Protein AF-K3WZZ7-F1 (afdb_monomer_lite)

Organism: Globisporangium ultimum (strain ATCC 200006 / CBS 805.95 / DAOM BR144) (NCBI:txid431595)

Foldseek 3Di:
DVVVVVVVVVVVVVVVVVVVVVVVVVVVVVVVVVVVVVVVVVVVVVVVVVVVVVVVVVVVVVVVVVVVVVVVVVVVVVVVVVVVVVVVVVVVVVVVVVVVVVVVVVVVVVVVVVVVVVVVVVVVVVVVVVVVVVVVVPDDDPDDVVVVVVVVVVVVVVVVVVVVVVVVVVVVVVVVVVVVVVVVVVVVVVVVVVVVVVVVVVVVVVVVVVVVVVVVVVVVVVVVVVVVVVVVVVVVVVVVVVVVVVVVVVVVVVVVVVVVVVVVVVVVVVVVVVVVVVVVVVVVVVVVVVVVVVPPDDDDDPPVVVVVVVVVVVVVVVVVVVVVVVVVVVVVVVVVVVVVVVVVVVVVVVVVVVVVVVVVVVVVVVVVVVVVVVVVVVPDDDDDDYDDDDDDDDDDDCCVVVVVVVVVVVVVVVVVVVVVVVVVVVVVVVVVVVVVVVVVVVVVVVVVVVVVVVVVVVVVVVVVVVVVVVVVVVVVVVVCCVVPVVVVVVVVVVVVVVVVVVVVVVVVVVVVCQLVQAAPQPSHGEDCWDAQPPVGHIHHPVSQVVQDPPVCSPVDDDD

pLDDT: mean 80.38, std 15.08, range [28.55, 97.62]

Radius of gyration: 63.84 Å; chains: 1; bounding box: 166×57×193 Å

Structure (mmCIF, N/CA/C/O backbone):
data_AF-K3WZZ7-F1
#
_entry.id   AF-K3WZZ7-F1
#
loop_
_atom_site.group_PDB
_atom_site.id
_atom_site.type_symbol
_atom_site.label_atom_id
_atom_site.label_alt_id
_atom_site.label_comp_id
_atom_site.label_asym_id
_atom_site.label_entity_id
_atom_site.label_seq_id
_atom_site.pdbx_PDB_ins_code
_atom_site.Cartn_x
_atom_site.Cartn_y
_atom_site.Cartn_z
_atom_site.occupancy
_atom_site.B_iso_or_equiv
_atom_site.auth_seq_id
_atom_site.auth_comp_id
_atom_site.auth_asym_id
_atom_site.auth_atom_id
_atom_site.pdbx_PDB_model_num
ATOM 1 N N . ILE A 1 1 ? 71.048 29.994 -78.210 1.00 76.19 1 ILE A N 1
ATOM 2 C CA . ILE A 1 1 ? 71.619 30.180 -76.854 1.00 76.19 1 ILE A CA 1
ATOM 3 C C . ILE A 1 1 ? 70.745 31.150 -76.054 1.00 76.19 1 ILE A C 1
ATOM 5 O O . ILE A 1 1 ? 69.989 30.653 -75.236 1.00 76.19 1 ILE A O 1
ATOM 9 N N . LEU A 1 2 ? 70.656 32.440 -76.410 1.00 81.56 2 LEU A N 1
ATOM 10 C CA . LEU A 1 2 ? 69.806 33.437 -75.713 1.00 81.56 2 LEU A CA 1
ATOM 11 C C . LEU A 1 2 ? 68.328 33.033 -75.485 1.00 81.56 2 LEU A C 1
ATOM 13 O O . LEU A 1 2 ? 67.783 33.239 -74.408 1.00 81.56 2 LEU A O 1
ATOM 17 N N . SER A 1 3 ? 67.659 32.416 -76.469 1.00 85.75 3 SER A N 1
ATOM 18 C CA . SER A 1 3 ? 66.267 31.942 -76.305 1.00 85.75 3 SER A CA 1
ATOM 19 C C . SER A 1 3 ? 66.133 30.779 -75.306 1.00 85.75 3 SER A C 1
ATOM 21 O O . SER A 1 3 ? 65.142 30.706 -74.581 1.00 85.75 3 SER A O 1
ATOM 23 N N . LEU A 1 4 ? 67.135 29.894 -75.234 1.00 84.88 4 LEU A N 1
ATOM 24 C CA . LEU A 1 4 ? 67.168 28.805 -74.253 1.00 84.88 4 LEU A CA 1
ATOM 25 C C . LEU A 1 4 ? 67.499 29.333 -72.854 1.00 84.88 4 LEU A C 1
ATOM 27 O O . LEU A 1 4 ? 66.909 28.870 -71.884 1.00 84.88 4 LEU A O 1
ATOM 31 N N . GLU A 1 5 ? 68.383 30.326 -72.747 1.00 87.94 5 GLU A N 1
ATOM 32 C CA . GLU A 1 5 ? 68.687 31.015 -71.486 1.00 87.94 5 GLU A CA 1
ATOM 33 C C . GLU A 1 5 ? 67.458 31.737 -70.920 1.00 87.94 5 GLU A C 1
ATOM 35 O O . GLU A 1 5 ? 67.142 31.555 -69.746 1.00 87.94 5 GLU A O 1
ATOM 40 N N . ASN A 1 6 ? 66.699 32.459 -71.752 1.00 89.12 6 ASN A N 1
ATOM 41 C CA . ASN A 1 6 ? 65.449 33.102 -71.330 1.00 89.12 6 ASN A CA 1
ATOM 42 C C . ASN A 1 6 ? 64.403 32.076 -70.870 1.00 89.12 6 ASN A C 1
ATOM 44 O O . ASN A 1 6 ? 63.844 32.216 -69.789 1.00 89.12 6 ASN A O 1
ATOM 48 N N . ARG A 1 7 ? 64.207 30.983 -71.621 1.00 89.56 7 ARG A N 1
ATOM 49 C CA . ARG A 1 7 ? 63.266 29.922 -71.226 1.00 89.56 7 ARG A CA 1
ATOM 50 C C . ARG A 1 7 ? 63.679 29.224 -69.926 1.00 89.56 7 ARG A C 1
ATOM 52 O O . ARG A 1 7 ? 62.823 28.835 -69.137 1.00 89.56 7 ARG A O 1
ATOM 59 N N . THR A 1 8 ? 64.983 29.063 -69.703 1.00 90.12 8 THR A N 1
ATOM 60 C CA . THR A 1 8 ? 65.531 28.483 -68.468 1.00 90.12 8 THR A CA 1
ATOM 61 C C . THR A 1 8 ? 65.320 29.438 -67.294 1.00 90.12 8 THR A C 1
ATOM 63 O O . THR A 1 8 ? 64.914 29.001 -66.221 1.00 90.12 8 THR A O 1
ATOM 66 N N . LYS A 1 9 ? 65.508 30.746 -67.503 1.00 93.25 9 LYS A N 1
ATOM 67 C CA . LYS A 1 9 ? 65.218 31.787 -66.512 1.00 93.25 9 LYS A CA 1
ATOM 68 C C . LYS A 1 9 ? 63.735 31.812 -66.122 1.00 93.25 9 LYS A C 1
ATOM 70 O O . LYS A 1 9 ? 63.439 31.801 -64.930 1.00 93.25 9 LYS A O 1
ATOM 75 N N . ASP A 1 10 ? 62.826 31.744 -67.094 1.00 92.19 10 ASP A N 1
ATOM 76 C CA . ASP A 1 10 ? 61.377 31.700 -66.850 1.00 92.19 10 ASP A CA 1
ATOM 77 C C . ASP A 1 10 ? 60.959 30.426 -66.095 1.00 92.19 10 ASP A C 1
ATOM 79 O O . ASP A 1 10 ? 60.128 30.470 -65.188 1.00 92.19 10 ASP A O 1
ATOM 83 N N . LEU A 1 11 ? 61.559 29.276 -66.431 1.00 93.75 11 LEU A N 1
ATOM 84 C CA . LEU A 1 11 ? 61.339 28.016 -65.712 1.00 93.75 11 LEU A CA 1
ATOM 85 C C . LEU A 1 11 ? 61.820 28.094 -64.259 1.00 93.75 11 LEU A C 1
ATOM 87 O O . LEU A 1 11 ? 61.109 27.646 -63.361 1.00 93.75 11 LEU A O 1
ATOM 91 N N . ILE A 1 12 ? 62.993 28.681 -64.013 1.00 94.00 12 ILE A N 1
ATOM 92 C CA . ILE A 1 12 ? 63.524 28.886 -62.659 1.00 94.00 12 ILE A CA 1
ATOM 93 C C . ILE A 1 12 ? 62.613 29.829 -61.865 1.00 94.00 12 ILE A C 1
ATOM 95 O O . ILE A 1 12 ? 62.292 29.537 -60.712 1.00 94.00 12 ILE A O 1
ATOM 99 N N . GLU A 1 13 ? 62.145 30.926 -62.463 1.00 94.81 13 GLU A N 1
ATOM 100 C CA . GLU A 1 13 ? 61.222 31.854 -61.805 1.00 94.81 13 GLU A CA 1
ATOM 101 C C . GLU A 1 13 ? 59.882 31.177 -61.468 1.00 94.81 13 GLU A C 1
ATOM 103 O O . GLU A 1 13 ? 59.385 31.307 -60.347 1.00 94.81 13 GLU A O 1
ATOM 108 N N . ASN A 1 14 ? 59.324 30.388 -62.390 1.00 94.75 14 ASN A N 1
ATOM 109 C CA . ASN A 1 14 ? 58.094 29.631 -62.153 1.00 94.75 14 ASN A CA 1
ATOM 110 C C . ASN A 1 14 ? 58.267 28.569 -61.062 1.00 94.75 14 ASN A C 1
ATOM 112 O O . ASN A 1 14 ? 57.419 28.471 -60.176 1.00 94.75 14 ASN A O 1
ATOM 116 N N . ASN A 1 15 ? 59.376 27.827 -61.067 1.00 95.06 15 ASN A N 1
ATOM 117 C CA . ASN A 1 15 ? 59.691 26.869 -60.007 1.00 95.06 15 ASN A CA 1
ATOM 118 C C . ASN A 1 15 ? 59.864 27.566 -58.653 1.00 95.06 15 ASN A C 1
ATOM 120 O O . ASN A 1 15 ? 59.402 27.054 -57.639 1.00 95.06 15 ASN A O 1
ATOM 124 N N . THR A 1 16 ? 60.451 28.765 -58.629 1.00 95.94 16 THR A N 1
ATOM 125 C CA . THR A 1 16 ? 60.589 29.565 -57.403 1.00 95.94 16 THR A CA 1
ATOM 126 C C . THR A 1 16 ? 59.220 29.999 -56.864 1.00 95.94 16 THR A C 1
ATOM 128 O O . THR A 1 16 ? 58.961 29.874 -55.668 1.00 95.94 16 THR A O 1
ATOM 131 N N . LYS A 1 17 ? 58.303 30.441 -57.738 1.00 95.69 17 LYS A N 1
ATOM 132 C CA . LYS A 1 17 ? 56.911 30.770 -57.368 1.00 95.69 17 LYS A CA 1
ATOM 133 C C . LYS A 1 17 ? 56.131 29.545 -56.884 1.00 95.69 17 LYS A C 1
ATOM 135 O O . LYS A 1 17 ? 55.378 29.654 -55.919 1.00 95.69 17 LYS A O 1
ATOM 140 N N . LEU A 1 18 ? 56.308 28.391 -57.530 1.00 95.62 18 LEU A N 1
ATOM 141 C CA . LEU A 1 18 ? 55.689 27.132 -57.108 1.00 95.62 18 LEU A CA 1
ATOM 142 C C . LEU A 1 18 ? 56.198 26.695 -55.733 1.00 95.62 18 LEU A C 1
ATOM 144 O O . LEU A 1 18 ? 55.381 26.377 -54.878 1.00 95.62 18 LEU A O 1
ATOM 148 N N . LEU A 1 19 ? 57.509 26.754 -55.488 1.00 95.50 19 LEU A N 1
ATOM 149 C CA . LEU A 1 19 ? 58.094 26.444 -54.181 1.00 95.50 19 LEU A CA 1
ATOM 150 C C . LEU A 1 19 ? 57.580 27.384 -53.086 1.00 95.50 19 LEU A C 1
ATOM 152 O O . LEU A 1 19 ? 57.189 26.912 -52.024 1.00 95.50 19 LEU A O 1
ATOM 156 N N . ALA A 1 20 ? 57.496 28.690 -53.354 1.00 95.38 20 ALA A N 1
ATOM 157 C CA . ALA A 1 20 ? 56.919 29.645 -52.407 1.00 95.38 20 ALA A CA 1
ATOM 158 C C . ALA A 1 20 ? 55.441 29.336 -52.101 1.00 95.38 20 ALA A C 1
ATOM 160 O O . ALA A 1 20 ? 55.008 29.442 -50.955 1.00 95.38 20 ALA A O 1
ATOM 161 N N . LYS A 1 21 ? 54.666 28.910 -53.109 1.00 96.50 21 LYS A N 1
ATOM 162 C CA . LYS A 1 21 ? 53.265 28.511 -52.926 1.00 96.50 21 LYS A CA 1
ATOM 163 C C . LYS A 1 21 ? 53.131 27.201 -52.146 1.00 96.50 21 LYS A C 1
ATOM 165 O O . LYS A 1 21 ? 52.238 27.106 -51.314 1.00 96.50 21 LYS A O 1
ATOM 170 N N . ILE A 1 22 ? 54.011 26.224 -52.378 1.00 94.75 22 ILE A N 1
ATOM 171 C CA . ILE A 1 22 ? 54.069 24.978 -51.597 1.00 94.75 22 ILE A CA 1
ATOM 172 C C . ILE A 1 22 ? 54.382 25.300 -50.134 1.00 94.75 22 ILE A C 1
ATOM 174 O O . ILE A 1 22 ? 53.611 24.915 -49.267 1.00 94.75 22 ILE A O 1
ATOM 178 N N . GLN A 1 23 ? 55.412 26.107 -49.863 1.00 95.75 23 GLN A N 1
ATOM 179 C CA . GLN A 1 23 ? 55.753 26.537 -48.499 1.00 95.75 23 GLN A CA 1
ATOM 180 C C . GLN A 1 23 ? 54.608 27.297 -47.818 1.00 95.75 23 GLN A C 1
ATOM 182 O O . GLN A 1 23 ? 54.363 27.131 -46.624 1.00 95.75 23 GLN A O 1
ATOM 187 N N . GLN A 1 24 ? 53.884 28.136 -48.567 1.00 95.81 24 GLN A N 1
ATOM 188 C CA . GLN A 1 24 ? 52.696 28.803 -48.045 1.00 95.81 24 GLN A CA 1
ATOM 189 C C . GLN A 1 24 ? 51.608 27.785 -47.684 1.00 95.81 24 GLN A C 1
ATOM 191 O O . GLN A 1 24 ? 51.041 27.884 -46.599 1.00 95.81 24 GLN A O 1
ATOM 196 N N . LEU A 1 25 ? 51.323 26.811 -48.552 1.00 94.38 25 LEU A N 1
ATOM 197 C CA . LEU A 1 25 ? 50.329 25.767 -48.290 1.00 94.38 25 LEU A CA 1
ATOM 198 C C . LEU A 1 25 ? 50.717 24.899 -47.089 1.00 94.38 25 LEU A C 1
ATOM 200 O O . LEU A 1 25 ? 49.879 24.725 -46.215 1.00 94.38 25 LEU A O 1
ATOM 204 N N . GLU A 1 26 ? 51.975 24.467 -46.984 1.00 95.69 26 GLU A N 1
ATOM 205 C CA . GLU A 1 26 ? 52.500 23.719 -45.830 1.00 95.69 26 GLU A CA 1
ATOM 206 C C . GLU A 1 26 ? 52.337 24.506 -44.525 1.00 95.69 26 GLU A C 1
ATOM 208 O O . GLU A 1 26 ? 51.902 23.963 -43.512 1.00 95.69 26 GLU A O 1
ATOM 213 N N . LYS A 1 27 ? 52.617 25.817 -44.547 1.00 96.50 27 LYS A N 1
ATOM 214 C CA . LYS A 1 27 ? 52.366 26.686 -43.392 1.00 96.50 27 LYS A CA 1
ATOM 215 C C . LYS A 1 27 ? 50.876 26.758 -43.051 1.00 96.50 27 LYS A C 1
ATOM 217 O O . LYS A 1 27 ? 50.514 26.680 -41.884 1.00 96.50 27 LYS A O 1
ATOM 222 N N . THR A 1 28 ? 50.016 26.898 -44.060 1.00 94.75 28 THR A N 1
ATOM 223 C CA . THR A 1 28 ? 48.561 26.990 -43.851 1.00 94.75 28 THR A CA 1
ATOM 224 C C . THR A 1 28 ? 47.995 25.675 -43.306 1.00 94.75 28 THR A C 1
ATOM 226 O O . THR A 1 28 ? 47.116 25.693 -42.450 1.00 94.75 28 THR A O 1
ATOM 229 N N . GLU A 1 29 ? 48.512 24.538 -43.774 1.00 95.75 29 GLU A N 1
ATOM 230 C CA . GLU A 1 29 ? 48.177 23.200 -43.285 1.00 95.75 29 GLU A CA 1
ATOM 231 C C . GLU A 1 29 ? 48.637 23.004 -41.836 1.00 95.75 29 GLU A C 1
ATOM 233 O O . GLU A 1 29 ? 47.857 22.530 -41.011 1.00 95.75 29 GLU A O 1
ATOM 238 N N . ALA A 1 30 ? 49.852 23.442 -41.492 1.00 95.06 30 ALA A N 1
ATOM 239 C CA . ALA A 1 30 ? 50.354 23.405 -40.120 1.00 95.06 30 ALA A CA 1
ATOM 240 C C . ALA A 1 30 ? 49.516 24.282 -39.168 1.00 95.06 30 ALA A C 1
ATOM 242 O O . ALA A 1 30 ? 49.152 23.831 -38.080 1.00 95.06 30 ALA A O 1
ATOM 243 N N . ASP A 1 31 ? 49.159 25.501 -39.589 1.00 94.25 31 ASP A N 1
ATOM 244 C CA . ASP A 1 31 ? 48.308 26.413 -38.815 1.00 94.25 31 ASP A CA 1
ATOM 245 C C . ASP A 1 31 ? 46.892 25.825 -38.624 1.00 94.25 31 ASP A C 1
ATOM 247 O O . ASP A 1 31 ? 46.339 25.864 -37.521 1.00 94.25 31 ASP A O 1
ATOM 251 N N . ALA A 1 32 ? 46.317 25.214 -39.669 1.00 94.38 32 ALA A N 1
ATOM 252 C CA . ALA A 1 32 ? 45.029 24.524 -39.589 1.00 94.38 32 ALA A CA 1
ATOM 253 C C . ALA A 1 32 ? 45.089 23.291 -38.670 1.00 94.38 32 ALA A C 1
ATOM 255 O O . ALA A 1 32 ? 44.172 23.075 -37.876 1.00 94.38 32 ALA A O 1
ATOM 256 N N . GLY A 1 33 ? 46.174 22.513 -38.727 1.00 95.62 33 GLY A N 1
ATOM 257 C CA . GLY A 1 33 ? 46.421 21.387 -37.825 1.00 95.62 33 GLY A CA 1
ATOM 258 C C . GLY A 1 33 ? 46.462 21.825 -36.360 1.00 95.62 33 GLY A C 1
ATOM 259 O O . GLY A 1 33 ? 45.740 21.272 -35.530 1.00 95.62 33 GLY A O 1
ATOM 260 N N . ALA A 1 34 ? 47.205 22.894 -36.056 1.00 94.81 34 ALA A N 1
ATOM 261 C CA . ALA A 1 34 ? 47.259 23.468 -34.712 1.00 94.81 34 ALA A CA 1
ATOM 262 C C . ALA A 1 34 ? 45.881 23.956 -34.224 1.00 94.81 34 ALA A C 1
ATOM 264 O O . ALA A 1 34 ? 45.534 23.773 -33.055 1.00 94.81 34 ALA A O 1
ATOM 265 N N . GLN A 1 35 ? 45.068 24.540 -35.112 1.00 95.94 35 GLN A N 1
ATOM 266 C CA . GLN A 1 35 ? 43.707 24.965 -34.780 1.00 95.94 35 GLN A CA 1
ATOM 267 C C . GLN A 1 35 ? 42.773 23.774 -34.506 1.00 95.94 35 GLN A C 1
ATOM 269 O O . GLN A 1 35 ? 41.986 23.818 -33.559 1.00 95.94 35 GLN A O 1
ATOM 274 N N . ILE A 1 36 ? 42.871 22.700 -35.296 1.00 93.88 36 ILE A N 1
ATOM 275 C CA . ILE A 1 36 ? 42.105 21.463 -35.081 1.00 93.88 36 ILE A CA 1
ATOM 276 C C . ILE A 1 36 ? 42.464 20.841 -33.729 1.00 93.88 36 ILE A C 1
ATOM 278 O O . ILE A 1 36 ? 41.566 20.455 -32.978 1.00 93.88 36 ILE A O 1
ATOM 282 N N . ASP A 1 37 ? 43.748 20.777 -33.384 1.00 94.44 37 ASP A N 1
ATOM 283 C CA . ASP A 1 37 ? 44.189 20.214 -32.107 1.00 94.44 37 ASP A CA 1
ATOM 284 C C . ASP A 1 37 ? 43.758 21.080 -30.915 1.00 94.44 37 ASP A C 1
ATOM 286 O O . ASP A 1 37 ? 43.318 20.548 -29.892 1.00 94.44 37 ASP A O 1
ATOM 290 N N . ALA A 1 38 ? 43.774 22.410 -31.054 1.00 95.00 38 ALA A N 1
ATOM 291 C CA . ALA A 1 38 ? 43.223 23.316 -30.046 1.00 95.00 38 ALA A CA 1
ATOM 292 C C . ALA A 1 38 ? 41.720 23.070 -29.810 1.00 95.00 38 ALA A C 1
ATOM 294 O O . ALA A 1 38 ? 41.294 22.932 -28.661 1.00 95.00 38 ALA A O 1
ATOM 295 N N . LEU A 1 39 ? 40.930 22.932 -30.881 1.00 95.12 39 LEU A N 1
ATOM 296 C CA . LEU A 1 39 ? 39.495 22.635 -30.791 1.00 95.12 39 LEU A CA 1
ATOM 297 C C . LEU A 1 39 ? 39.219 21.244 -30.201 1.00 95.12 39 LEU A C 1
ATOM 299 O O . LEU A 1 39 ? 38.282 21.077 -29.422 1.00 95.12 39 LEU A O 1
ATOM 303 N N . ARG A 1 40 ? 40.038 20.234 -30.522 1.00 95.69 40 ARG A N 1
ATOM 304 C CA . ARG A 1 40 ? 39.939 18.893 -29.915 1.00 95.69 40 ARG A CA 1
ATOM 305 C C . ARG A 1 40 ? 40.202 18.928 -28.413 1.00 95.69 40 ARG A C 1
ATOM 307 O O . ARG A 1 40 ? 39.460 18.308 -27.647 1.00 95.69 40 ARG A O 1
ATOM 314 N N . ASN A 1 41 ? 41.215 19.677 -27.986 1.00 95.19 41 ASN A N 1
ATOM 315 C CA . ASN A 1 41 ? 41.521 19.859 -26.569 1.00 95.19 41 ASN A CA 1
ATOM 316 C C . ASN A 1 41 ? 40.385 20.591 -25.841 1.00 95.19 41 ASN A C 1
ATOM 318 O O . ASN A 1 41 ? 39.991 20.184 -24.747 1.00 95.19 41 ASN A O 1
ATOM 322 N N . GLU A 1 42 ? 39.806 21.625 -26.456 1.00 96.62 42 GLU A N 1
ATOM 323 C CA . GLU A 1 42 ? 38.657 22.332 -25.890 1.00 96.62 42 GLU A CA 1
ATOM 324 C C . GLU A 1 42 ? 37.415 21.437 -25.786 1.00 96.62 42 GLU A C 1
ATOM 326 O O . GLU A 1 42 ? 36.793 21.393 -24.725 1.00 96.62 42 GLU A O 1
ATOM 331 N N . ASN A 1 43 ? 37.100 20.651 -26.819 1.00 93.50 43 ASN A N 1
ATOM 332 C CA . ASN A 1 43 ? 36.005 19.678 -26.773 1.00 93.50 43 ASN A CA 1
ATOM 333 C C . ASN A 1 43 ? 36.210 18.629 -25.674 1.00 93.50 43 ASN A C 1
ATOM 335 O O . ASN A 1 43 ? 35.272 18.302 -24.953 1.00 93.50 43 ASN A O 1
ATOM 339 N N . THR A 1 44 ? 37.441 18.147 -25.489 1.00 94.94 44 THR A N 1
ATOM 340 C CA . THR A 1 44 ? 37.772 17.204 -24.408 1.00 94.94 44 THR A CA 1
ATOM 341 C C . THR A 1 44 ? 37.573 17.849 -23.029 1.00 94.94 44 THR A C 1
ATOM 343 O O . THR A 1 44 ? 37.020 17.239 -22.111 1.00 94.94 44 THR A O 1
ATOM 346 N N . ARG A 1 45 ? 37.948 19.126 -22.877 1.00 97.62 45 ARG A N 1
ATOM 347 C CA . ARG A 1 45 ? 37.704 19.900 -21.651 1.00 97.62 45 ARG A CA 1
ATOM 348 C C . ARG A 1 45 ? 36.208 20.103 -21.392 1.00 97.62 45 ARG A C 1
ATOM 350 O O . ARG A 1 45 ? 35.765 19.972 -20.256 1.00 97.62 45 ARG A O 1
ATOM 357 N N . LEU A 1 46 ? 35.424 20.420 -22.419 1.00 95.56 46 LEU A N 1
ATOM 358 C CA . LEU A 1 46 ? 33.976 20.593 -22.287 1.00 95.56 46 LEU A CA 1
ATOM 359 C C . LEU A 1 46 ? 33.270 19.272 -21.961 1.00 95.56 46 LEU A C 1
ATOM 361 O O . LEU A 1 46 ? 32.383 19.267 -21.113 1.00 95.56 46 LEU A O 1
ATOM 365 N N . ALA A 1 47 ? 33.703 18.156 -22.554 1.00 93.00 47 ALA A N 1
ATOM 366 C CA . ALA A 1 47 ? 33.182 16.826 -22.240 1.00 93.00 47 ALA A CA 1
ATOM 367 C C . ALA A 1 47 ? 33.403 16.468 -20.761 1.00 93.00 47 ALA A C 1
ATOM 369 O O . ALA A 1 47 ? 32.457 16.138 -20.055 1.00 93.00 47 ALA A O 1
ATOM 370 N N . THR A 1 48 ? 34.622 16.659 -20.247 1.00 94.12 48 THR A N 1
ATOM 371 C CA . THR A 1 48 ? 34.917 16.412 -18.822 1.00 94.12 48 THR A CA 1
ATOM 372 C C . THR A 1 48 ? 34.146 17.347 -17.879 1.00 94.12 48 THR A C 1
ATOM 374 O O . THR A 1 48 ? 33.728 16.929 -16.798 1.00 94.12 48 THR A O 1
ATOM 377 N N . GLN A 1 49 ? 33.892 18.601 -18.278 1.00 95.81 49 GLN A N 1
ATOM 378 C CA . GLN A 1 49 ? 33.003 19.501 -17.531 1.00 95.81 49 GLN A CA 1
ATOM 379 C C . GLN A 1 49 ? 31.543 19.023 -17.541 1.00 95.81 49 GLN A C 1
ATOM 381 O O . GLN A 1 49 ? 30.878 19.087 -16.504 1.00 95.81 49 GLN A O 1
ATOM 386 N N . ALA A 1 50 ? 31.050 18.523 -18.676 1.00 92.56 50 ALA A N 1
ATOM 387 C CA . ALA A 1 50 ? 29.707 17.963 -18.792 1.00 92.56 50 ALA A CA 1
ATOM 388 C C . ALA A 1 50 ? 29.533 16.710 -17.915 1.00 92.56 50 ALA A C 1
ATOM 390 O O . ALA A 1 50 ? 28.514 16.582 -17.231 1.00 92.56 50 ALA A O 1
ATOM 391 N N . ASP A 1 51 ? 30.544 15.843 -17.843 1.00 92.88 51 ASP A N 1
ATOM 392 C CA . ASP A 1 51 ? 30.542 14.674 -16.956 1.00 92.88 51 ASP A CA 1
ATOM 393 C C . ASP A 1 51 ? 30.481 15.090 -15.475 1.00 92.88 51 ASP A C 1
ATOM 395 O O . ASP A 1 51 ? 29.697 14.544 -14.692 1.00 92.88 51 ASP A O 1
ATOM 399 N N . GLY A 1 52 ? 31.240 16.123 -15.088 1.00 94.31 52 GLY A N 1
ATOM 400 C CA . GLY A 1 52 ? 31.207 16.683 -13.732 1.00 94.31 52 GLY A CA 1
ATOM 401 C C . GLY A 1 52 ? 29.843 17.272 -13.349 1.00 94.31 52 GLY A C 1
ATOM 402 O O . GLY A 1 52 ? 29.341 17.039 -12.242 1.00 94.31 52 GLY A O 1
ATOM 403 N N . LEU A 1 53 ? 29.199 17.993 -14.271 1.00 94.50 53 LEU A N 1
ATOM 404 C CA . LEU A 1 53 ? 27.837 18.497 -14.077 1.00 94.50 53 LEU A CA 1
ATOM 405 C C . LEU A 1 53 ? 26.825 17.352 -13.980 1.00 94.50 53 LEU A C 1
ATOM 407 O O . LEU A 1 53 ? 25.978 17.372 -13.090 1.00 94.50 53 LEU A O 1
ATOM 411 N N . THR A 1 54 ? 26.954 16.324 -14.817 1.00 93.62 54 THR A N 1
ATOM 412 C CA . THR A 1 54 ? 26.088 15.135 -14.787 1.00 93.62 54 THR A CA 1
ATOM 413 C C . THR A 1 54 ? 26.184 14.413 -13.442 1.00 93.62 54 THR A C 1
ATOM 415 O O . THR A 1 54 ? 25.163 14.106 -12.826 1.00 93.62 54 THR A O 1
ATOM 418 N N . SER A 1 55 ? 27.397 14.229 -12.909 1.00 92.88 55 SER A N 1
ATOM 419 C CA . SER A 1 55 ? 27.598 13.673 -11.565 1.00 92.88 55 SER A CA 1
ATOM 420 C C . SER A 1 55 ? 26.949 14.537 -10.476 1.00 92.88 55 SER A C 1
ATOM 422 O O . SER A 1 55 ? 26.345 14.013 -9.537 1.00 92.88 55 SER A O 1
ATOM 424 N N . THR A 1 56 ? 27.035 15.863 -10.601 1.00 94.38 56 THR A N 1
ATOM 425 C CA . THR A 1 56 ? 26.415 16.802 -9.652 1.00 94.38 56 THR A CA 1
ATOM 426 C C . THR A 1 56 ? 24.888 16.708 -9.695 1.00 94.38 56 THR A C 1
ATOM 428 O O . THR A 1 56 ? 24.251 16.594 -8.647 1.00 94.38 56 THR A O 1
ATOM 431 N N . VAL A 1 57 ? 24.297 16.674 -10.893 1.00 92.25 57 VAL A N 1
ATOM 432 C CA . VAL A 1 57 ? 22.850 16.505 -11.100 1.00 92.25 57 VAL A CA 1
ATOM 433 C C . VAL A 1 57 ? 22.367 15.172 -10.527 1.00 92.25 57 VAL A C 1
ATOM 435 O O . VAL A 1 57 ? 21.339 15.134 -9.847 1.00 92.25 57 VAL A O 1
ATOM 438 N N . ASN A 1 58 ? 23.122 14.089 -10.715 1.00 88.44 58 ASN A N 1
ATOM 439 C CA . ASN A 1 58 ? 22.789 12.777 -10.155 1.00 88.44 58 ASN A CA 1
ATOM 440 C C . ASN A 1 58 ? 22.833 12.778 -8.617 1.00 88.44 58 ASN A C 1
ATOM 442 O O . ASN A 1 58 ? 21.926 12.250 -7.963 1.00 88.44 58 ASN A O 1
ATOM 446 N N . SER A 1 59 ? 23.843 13.424 -8.024 1.00 92.69 59 SER A N 1
ATOM 447 C CA . SER A 1 59 ? 23.941 13.583 -6.569 1.00 92.69 59 SER A CA 1
ATOM 448 C C . SER A 1 59 ? 22.782 14.410 -6.005 1.00 92.69 59 SER A C 1
ATOM 450 O O . SER A 1 59 ? 22.203 14.042 -4.982 1.00 92.69 59 SER A O 1
ATOM 452 N N . GLN A 1 60 ? 22.414 15.511 -6.664 1.00 93.75 60 GLN A N 1
ATOM 453 C CA . GLN A 1 60 ? 21.284 16.349 -6.252 1.00 93.75 60 GLN A CA 1
ATOM 454 C C . GLN A 1 60 ? 19.949 15.613 -6.400 1.00 93.75 60 GLN A C 1
ATOM 456 O O . GLN A 1 60 ? 19.116 15.668 -5.498 1.00 93.75 60 GLN A O 1
ATOM 461 N N . SER A 1 61 ? 19.765 14.861 -7.486 1.00 91.75 61 SER A N 1
ATOM 462 C CA . SER A 1 61 ? 18.567 14.043 -7.711 1.00 91.75 61 SER A CA 1
ATOM 463 C C . SER A 1 61 ? 18.398 12.986 -6.620 1.00 91.75 61 SER A C 1
ATOM 465 O O . SER A 1 61 ? 17.307 12.828 -6.075 1.00 91.75 61 SER A O 1
ATOM 467 N N . SER A 1 62 ? 19.491 12.328 -6.223 1.00 89.69 62 SER A N 1
ATOM 468 C CA . SER A 1 62 ? 19.493 11.358 -5.119 1.00 89.69 62 SER A CA 1
ATOM 469 C C . SER A 1 62 ? 19.094 12.002 -3.786 1.00 89.69 62 SER A C 1
ATOM 471 O O . SER A 1 62 ? 18.292 11.442 -3.037 1.00 89.69 62 SER A O 1
ATOM 473 N N . LEU A 1 63 ? 19.585 13.216 -3.508 1.00 92.81 63 LEU A N 1
ATOM 474 C CA . LEU A 1 63 ? 19.218 13.977 -2.312 1.00 92.81 63 LEU A CA 1
ATOM 475 C C . LEU A 1 63 ? 17.734 14.378 -2.323 1.00 92.81 63 LEU A C 1
ATOM 477 O O . LEU A 1 63 ? 17.053 14.225 -1.311 1.00 92.81 63 LEU A O 1
ATOM 481 N N . ILE A 1 64 ? 17.205 14.826 -3.466 1.00 90.69 64 ILE A N 1
ATOM 482 C CA . ILE A 1 64 ? 15.780 15.162 -3.630 1.00 90.69 64 ILE A CA 1
ATOM 483 C C . ILE A 1 64 ? 14.894 13.931 -3.401 1.00 90.69 64 ILE A C 1
ATOM 485 O O . ILE A 1 64 ? 13.873 14.031 -2.718 1.00 90.69 64 ILE A O 1
ATOM 489 N N . ILE A 1 65 ? 15.284 12.763 -3.921 1.00 90.75 65 ILE A N 1
ATOM 490 C CA . ILE A 1 65 ? 14.571 11.497 -3.686 1.00 90.75 65 ILE A CA 1
ATOM 491 C C . ILE A 1 65 ? 14.577 11.147 -2.189 1.00 90.75 65 ILE A C 1
ATOM 493 O O . ILE A 1 65 ? 13.530 10.804 -1.631 1.00 90.75 65 ILE A O 1
ATOM 497 N N . GLY A 1 66 ? 15.720 11.300 -1.511 1.00 91.50 66 GLY A N 1
ATOM 498 C CA . GLY A 1 66 ? 15.832 11.095 -0.063 1.00 91.50 66 GLY A CA 1
ATOM 499 C C . GLY A 1 66 ? 14.943 12.044 0.752 1.00 91.50 66 GLY A C 1
ATOM 500 O O . GLY A 1 66 ? 14.234 11.608 1.665 1.00 91.50 66 GLY A O 1
ATOM 501 N N . LEU A 1 67 ? 14.904 13.329 0.388 1.00 91.12 67 LEU A N 1
ATOM 502 C CA . LEU A 1 67 ? 14.025 14.319 1.020 1.00 91.12 67 LEU A CA 1
ATOM 503 C C . LEU A 1 67 ? 12.544 14.002 0.791 1.00 91.12 67 LEU A C 1
ATOM 505 O O . LEU A 1 67 ? 11.764 14.047 1.739 1.00 91.12 67 LEU A O 1
ATOM 509 N N . ARG A 1 68 ? 12.153 13.621 -0.432 1.00 88.88 68 ARG A N 1
ATOM 510 C CA . ARG A 1 68 ? 10.770 13.228 -0.747 1.00 88.88 68 ARG A CA 1
ATOM 511 C C . ARG A 1 68 ? 10.337 12.008 0.068 1.00 88.88 68 ARG A C 1
ATOM 513 O O . ARG A 1 68 ? 9.240 12.007 0.618 1.00 88.88 68 ARG A O 1
ATOM 520 N N . THR A 1 69 ? 11.216 11.017 0.206 1.00 90.38 69 THR A N 1
ATOM 521 C CA . THR A 1 69 ? 10.966 9.819 1.025 1.00 90.38 69 THR A CA 1
ATOM 522 C C . THR A 1 69 ? 10.794 10.186 2.502 1.00 90.38 69 THR A C 1
ATOM 524 O O . THR A 1 69 ? 9.862 9.727 3.160 1.00 90.38 69 THR A O 1
ATOM 527 N N . THR A 1 70 ? 11.644 11.079 3.018 1.00 91.19 70 THR A N 1
ATOM 528 C CA . THR A 1 70 ? 11.552 11.568 4.403 1.00 91.19 70 THR A CA 1
ATOM 529 C C . THR A 1 70 ? 10.251 12.336 4.640 1.00 91.19 70 THR A C 1
ATOM 531 O O . THR A 1 70 ? 9.575 12.110 5.639 1.00 91.19 70 THR A O 1
ATOM 534 N N . MET A 1 71 ? 9.859 13.198 3.701 1.00 91.50 71 MET A N 1
ATOM 535 C CA . MET A 1 71 ? 8.604 13.947 3.761 1.00 91.50 71 MET A CA 1
ATOM 536 C C . MET A 1 71 ? 7.382 13.019 3.718 1.00 91.50 71 MET A C 1
ATOM 538 O O . MET A 1 71 ? 6.426 13.229 4.460 1.00 91.50 71 MET A O 1
ATOM 542 N N . GLN A 1 72 ? 7.420 11.961 2.904 1.00 89.94 72 GLN A N 1
ATOM 543 C CA . GLN A 1 72 ? 6.356 10.958 2.858 1.00 89.94 72 GLN A CA 1
ATOM 544 C C . GLN A 1 72 ? 6.231 10.196 4.184 1.00 89.94 72 GLN A C 1
ATOM 546 O O . GLN A 1 72 ? 5.113 9.984 4.652 1.00 89.94 72 GLN A O 1
ATOM 551 N N . ARG A 1 73 ? 7.356 9.842 4.820 1.00 91.31 73 ARG A N 1
ATOM 552 C CA . ARG A 1 73 ? 7.362 9.218 6.151 1.00 91.31 73 ARG A CA 1
ATOM 553 C C . ARG A 1 73 ? 6.769 10.145 7.214 1.00 91.31 73 ARG A C 1
ATOM 555 O O . ARG A 1 73 ? 5.894 9.716 7.954 1.00 91.31 73 ARG A O 1
ATOM 562 N N . LEU A 1 74 ? 7.171 11.417 7.238 1.00 90.62 74 LEU A N 1
ATOM 563 C CA . LEU A 1 74 ? 6.610 12.410 8.165 1.00 90.62 74 LEU A CA 1
ATOM 564 C C . LEU A 1 74 ? 5.097 12.589 7.968 1.00 90.62 74 LEU A C 1
ATOM 566 O O . LEU A 1 74 ? 4.356 12.701 8.938 1.00 90.62 74 LEU A O 1
ATOM 570 N N . ASN A 1 75 ? 4.618 12.556 6.723 1.00 92.44 75 ASN A N 1
ATOM 571 C CA . ASN A 1 75 ? 3.186 12.621 6.429 1.00 92.44 75 ASN A CA 1
ATOM 572 C C . ASN A 1 75 ? 2.426 11.378 6.934 1.00 92.44 75 ASN A C 1
ATOM 574 O O . ASN A 1 75 ? 1.305 11.490 7.422 1.00 92.44 75 ASN A O 1
ATOM 578 N N . GLN A 1 76 ? 3.025 10.186 6.851 1.00 91.50 76 GLN A N 1
ATOM 579 C CA . GLN A 1 76 ? 2.444 8.972 7.436 1.00 91.50 76 GLN A CA 1
ATOM 580 C C . GLN A 1 76 ? 2.424 9.028 8.969 1.00 91.50 76 GLN A C 1
ATOM 582 O O . GLN A 1 76 ? 1.428 8.641 9.579 1.00 91.50 76 GLN A O 1
ATOM 587 N N . GLU A 1 77 ? 3.492 9.524 9.594 1.00 91.81 77 GLU A N 1
ATOM 588 C CA . GLU A 1 77 ? 3.559 9.728 11.045 1.00 91.81 77 GLU A CA 1
ATOM 589 C C . GLU A 1 77 ? 2.492 10.730 11.516 1.00 91.81 77 GLU A C 1
ATOM 591 O O . GLU A 1 77 ? 1.797 10.462 12.495 1.00 91.81 77 GLU A O 1
ATOM 596 N N . ASP A 1 78 ? 2.266 11.821 10.777 1.00 93.75 78 ASP A N 1
ATOM 597 C CA . ASP A 1 78 ? 1.194 12.782 11.064 1.00 93.75 78 ASP A CA 1
ATOM 598 C C . ASP A 1 78 ? -0.203 12.139 10.973 1.00 93.75 78 ASP A C 1
ATOM 600 O O . ASP A 1 78 ? -1.050 12.312 11.851 1.00 93.75 78 ASP A O 1
ATOM 604 N N . GLN A 1 79 ? -0.443 11.298 9.963 1.00 92.81 79 GLN A N 1
ATOM 605 C CA . GLN A 1 79 ? -1.691 10.533 9.854 1.00 92.81 79 GLN A CA 1
ATOM 606 C C . GLN A 1 79 ? -1.890 9.566 11.033 1.00 92.81 79 GLN A C 1
ATOM 608 O O . GLN A 1 79 ? -3.004 9.449 11.555 1.00 92.81 79 GLN A O 1
ATOM 613 N N . GLN A 1 80 ? -0.826 8.899 11.488 1.00 92.12 80 GLN A N 1
ATOM 614 C CA . GLN A 1 80 ? -0.871 8.018 12.659 1.00 92.12 80 GLN A CA 1
ATOM 615 C C . GLN A 1 80 ? -1.132 8.798 13.953 1.00 92.12 80 GLN A C 1
ATOM 617 O O . GLN A 1 80 ? -1.954 8.368 14.767 1.00 92.12 80 GLN A O 1
ATOM 622 N N . MET A 1 81 ? -0.504 9.963 14.120 1.00 90.38 81 MET A N 1
ATOM 623 C CA . MET A 1 81 ? -0.746 10.865 15.248 1.00 90.38 81 MET A CA 1
ATOM 624 C C . MET A 1 81 ? -2.192 11.362 15.268 1.00 90.38 81 MET A C 1
ATOM 626 O O . MET A 1 81 ? -2.842 11.315 16.311 1.00 90.38 81 MET A O 1
ATOM 630 N N . ASN A 1 82 ? -2.747 11.728 14.112 1.00 90.81 82 ASN A N 1
ATOM 631 C CA . ASN A 1 82 ? -4.154 12.108 13.982 1.00 90.81 82 ASN A CA 1
ATOM 632 C C . ASN A 1 82 ? -5.110 10.948 14.317 1.00 90.81 82 ASN A C 1
ATOM 634 O O . ASN A 1 82 ? -6.159 11.152 14.933 1.00 90.81 82 ASN A O 1
ATOM 638 N N . ALA A 1 83 ? -4.764 9.711 13.949 1.00 92.44 83 ALA A N 1
ATOM 639 C CA . ALA A 1 83 ? -5.542 8.533 14.327 1.00 92.44 83 ALA A CA 1
ATOM 640 C C . ALA A 1 83 ? -5.484 8.258 15.841 1.00 92.44 83 ALA A C 1
ATOM 642 O O . ALA A 1 83 ? -6.506 7.912 16.440 1.00 92.44 83 ALA A O 1
ATOM 643 N N . LEU A 1 84 ? -4.317 8.433 16.470 1.00 91.44 84 LEU A N 1
ATOM 644 C CA . LEU A 1 84 ? -4.148 8.326 17.922 1.00 91.44 84 LEU A CA 1
ATOM 645 C C . LEU A 1 84 ? -4.910 9.423 18.669 1.00 91.44 84 LEU A C 1
ATOM 647 O O . LEU A 1 84 ? -5.585 9.107 19.645 1.00 91.44 84 LEU A O 1
ATOM 651 N N . ALA A 1 85 ? -4.886 10.664 18.180 1.00 94.31 85 ALA A N 1
ATOM 652 C CA . ALA A 1 85 ? -5.663 11.768 18.738 1.00 94.31 85 ALA A CA 1
ATOM 653 C C . ALA A 1 85 ? -7.167 11.447 18.737 1.00 94.31 85 ALA A C 1
ATOM 655 O O . ALA A 1 85 ? -7.813 11.497 19.778 1.00 94.31 85 ALA A O 1
ATOM 656 N N . LYS A 1 86 ? -7.709 10.954 17.614 1.00 94.62 86 LYS A N 1
ATOM 657 C CA . LYS A 1 86 ? -9.117 10.519 17.540 1.00 94.62 86 LYS A CA 1
ATOM 658 C C . LYS A 1 86 ? -9.450 9.378 18.507 1.00 94.62 86 LYS A C 1
ATOM 660 O O . LYS A 1 86 ? -10.567 9.310 19.015 1.00 94.62 86 LYS A O 1
ATOM 665 N N . LYS A 1 87 ? -8.519 8.443 18.734 1.00 94.44 87 LYS A N 1
ATOM 666 C CA . LYS A 1 87 ? -8.700 7.371 19.729 1.00 94.44 87 LYS A CA 1
ATOM 667 C C . LYS A 1 87 ? -8.695 7.931 21.149 1.00 94.44 87 LYS A C 1
ATOM 669 O O . LYS A 1 87 ? -9.527 7.519 21.949 1.00 94.44 87 LYS A O 1
ATOM 674 N N . TYR A 1 88 ? -7.799 8.871 21.439 1.00 93.94 88 TYR A N 1
ATOM 675 C CA . TYR A 1 88 ? -7.745 9.564 22.720 1.00 93.94 88 TYR A CA 1
ATOM 676 C C . TYR A 1 88 ? -9.054 10.310 23.008 1.00 93.94 88 TYR A C 1
ATOM 678 O O . TYR A 1 88 ? -9.627 10.113 24.076 1.00 93.94 88 TYR A O 1
ATOM 686 N N . ASP A 1 89 ? -9.592 11.043 22.029 1.00 94.50 89 ASP A N 1
ATOM 687 C CA . ASP A 1 89 ? -10.873 11.749 22.162 1.00 94.50 89 ASP A CA 1
ATOM 688 C C . ASP A 1 89 ? -12.030 10.787 22.479 1.00 94.50 89 ASP A C 1
ATOM 690 O O . ASP A 1 89 ? -12.857 11.059 23.349 1.00 94.50 89 ASP A O 1
ATOM 694 N N . ARG A 1 90 ? -12.079 9.619 21.819 1.00 92.00 90 ARG A N 1
ATOM 695 C CA . ARG A 1 90 ? -13.079 8.577 22.122 1.00 92.00 90 ARG A CA 1
ATOM 696 C C . ARG A 1 90 ? -12.934 8.048 23.547 1.00 92.00 90 ARG A C 1
ATOM 698 O O . ARG A 1 90 ? -13.921 8.008 24.274 1.00 92.00 90 ARG A O 1
ATOM 705 N N . CYS A 1 91 ? -11.715 7.710 23.967 1.00 91.88 91 CYS A N 1
ATOM 706 C CA . CYS A 1 91 ? -11.452 7.271 25.338 1.00 91.88 91 CYS A CA 1
ATOM 707 C C . CYS A 1 91 ? -11.836 8.344 26.369 1.00 91.88 91 CYS A C 1
ATOM 709 O O . CYS A 1 91 ? -12.318 8.014 27.450 1.00 91.88 91 CYS A O 1
ATOM 711 N N . GLN A 1 92 ? -11.643 9.625 26.045 1.00 96.62 92 GLN A N 1
ATOM 712 C CA . GLN A 1 92 ? -12.032 10.734 26.910 1.00 96.62 92 GLN A CA 1
ATOM 713 C C . GLN A 1 92 ? -13.557 10.839 27.052 1.00 96.62 92 GLN A C 1
ATOM 715 O O . GLN A 1 92 ? -14.053 11.035 28.162 1.00 96.62 92 GLN A O 1
ATOM 720 N N . ILE A 1 93 ? -14.306 10.654 25.961 1.00 95.56 93 ILE A N 1
ATOM 721 C CA . ILE A 1 93 ? -15.775 10.587 25.997 1.00 95.56 93 ILE A CA 1
ATOM 722 C C . ILE A 1 93 ? -16.233 9.408 26.866 1.00 95.56 93 ILE A C 1
ATOM 724 O O . ILE A 1 93 ? -17.051 9.596 27.767 1.00 95.56 93 ILE A O 1
ATOM 728 N N . ASP A 1 94 ? -15.671 8.217 26.653 1.00 93.00 94 ASP A N 1
ATOM 729 C CA . ASP A 1 94 ? -16.014 7.019 27.429 1.00 93.00 94 ASP A CA 1
ATOM 730 C C . ASP A 1 94 ? -15.714 7.203 28.924 1.00 93.00 94 ASP A C 1
ATOM 732 O O . ASP A 1 94 ? -16.501 6.799 29.784 1.00 93.00 94 ASP A O 1
ATOM 736 N N . PHE A 1 95 ? -14.608 7.872 29.255 1.00 94.94 95 PHE A N 1
ATOM 737 C CA . PHE A 1 95 ? -14.253 8.199 30.631 1.00 94.94 95 PHE A CA 1
ATOM 738 C C . PHE A 1 95 ? -15.283 9.123 31.301 1.00 94.94 95 PHE A C 1
ATOM 740 O O . PHE A 1 95 ? -15.703 8.861 32.430 1.00 94.94 95 PHE A O 1
ATOM 747 N N . GLU A 1 96 ? -15.754 10.167 30.613 1.00 96.75 96 GLU A N 1
ATOM 748 C CA . GLU A 1 96 ? -16.804 11.050 31.146 1.00 96.75 96 GLU A CA 1
ATOM 749 C C . GLU A 1 96 ? -18.159 10.326 31.288 1.00 96.75 96 GLU A C 1
ATOM 751 O O . GLU A 1 96 ? -18.899 10.554 32.256 1.00 96.75 96 GLU A O 1
ATOM 756 N N . VAL A 1 97 ? -18.470 9.377 30.396 1.00 94.44 97 VAL A N 1
ATOM 757 C CA . VAL A 1 97 ? -19.639 8.491 30.539 1.00 94.44 97 VAL A CA 1
ATOM 758 C C . VAL A 1 97 ? -19.512 7.615 31.790 1.00 94.44 97 VAL A C 1
ATOM 760 O O . VAL A 1 97 ? -20.457 7.527 32.581 1.00 94.44 97 VAL A O 1
ATOM 763 N N . LEU A 1 98 ? -18.346 7.006 32.024 1.00 92.19 98 LEU A N 1
ATOM 764 C CA . LEU A 1 98 ? -18.091 6.192 33.218 1.00 92.19 98 LEU A CA 1
ATOM 765 C C . LEU A 1 98 ? -18.193 7.010 34.507 1.00 92.19 98 LEU A C 1
ATOM 767 O O . LEU A 1 98 ? -18.825 6.564 35.463 1.00 92.19 98 LEU A O 1
ATOM 771 N N . LYS A 1 99 ? -17.655 8.228 34.519 1.00 96.44 99 LYS A N 1
ATOM 772 C CA . LYS A 1 99 ? -17.759 9.160 35.649 1.00 96.44 99 LYS A CA 1
ATOM 773 C C . LYS A 1 99 ? -19.211 9.537 35.953 1.00 96.44 99 LYS A C 1
ATOM 775 O O . LYS A 1 99 ? -19.616 9.599 37.115 1.00 96.44 99 LYS A O 1
ATOM 780 N N . THR A 1 100 ? -20.024 9.729 34.914 1.00 96.56 100 THR A N 1
ATOM 781 C CA . THR A 1 100 ? -21.467 9.973 35.057 1.00 96.56 100 THR A CA 1
ATOM 782 C C . THR A 1 100 ? -22.176 8.756 35.656 1.00 96.56 100 THR A C 1
ATOM 784 O O . THR A 1 100 ? -22.975 8.896 36.583 1.00 96.56 100 THR A O 1
ATOM 787 N N . ARG A 1 101 ? -21.841 7.545 35.194 1.00 95.19 101 ARG A N 1
ATOM 788 C CA . ARG A 1 101 ? -22.375 6.292 35.745 1.00 95.19 101 ARG A CA 1
ATOM 789 C C . ARG A 1 101 ? -21.975 6.083 37.207 1.00 95.19 101 ARG A C 1
ATOM 791 O O . ARG A 1 101 ? -22.812 5.693 38.015 1.00 95.19 101 ARG A O 1
ATOM 798 N N . GLU A 1 102 ? -20.726 6.365 37.563 1.00 95.31 102 GLU A N 1
ATOM 799 C CA . GLU A 1 102 ? -20.232 6.281 38.942 1.00 95.31 102 GLU A CA 1
ATOM 800 C C . GLU A 1 102 ? -20.974 7.258 39.867 1.00 95.31 102 GLU A C 1
ATOM 802 O O . GLU A 1 102 ? -21.313 6.913 41.000 1.00 95.31 102 GLU A O 1
ATOM 807 N N . LYS A 1 103 ? -21.270 8.472 39.385 1.00 96.62 103 LYS A N 1
ATOM 808 C CA . LYS A 1 103 ? -22.089 9.441 40.121 1.00 96.62 103 LYS A CA 1
ATOM 809 C C . LYS A 1 103 ? -23.499 8.902 40.381 1.00 96.62 103 LYS A C 1
ATOM 811 O O . LYS A 1 103 ? -23.939 8.922 41.524 1.00 96.62 103 LYS A O 1
ATOM 816 N N . LEU A 1 104 ? -24.164 8.360 39.358 1.00 94.94 104 LEU A N 1
ATOM 817 C CA . LEU A 1 104 ? -25.499 7.765 39.508 1.00 94.94 104 LEU A CA 1
ATOM 818 C C . LEU A 1 104 ? -25.505 6.605 40.514 1.00 94.94 104 LEU A C 1
ATOM 820 O O . LEU A 1 104 ? -26.403 6.519 41.344 1.00 94.94 104 LEU A O 1
ATOM 824 N N . LEU A 1 105 ? -24.485 5.741 40.483 1.00 92.94 105 LEU A N 1
ATOM 825 C CA . LEU A 1 105 ? -24.354 4.644 41.447 1.00 92.94 105 LEU A CA 1
ATOM 826 C C . LEU A 1 105 ? -24.142 5.146 42.882 1.00 92.94 105 LEU A C 1
ATOM 828 O O . LEU A 1 105 ? -24.708 4.574 43.812 1.00 92.94 105 LEU A O 1
ATOM 832 N N . ARG A 1 106 ? -23.369 6.223 43.074 1.00 94.12 106 ARG A N 1
ATOM 833 C CA . ARG A 1 106 ? -23.225 6.874 44.387 1.00 94.12 106 ARG A CA 1
ATOM 834 C C . ARG A 1 106 ? -24.546 7.453 44.891 1.00 94.12 106 ARG A C 1
ATOM 836 O O . ARG A 1 106 ? -24.876 7.256 46.058 1.00 94.12 106 ARG A O 1
ATOM 843 N N . ASP A 1 107 ? -25.306 8.110 44.020 1.00 94.00 107 ASP A N 1
ATOM 844 C CA . ASP A 1 107 ? -26.609 8.678 44.375 1.00 94.00 107 ASP A CA 1
ATOM 845 C C . ASP A 1 107 ? -27.613 7.573 44.764 1.00 94.00 107 ASP A C 1
ATOM 847 O O . ASP A 1 107 ? -28.319 7.702 45.764 1.00 94.00 107 ASP A O 1
ATOM 851 N N . GLU A 1 108 ? -27.647 6.454 44.030 1.00 94.56 108 GLU A N 1
ATOM 852 C CA . GLU A 1 108 ? -28.469 5.282 44.376 1.00 94.56 108 GLU A CA 1
ATOM 853 C C . GLU A 1 108 ? -28.043 4.631 45.701 1.00 94.56 108 GLU A C 1
ATOM 855 O O . GLU A 1 108 ? -28.891 4.264 46.516 1.00 94.56 108 GLU A O 1
ATOM 860 N N . TYR A 1 109 ? -26.738 4.539 45.969 1.00 93.75 109 TYR A N 1
ATOM 861 C CA . TYR A 1 109 ? -26.231 4.022 47.241 1.00 93.75 109 TYR A CA 1
ATOM 862 C C . TYR A 1 109 ? -26.658 4.889 48.436 1.00 93.75 109 TYR A C 1
ATOM 864 O O . TYR A 1 109 ? -27.123 4.359 49.447 1.00 93.75 109 TYR A O 1
ATOM 872 N N . GLU A 1 110 ? -26.555 6.217 48.333 1.00 96.19 110 GLU A N 1
ATOM 873 C CA . GLU A 1 110 ? -27.002 7.113 49.409 1.00 96.19 110 GLU A CA 1
ATOM 874 C C . GLU A 1 110 ? -28.529 7.064 49.604 1.00 96.19 110 GLU A C 1
ATOM 876 O O . GLU A 1 110 ? -28.995 7.087 50.747 1.00 96.19 110 GLU A O 1
ATOM 881 N N . LYS A 1 111 ? -29.322 6.890 48.534 1.00 94.50 111 LYS A N 1
ATOM 882 C CA . LYS A 1 111 ? -30.769 6.620 48.661 1.00 94.50 111 LYS A CA 1
ATOM 883 C C . LYS A 1 111 ? -31.036 5.326 49.426 1.00 94.50 111 LYS A C 1
ATOM 885 O O . LYS A 1 111 ? -31.849 5.326 50.350 1.00 94.50 111 LYS A O 1
ATOM 890 N N . LEU A 1 112 ? -30.351 4.236 49.075 1.00 92.38 112 LEU A N 1
ATOM 891 C CA . LEU A 1 112 ? -30.521 2.942 49.740 1.00 92.38 112 LEU A CA 1
ATOM 892 C C . LEU A 1 112 ? -30.162 3.033 51.228 1.00 92.38 112 LEU A C 1
ATOM 894 O O . LEU A 1 112 ? -30.916 2.581 52.088 1.00 92.38 112 LEU A O 1
ATOM 898 N N . LYS A 1 113 ? -29.047 3.691 51.544 1.00 95.19 113 LYS A N 1
ATOM 899 C CA . LYS A 1 113 ? -28.602 3.950 52.917 1.00 95.19 113 LYS A CA 1
ATOM 900 C C . LYS A 1 113 ? -29.618 4.772 53.714 1.00 95.19 113 LYS A C 1
ATOM 902 O O . LYS A 1 113 ? -29.864 4.467 54.880 1.00 95.19 113 LYS A O 1
ATOM 907 N N . PHE A 1 114 ? -30.241 5.777 53.097 1.00 93.75 114 PHE A N 1
ATOM 908 C CA . PHE A 1 114 ? -31.316 6.549 53.723 1.00 93.75 114 PHE A CA 1
ATOM 909 C C . PHE A 1 114 ? -32.544 5.682 54.038 1.00 93.75 114 PHE A C 1
ATOM 911 O O . PHE A 1 114 ? -33.068 5.749 55.152 1.00 93.75 114 PHE A O 1
ATOM 918 N N . VAL A 1 115 ? -32.972 4.833 53.096 1.00 92.44 115 VAL A N 1
ATOM 919 C CA . VAL A 1 115 ? -34.085 3.888 53.302 1.00 92.44 115 VAL A CA 1
ATOM 920 C C . VAL A 1 115 ? -33.772 2.927 54.450 1.00 92.44 115 VAL A C 1
ATOM 922 O O . VAL A 1 115 ? -34.564 2.823 55.386 1.00 92.44 115 VAL A O 1
ATOM 925 N N . MET A 1 116 ? -32.583 2.317 54.454 1.00 89.75 116 MET A N 1
ATOM 926 C CA . MET A 1 116 ? -32.152 1.424 55.535 1.00 89.75 116 MET A CA 1
ATOM 927 C C . MET A 1 116 ? -32.108 2.124 56.901 1.00 89.75 116 MET A C 1
ATOM 929 O O . MET A 1 116 ? -32.484 1.534 57.914 1.00 89.75 116 MET A O 1
ATOM 933 N N . SER A 1 117 ? -31.672 3.388 56.956 1.00 92.75 117 SER A N 1
ATOM 934 C CA . SER A 1 117 ? -31.674 4.169 58.200 1.00 92.75 117 SER A CA 1
ATOM 935 C C . SER A 1 117 ? -33.092 4.393 58.724 1.00 92.75 117 SER A C 1
ATOM 937 O O . SER A 1 117 ? -33.341 4.198 59.914 1.00 92.75 117 SER A O 1
ATOM 939 N N . LYS A 1 118 ? -34.040 4.741 57.844 1.00 90.44 118 LYS A N 1
ATOM 940 C CA . LYS A 1 118 ? -35.455 4.902 58.211 1.00 90.44 118 LYS A CA 1
ATOM 941 C C . LYS A 1 118 ? -36.085 3.606 58.704 1.00 90.44 118 LYS A C 1
ATOM 943 O O . LYS A 1 118 ? -36.835 3.623 59.679 1.00 90.44 118 LYS A O 1
ATOM 948 N N . GLU A 1 119 ? -35.787 2.485 58.056 1.00 91.19 119 GLU A N 1
ATOM 949 C CA . GLU A 1 119 ? -36.262 1.174 58.503 1.00 91.19 119 GLU A CA 1
ATOM 950 C C . GLU A 1 119 ? -35.698 0.822 59.881 1.00 91.19 119 GLU A C 1
ATOM 952 O O . GLU A 1 119 ? -36.449 0.390 60.757 1.00 91.19 119 GLU A O 1
ATOM 957 N N . LYS A 1 120 ? -34.408 1.090 60.119 1.00 91.88 120 LYS A N 1
ATOM 958 C CA . LYS A 1 120 ? -33.769 0.894 61.426 1.00 91.88 120 LYS A CA 1
ATOM 959 C C . LYS A 1 120 ? -34.409 1.757 62.516 1.00 91.88 120 LYS A C 1
ATOM 961 O O . LYS A 1 120 ? -34.677 1.249 63.603 1.00 91.88 120 LYS A O 1
ATOM 966 N N . GLU A 1 121 ? -34.681 3.032 62.239 1.00 91.25 121 GLU A N 1
ATOM 967 C CA . GLU A 1 121 ? -35.398 3.921 63.163 1.00 91.25 121 GLU A CA 1
ATOM 968 C C . GLU A 1 121 ? -36.802 3.394 63.473 1.00 91.25 121 GLU A C 1
ATOM 970 O O . GLU A 1 121 ? -37.175 3.303 64.642 1.00 91.25 121 GLU A O 1
ATOM 975 N N . MET A 1 122 ? -37.560 2.972 62.455 1.00 91.25 122 MET A N 1
ATOM 976 C CA . MET A 1 122 ? -38.894 2.392 62.637 1.00 91.25 122 MET A CA 1
ATOM 977 C C . MET A 1 122 ? -38.852 1.133 63.516 1.00 91.25 122 MET A C 1
ATOM 979 O O . MET A 1 122 ? -39.703 0.953 64.389 1.00 91.25 122 MET A O 1
ATOM 983 N N . LEU A 1 123 ? -37.860 0.266 63.309 1.00 91.06 123 LEU A N 1
ATOM 984 C CA . LEU A 1 123 ? -37.667 -0.944 64.108 1.00 91.06 123 LEU A CA 1
ATOM 985 C C . LEU A 1 123 ? -37.320 -0.605 65.562 1.00 91.06 123 LEU A C 1
ATOM 987 O O . LEU A 1 123 ? -37.857 -1.212 66.485 1.00 91.06 123 LEU A O 1
ATOM 991 N N . MET A 1 124 ? -36.485 0.410 65.772 1.00 90.88 124 MET A N 1
ATOM 992 C CA . MET A 1 124 ? -36.110 0.888 67.101 1.00 90.88 124 MET A CA 1
ATOM 993 C C . MET A 1 124 ? -37.296 1.519 67.843 1.00 90.88 124 MET A C 1
ATOM 995 O O . MET A 1 124 ? -37.479 1.240 69.025 1.00 90.88 124 MET A O 1
ATOM 999 N N . PHE A 1 125 ? -38.162 2.273 67.153 1.00 89.12 125 PHE A N 1
ATOM 1000 C CA . PHE A 1 125 ? -39.429 2.756 67.716 1.00 89.12 125 PHE A CA 1
ATOM 1001 C C . PHE A 1 125 ? -40.339 1.607 68.155 1.00 89.12 125 PHE A C 1
ATOM 1003 O O . PHE A 1 125 ? -40.875 1.651 69.258 1.00 89.12 125 PHE A O 1
ATOM 1010 N N . LYS A 1 126 ? -40.471 0.554 67.338 1.00 89.06 126 LYS A N 1
ATOM 1011 C CA . LYS A 1 126 ? -41.250 -0.639 67.711 1.00 89.06 126 LYS A CA 1
ATOM 1012 C C . LYS A 1 126 ? -40.677 -1.338 68.946 1.00 89.06 126 LYS A C 1
ATOM 1014 O O . LYS A 1 126 ? -41.443 -1.772 69.797 1.00 89.06 126 LYS A O 1
ATOM 1019 N N . ILE A 1 127 ? -39.351 -1.430 69.067 1.00 85.69 127 ILE A N 1
ATOM 1020 C CA . ILE A 1 127 ? -38.687 -2.023 70.241 1.00 85.69 127 ILE A CA 1
ATOM 1021 C C . ILE A 1 127 ? -38.930 -1.176 71.498 1.00 85.69 127 ILE A C 1
ATOM 1023 O O . ILE A 1 127 ? -39.231 -1.730 72.554 1.00 85.69 127 ILE A O 1
ATOM 1027 N N . LEU A 1 128 ? -38.827 0.150 71.390 1.00 84.06 128 LEU A N 1
ATOM 1028 C CA . LEU A 1 128 ? -39.065 1.066 72.508 1.00 84.06 128 LEU A CA 1
ATOM 1029 C C . LEU A 1 128 ? -40.529 1.053 72.959 1.00 84.06 128 LEU A C 1
ATOM 1031 O O . LEU A 1 128 ? -40.782 1.002 74.159 1.00 84.06 128 LEU A O 1
ATOM 1035 N N . ASP A 1 129 ? -41.482 1.017 72.024 1.00 80.56 129 ASP A N 1
ATOM 1036 C CA . ASP A 1 129 ? -42.908 0.860 72.333 1.00 80.56 129 ASP A CA 1
ATOM 1037 C C . ASP A 1 129 ? -43.166 -0.470 73.064 1.00 80.56 129 ASP A C 1
ATOM 1039 O O . ASP A 1 129 ? -43.837 -0.517 74.096 1.00 80.56 129 ASP A O 1
ATOM 1043 N N . PHE A 1 130 ? -42.514 -1.549 72.619 1.00 79.44 130 PHE A N 1
ATOM 1044 C CA . PHE A 1 130 ? -42.575 -2.847 73.291 1.00 79.44 130 PHE A CA 1
ATOM 1045 C C . PHE A 1 130 ? -41.973 -2.810 74.708 1.00 79.44 130 PHE A C 1
ATOM 1047 O O . PHE A 1 130 ? -42.530 -3.392 75.641 1.00 79.44 130 PHE A O 1
ATOM 1054 N N . GLN A 1 131 ? -40.858 -2.100 74.910 1.00 77.69 131 GLN A N 1
ATOM 1055 C CA . GLN A 1 131 ? -40.258 -1.896 76.235 1.00 77.69 131 GLN A CA 1
ATOM 1056 C C . GLN A 1 131 ? -41.130 -1.026 77.148 1.00 77.69 131 GLN A C 1
ATOM 1058 O O . GLN A 1 131 ? -41.238 -1.314 78.340 1.00 77.69 131 GLN A O 1
ATOM 1063 N N . GLN A 1 132 ? -41.792 -0.004 76.608 1.00 76.69 132 GLN A N 1
ATOM 1064 C CA . GLN A 1 132 ? -42.701 0.857 77.359 1.00 76.69 132 GLN A CA 1
ATOM 1065 C C . GLN A 1 132 ? -43.959 0.092 77.797 1.00 76.69 132 GLN A C 1
ATOM 1067 O O . GLN A 1 132 ? -44.382 0.211 78.949 1.00 76.69 132 GLN A O 1
ATOM 1072 N N . GLN A 1 133 ? -44.491 -0.779 76.935 1.00 71.12 133 GLN A N 1
ATOM 1073 C CA . GLN A 1 133 ? -45.572 -1.709 77.280 1.00 71.12 133 GLN A CA 1
ATOM 1074 C C . GLN A 1 133 ? -45.154 -2.717 78.365 1.00 71.12 133 GLN A C 1
ATOM 1076 O O . GLN A 1 133 ? -45.960 -3.063 79.231 1.00 71.12 133 GLN A O 1
ATOM 1081 N N . LEU A 1 134 ? -43.893 -3.169 78.365 1.00 68.06 134 LEU A N 1
ATOM 1082 C CA . LEU A 1 134 ? -43.349 -4.027 79.425 1.00 68.06 134 LEU A CA 1
ATOM 1083 C C . LEU A 1 134 ? -43.181 -3.276 80.757 1.00 68.06 134 LEU A C 1
ATOM 1085 O O . LEU A 1 134 ? -43.469 -3.843 81.808 1.00 68.06 134 LEU A O 1
ATOM 1089 N N . GLN A 1 135 ? -42.777 -2.003 80.735 1.00 63.59 135 GLN A N 1
ATOM 1090 C CA . GLN A 1 135 ? -42.624 -1.181 81.944 1.00 63.59 135 GLN A CA 1
ATOM 1091 C C . GLN A 1 135 ? -43.964 -0.757 82.563 1.00 63.59 135 GLN A C 1
ATOM 1093 O O . GLN A 1 135 ? -44.082 -0.724 83.787 1.00 63.59 135 GLN A O 1
ATOM 1098 N N . GLN A 1 136 ? -44.997 -0.504 81.752 1.00 59.03 136 GLN A N 1
ATOM 1099 C CA . GLN A 1 136 ? -46.358 -0.230 82.239 1.00 59.03 136 GLN A CA 1
ATOM 1100 C C . GLN A 1 136 ? -47.015 -1.451 82.901 1.00 59.03 136 GLN A C 1
ATOM 1102 O O . GLN A 1 136 ? -47.937 -1.303 83.698 1.00 59.03 136 GLN A O 1
ATOM 1107 N N . ARG A 1 137 ? -46.510 -2.660 82.629 1.00 53.66 137 ARG A N 1
ATOM 1108 C CA . ARG A 1 137 ? -47.004 -3.916 83.209 1.00 53.66 137 ARG A CA 1
ATOM 1109 C C . ARG A 1 137 ? -46.498 -4.211 84.629 1.00 53.66 137 ARG A C 1
ATOM 1111 O O . ARG A 1 137 ? -46.896 -5.225 85.189 1.00 53.66 137 ARG A O 1
ATOM 1118 N N . ASN A 1 138 ? -45.666 -3.340 85.210 1.00 48.62 138 ASN A N 1
ATOM 1119 C CA . ASN A 1 138 ? -45.046 -3.519 86.533 1.00 48.62 138 ASN A CA 1
ATOM 1120 C C . ASN A 1 138 ? -45.694 -2.705 87.672 1.00 48.62 138 ASN A C 1
ATOM 1122 O O . ASN A 1 138 ? -45.092 -2.569 88.737 1.00 48.62 138 ASN A O 1
ATOM 1126 N N . GLN A 1 139 ? -46.905 -2.169 87.498 1.00 51.19 139 GLN A N 1
ATOM 1127 C CA . GLN A 1 139 ? -47.655 -1.571 88.606 1.00 51.19 139 GLN A CA 1
ATOM 1128 C C . GLN A 1 139 ? -48.915 -2.372 88.942 1.00 51.19 139 GLN A C 1
ATOM 1130 O O . GLN A 1 139 ? -49.782 -2.579 88.101 1.00 51.19 139 GLN A O 1
ATOM 1135 N N . ILE A 1 140 ? -48.991 -2.699 90.237 1.00 45.91 140 ILE A N 1
ATOM 1136 C CA . ILE A 1 140 ? -50.104 -3.261 91.012 1.00 45.91 140 ILE A CA 1
ATOM 1137 C C . ILE A 1 140 ? -50.192 -4.790 90.971 1.00 45.91 140 ILE A C 1
ATOM 1139 O O . ILE A 1 140 ? -50.552 -5.422 89.982 1.00 45.91 140 ILE A O 1
ATOM 1143 N N . GLY A 1 141 ? -49.846 -5.364 92.125 1.00 49.97 141 GLY A N 1
ATOM 1144 C CA . GLY A 1 141 ? -50.100 -6.749 92.455 1.00 49.97 141 GLY A CA 1
ATOM 1145 C C . GLY A 1 141 ? -51.561 -6.959 92.824 1.00 49.97 141 GLY A C 1
ATOM 1146 O O . GLY A 1 141 ? -52.056 -6.324 93.744 1.00 49.97 141 GLY A O 1
ATOM 1147 N N . ASP A 1 142 ? -52.167 -7.907 92.121 1.00 47.88 142 ASP A N 1
ATOM 1148 C CA . ASP A 1 142 ? -53.005 -8.965 92.684 1.00 47.88 142 ASP A CA 1
ATOM 1149 C C . ASP A 1 142 ? -52.558 -10.262 91.983 1.00 47.88 142 ASP A C 1
ATOM 1151 O O . ASP A 1 142 ? -52.933 -10.598 90.859 1.00 47.88 142 ASP A O 1
ATOM 1155 N N . ALA A 1 143 ? -51.553 -10.896 92.588 1.00 53.59 143 ALA A N 1
ATOM 1156 C CA . ALA A 1 143 ? -50.424 -11.486 91.873 1.00 53.59 143 ALA A CA 1
ATOM 1157 C C . ALA A 1 143 ? -50.402 -13.026 91.868 1.00 53.59 143 ALA A C 1
ATOM 1159 O O . ALA A 1 143 ? -49.360 -13.633 92.088 1.00 53.59 143 ALA A O 1
ATOM 1160 N N . MET A 1 144 ? -51.525 -13.690 91.593 1.00 47.78 144 MET A N 1
ATOM 1161 C CA . MET A 1 144 ? -51.478 -15.124 91.253 1.00 47.78 144 MET A CA 1
ATOM 1162 C C . MET A 1 144 ? -52.427 -15.512 90.123 1.00 47.78 144 MET A C 1
ATOM 1164 O O . MET A 1 144 ? -51.997 -16.185 89.191 1.00 47.78 144 MET A O 1
ATOM 1168 N N . GLU A 1 145 ? -53.660 -15.005 90.099 1.00 51.41 145 GLU A N 1
ATOM 1169 C CA . GLU A 1 145 ? -54.567 -15.234 88.961 1.00 51.41 145 GLU A CA 1
ATOM 1170 C C . GLU A 1 145 ? -54.161 -14.420 87.721 1.00 51.41 145 GLU A C 1
ATOM 1172 O O . GLU A 1 145 ? -54.275 -14.898 86.587 1.00 51.41 145 GLU A O 1
ATOM 1177 N N . ALA A 1 146 ? -53.573 -13.235 87.932 1.00 54.88 146 ALA A N 1
ATOM 1178 C CA . ALA A 1 146 ? -52.959 -12.447 86.871 1.00 54.88 146 ALA A CA 1
ATOM 1179 C C . ALA A 1 146 ? -51.714 -13.138 86.297 1.00 54.88 146 ALA A C 1
ATOM 1181 O O . ALA A 1 146 ? -51.591 -13.200 85.080 1.00 54.88 146 ALA A O 1
ATOM 1182 N N . TYR A 1 147 ? -50.839 -13.731 87.125 1.00 58.59 147 TYR A N 1
ATOM 1183 C CA . TYR A 1 147 ? -49.682 -14.484 86.621 1.00 58.59 147 TYR A CA 1
ATOM 1184 C C . TYR A 1 147 ? -50.089 -15.778 85.925 1.00 58.59 147 TYR A C 1
ATOM 1186 O O . TYR A 1 147 ? -49.495 -16.101 84.908 1.00 58.59 147 TYR A O 1
ATOM 1194 N N . GLN A 1 148 ? -51.131 -16.478 86.380 1.00 67.44 148 GLN A N 1
ATOM 1195 C CA . GLN A 1 148 ? -51.668 -17.638 85.662 1.00 67.44 148 GLN A CA 1
ATOM 1196 C C . GLN A 1 148 ? -52.199 -17.232 84.275 1.00 67.44 148 GLN A C 1
ATOM 1198 O O . GLN A 1 148 ? -51.855 -17.853 83.270 1.00 67.44 148 GLN A O 1
ATOM 1203 N N . SER A 1 149 ? -52.972 -16.142 84.196 1.00 70.38 149 SER A N 1
ATOM 1204 C CA . SER A 1 149 ? -53.452 -15.587 82.920 1.00 70.38 149 SER A CA 1
ATOM 1205 C C . SER A 1 149 ? -52.316 -15.036 82.053 1.00 70.38 149 SER A C 1
ATOM 1207 O O . SER A 1 149 ? -52.375 -15.099 80.827 1.00 70.38 149 SER A O 1
ATOM 1209 N N . GLN A 1 150 ? -51.257 -14.510 82.665 1.00 72.31 150 GLN A N 1
ATOM 1210 C CA . GLN A 1 150 ? -50.102 -13.955 81.968 1.00 72.31 150 GLN A CA 1
ATOM 1211 C C . GLN A 1 150 ? -49.152 -15.050 81.481 1.00 72.31 150 GLN A C 1
ATOM 1213 O O . GLN A 1 150 ? -48.621 -14.913 80.388 1.00 72.31 150 GLN A O 1
ATOM 1218 N N . ILE A 1 151 ? -49.004 -16.152 82.219 1.00 74.69 151 ILE A N 1
ATOM 1219 C CA . ILE A 1 151 ? -48.338 -17.381 81.775 1.00 74.69 151 ILE A CA 1
ATOM 1220 C C . ILE A 1 151 ? -49.122 -17.976 80.608 1.00 74.69 151 ILE A C 1
ATOM 1222 O O . ILE A 1 151 ? -48.531 -18.239 79.572 1.00 74.69 151 ILE A O 1
ATOM 1226 N N . GLN A 1 152 ? -50.453 -18.069 80.692 1.00 78.88 152 GLN A N 1
ATOM 1227 C CA . GLN A 1 152 ? -51.277 -18.512 79.560 1.00 78.88 152 GLN A CA 1
ATOM 1228 C C . GLN A 1 152 ? -51.175 -17.571 78.350 1.00 78.88 152 GLN A C 1
ATOM 1230 O O . GLN A 1 152 ? -51.133 -18.035 77.212 1.00 78.88 152 GLN A O 1
ATOM 1235 N N . GLN A 1 153 ? -51.088 -16.254 78.564 1.00 79.00 153 GLN A N 1
ATOM 1236 C CA . GLN A 1 153 ? -50.824 -15.299 77.484 1.00 79.00 153 GLN A CA 1
ATOM 1237 C C . GLN A 1 153 ? -49.407 -15.413 76.925 1.00 79.00 153 GLN A C 1
ATOM 1239 O O . GLN A 1 153 ? -49.228 -15.214 75.727 1.00 79.00 153 GLN A O 1
ATOM 1244 N N . LEU A 1 154 ? -48.402 -15.679 77.756 1.00 78.75 154 LEU A N 1
ATOM 1245 C CA . LEU A 1 154 ? -47.024 -15.870 77.316 1.00 78.75 154 LEU A CA 1
ATOM 1246 C C . LEU A 1 154 ? -46.876 -17.189 76.561 1.00 78.75 154 LEU A C 1
ATOM 1248 O O . LEU A 1 154 ? -46.238 -17.175 75.522 1.00 78.75 154 LEU A O 1
ATOM 1252 N N . ASP A 1 155 ? -47.559 -18.255 76.972 1.00 79.50 155 ASP A N 1
ATOM 1253 C CA . ASP A 1 155 ? -47.664 -19.516 76.231 1.00 79.50 155 ASP A CA 1
ATOM 1254 C C . ASP A 1 155 ? -48.414 -19.337 74.908 1.00 79.50 155 ASP A C 1
ATOM 1256 O O . ASP A 1 155 ? -48.044 -19.922 73.892 1.00 79.50 155 ASP A O 1
ATOM 1260 N N . ALA A 1 156 ? -49.479 -18.530 74.890 1.00 80.88 156 ALA A N 1
ATOM 1261 C CA . ALA A 1 156 ? -50.197 -18.206 73.659 1.00 80.88 156 ALA A CA 1
ATOM 1262 C C . ALA A 1 156 ? -49.330 -17.367 72.713 1.00 80.88 156 ALA A C 1
ATOM 1264 O O . ALA A 1 156 ? -49.316 -17.612 71.509 1.00 80.88 156 ALA A O 1
ATOM 1265 N N . LYS A 1 157 ? -48.565 -16.410 73.253 1.00 85.00 157 LYS A N 1
ATOM 1266 C CA . LYS A 1 157 ? -47.586 -15.635 72.488 1.00 85.00 157 LYS A CA 1
ATOM 1267 C C . LYS A 1 157 ? -46.442 -16.516 72.010 1.00 85.00 157 LYS A C 1
ATOM 1269 O O . LYS A 1 157 ? -46.074 -16.396 70.856 1.00 85.00 157 LYS A O 1
ATOM 1274 N N . GLN A 1 158 ? -45.912 -17.407 72.839 1.00 84.62 158 GLN A N 1
ATOM 1275 C CA . GLN A 1 158 ? -44.864 -18.347 72.455 1.00 84.62 158 GLN A CA 1
ATOM 1276 C C . GLN A 1 158 ? -45.345 -19.242 71.314 1.00 84.62 158 GLN A C 1
ATOM 1278 O O . GLN A 1 158 ? -44.659 -19.336 70.306 1.00 84.62 158 GLN A O 1
ATOM 1283 N N . ARG A 1 159 ? -46.562 -19.792 71.403 1.00 85.38 159 ARG A N 1
ATOM 1284 C CA . ARG A 1 159 ? -47.178 -20.541 70.299 1.00 85.38 159 ARG A CA 1
ATOM 1285 C C . ARG A 1 159 ? -47.386 -19.689 69.046 1.00 85.38 159 ARG A C 1
ATOM 1287 O O . ARG A 1 159 ? -47.202 -20.184 67.941 1.00 85.38 159 ARG A O 1
ATOM 1294 N N . ALA A 1 160 ? -47.744 -18.412 69.193 1.00 86.00 160 ALA A N 1
ATOM 1295 C CA . ALA A 1 160 ? -47.831 -17.490 68.061 1.00 86.00 160 ALA A CA 1
ATOM 1296 C C . ALA A 1 160 ? -46.455 -17.250 67.416 1.00 86.00 160 ALA A C 1
ATOM 1298 O O . ALA A 1 160 ? -46.335 -17.357 66.204 1.00 86.00 160 ALA A O 1
ATOM 1299 N N . TRP A 1 161 ? -45.405 -17.037 68.213 1.00 87.00 161 TRP A N 1
ATOM 1300 C CA . TRP A 1 161 ? -44.028 -16.914 67.730 1.00 87.00 161 TRP A CA 1
ATOM 1301 C C . TRP A 1 161 ? -43.512 -18.206 67.091 1.00 87.00 161 TRP A C 1
ATOM 1303 O O . TRP A 1 161 ? -42.809 -18.144 66.091 1.00 87.00 161 TRP A O 1
ATOM 1313 N N . GLU A 1 162 ? -43.862 -19.375 67.625 1.00 88.06 162 GLU A N 1
ATOM 1314 C CA . GLU A 1 162 ? -43.539 -20.676 67.028 1.00 88.06 162 GLU A CA 1
ATOM 1315 C C . GLU A 1 162 ? -44.251 -20.861 65.679 1.00 88.06 162 GLU A C 1
ATOM 1317 O O . GLU A 1 162 ? -43.632 -21.323 64.720 1.00 88.06 162 GLU A O 1
ATOM 1322 N N . ASN A 1 163 ? -45.509 -20.421 65.563 1.00 86.50 163 ASN A N 1
ATOM 1323 C CA . ASN A 1 163 ? -46.241 -20.399 64.295 1.00 86.50 163 ASN A CA 1
ATOM 1324 C C . ASN A 1 163 ? -45.638 -19.402 63.295 1.00 86.50 163 ASN A C 1
ATOM 1326 O O . ASN A 1 163 ? -45.486 -19.733 62.119 1.00 86.50 163 ASN A O 1
ATOM 1330 N N . ASP A 1 164 ? -45.249 -18.209 63.742 1.00 87.81 164 ASP A N 1
ATOM 1331 C CA . ASP A 1 164 ? -44.599 -17.200 62.900 1.00 87.81 164 ASP A CA 1
ATOM 1332 C C . ASP A 1 164 ? -43.218 -17.680 62.440 1.00 87.81 164 ASP A C 1
ATOM 1334 O O . ASP A 1 164 ? -42.870 -17.545 61.269 1.00 87.81 164 ASP A O 1
ATOM 1338 N N . MET A 1 165 ? -42.451 -18.323 63.325 1.00 87.06 165 MET A N 1
ATOM 1339 C CA . MET A 1 165 ? -41.165 -18.941 63.002 1.00 87.06 165 MET A CA 1
ATOM 1340 C C . MET A 1 165 ? -41.340 -20.094 62.009 1.00 87.06 165 MET A C 1
ATOM 1342 O O . MET A 1 165 ? -40.567 -20.216 61.062 1.00 87.06 165 MET A O 1
ATOM 1346 N N . SER A 1 166 ? -42.378 -20.918 62.178 1.00 90.81 166 SER A N 1
ATOM 1347 C CA . SER A 1 166 ? -42.732 -21.964 61.215 1.00 90.81 166 SER A CA 1
ATOM 1348 C C . SER A 1 166 ? -43.113 -21.365 59.857 1.00 90.81 166 SER A C 1
ATOM 1350 O O . SER A 1 166 ? -42.629 -21.833 58.828 1.00 90.81 166 SER A O 1
ATOM 1352 N N . THR A 1 167 ? -43.884 -20.277 59.844 1.00 90.00 167 THR A N 1
ATOM 1353 C CA . THR A 1 167 ? -44.277 -19.557 58.623 1.00 90.00 167 THR A CA 1
ATOM 1354 C C . THR A 1 167 ? -43.067 -18.938 57.922 1.00 90.00 167 THR A C 1
ATOM 1356 O O . THR A 1 167 ? -42.928 -19.057 56.706 1.00 90.00 167 THR A O 1
ATOM 1359 N N . LEU A 1 168 ? -42.149 -18.328 58.678 1.00 88.12 168 LEU A N 1
ATOM 1360 C CA . LEU A 1 168 ? -40.888 -17.794 58.162 1.00 88.12 168 LEU A CA 1
ATOM 1361 C C . LEU A 1 168 ? -39.987 -18.896 57.607 1.00 88.12 168 LEU A C 1
ATOM 1363 O O . LEU A 1 168 ? -39.357 -18.694 56.573 1.00 88.12 168 LEU A O 1
ATOM 1367 N N . LYS A 1 169 ? -39.955 -20.070 58.245 1.00 90.69 169 LYS A N 1
ATOM 1368 C CA . LYS A 1 169 ? -39.191 -21.219 57.755 1.00 90.69 169 LYS A CA 1
ATOM 1369 C C . LYS A 1 169 ? -39.726 -21.714 56.411 1.00 90.69 169 LYS A C 1
ATOM 1371 O O . LYS A 1 169 ? -38.949 -21.857 55.473 1.00 90.69 169 LYS A O 1
ATOM 1376 N N . VAL A 1 170 ? -41.047 -21.845 56.278 1.00 92.12 170 VAL A N 1
ATOM 1377 C CA . VAL A 1 170 ? -41.699 -22.172 54.996 1.00 92.12 170 VAL A CA 1
ATOM 1378 C C . VAL A 1 170 ? -41.422 -21.093 53.942 1.00 92.12 170 VAL A C 1
ATOM 1380 O O . VAL A 1 170 ? -41.133 -21.406 52.788 1.00 92.12 170 VAL A O 1
ATOM 1383 N N . ALA A 1 171 ? -41.458 -19.811 54.320 1.00 88.88 171 ALA A N 1
ATOM 1384 C CA . ALA A 1 171 ? -41.135 -18.712 53.411 1.00 88.88 171 ALA A CA 1
ATOM 1385 C C . ALA A 1 171 ? -39.659 -18.722 52.965 1.00 88.88 171 ALA A C 1
ATOM 1387 O O . ALA A 1 171 ? -39.377 -18.405 51.808 1.00 88.88 171 ALA A O 1
ATOM 1388 N N . SER A 1 172 ? -38.735 -19.111 53.851 1.00 90.19 172 SER A N 1
ATOM 1389 C CA . SER A 1 172 ? -37.309 -19.289 53.550 1.00 90.19 172 SER A CA 1
ATOM 1390 C C . SER A 1 172 ? -37.087 -20.441 52.575 1.00 90.19 172 SER A C 1
ATOM 1392 O O . SER A 1 172 ? -36.453 -20.246 51.545 1.00 90.19 172 SER A O 1
ATOM 1394 N N . GLU A 1 173 ? -37.689 -21.605 52.828 1.00 92.19 173 GLU A N 1
ATOM 1395 C CA . GLU A 1 173 ? -37.628 -22.771 51.931 1.00 92.19 173 GLU A CA 1
ATOM 1396 C C . GLU A 1 173 ? -38.207 -22.434 50.537 1.00 92.19 173 GLU A C 1
ATOM 1398 O O . GLU A 1 173 ? -37.648 -22.795 49.496 1.00 92.19 173 GLU A O 1
ATOM 1403 N N . ALA A 1 174 ? -39.289 -21.647 50.488 1.00 91.12 174 ALA A N 1
ATOM 1404 C CA . ALA A 1 174 ? -39.858 -21.142 49.238 1.00 91.12 174 ALA A CA 1
ATOM 1405 C C . ALA A 1 174 ? -38.967 -20.094 48.536 1.00 91.12 174 ALA A C 1
ATOM 1407 O O . ALA A 1 174 ? -39.011 -19.956 47.310 1.00 91.12 174 ALA A O 1
ATOM 1408 N N . ALA A 1 175 ? -38.179 -19.313 49.278 1.00 88.25 175 ALA A N 1
ATOM 1409 C CA . ALA A 1 175 ? -37.202 -18.386 48.709 1.00 88.25 175 ALA A CA 1
ATOM 1410 C C . ALA A 1 175 ? -35.980 -19.129 48.148 1.00 88.25 175 ALA A C 1
ATOM 1412 O O . ALA A 1 175 ? -35.575 -18.840 47.025 1.00 88.25 175 ALA A O 1
ATOM 1413 N N . GLU A 1 176 ? -35.463 -20.129 48.863 1.00 89.94 176 GLU A N 1
ATOM 1414 C CA . GLU A 1 176 ? -34.373 -21.002 48.403 1.00 89.94 176 GLU A CA 1
ATOM 1415 C C . GLU A 1 176 ? -34.758 -21.754 47.126 1.00 89.94 176 GLU A C 1
ATOM 1417 O O . GLU A 1 176 ? -33.997 -21.772 46.161 1.00 89.94 176 GLU A O 1
ATOM 1422 N N . THR A 1 177 ? -35.984 -22.282 47.062 1.00 91.88 177 THR A N 1
ATOM 1423 C CA . THR A 1 177 ? -36.493 -22.946 45.851 1.00 91.88 177 THR A CA 1
ATOM 1424 C C . THR A 1 177 ? -36.535 -21.988 44.655 1.00 91.88 177 THR A C 1
ATOM 1426 O O . THR A 1 177 ? -36.165 -22.365 43.543 1.00 91.88 177 THR A O 1
ATOM 1429 N N . ARG A 1 178 ? -36.947 -20.729 44.865 1.00 93.31 178 ARG A N 1
ATOM 1430 C CA . ARG A 1 178 ? -36.954 -19.702 43.808 1.00 93.31 178 ARG A CA 1
ATOM 1431 C C . ARG A 1 178 ? -35.546 -19.312 43.369 1.00 93.31 178 ARG A C 1
ATOM 1433 O O . ARG A 1 178 ? -35.324 -19.149 42.173 1.00 93.31 178 ARG A O 1
ATOM 1440 N N . LEU A 1 179 ? -34.608 -19.188 44.309 1.00 90.38 179 LEU A N 1
ATOM 1441 C CA . LEU A 1 179 ? -33.203 -18.924 44.003 1.00 90.38 179 LEU A CA 1
ATOM 1442 C C . LEU A 1 179 ? -32.632 -20.048 43.129 1.00 90.38 179 LEU A C 1
ATOM 1444 O O . LEU A 1 179 ? -32.063 -19.774 42.077 1.00 90.38 179 LEU A O 1
ATOM 1448 N N . HIS A 1 180 ? -32.879 -21.304 43.506 1.00 91.31 180 HIS A N 1
ATOM 1449 C CA . HIS A 1 180 ? -32.410 -22.461 42.751 1.00 91.31 180 HIS A CA 1
ATOM 1450 C C . HIS A 1 180 ? -33.007 -22.519 41.336 1.00 91.31 180 HIS A C 1
ATOM 1452 O O . HIS A 1 180 ? -32.291 -22.752 40.366 1.00 91.31 180 HIS A O 1
ATOM 1458 N N . GLN A 1 181 ? -34.302 -22.216 41.185 1.00 91.94 181 GLN A N 1
ATOM 1459 C CA . GLN A 1 181 ? -34.937 -22.094 39.866 1.00 91.94 181 GLN A CA 1
ATOM 1460 C C . GLN A 1 181 ? -34.309 -20.975 39.020 1.00 91.94 181 GLN A C 1
ATOM 1462 O O . GLN A 1 181 ? -34.136 -21.130 37.810 1.00 91.94 181 GLN A O 1
ATOM 1467 N N . GLN A 1 182 ? -33.953 -19.845 39.634 1.00 89.69 182 GLN A N 1
ATOM 1468 C CA . GLN A 1 182 ? -33.304 -18.735 38.939 1.00 89.69 182 GLN A CA 1
ATOM 1469 C C . GLN A 1 182 ? -31.868 -19.081 38.514 1.00 89.69 182 GLN A C 1
ATOM 1471 O O . GLN A 1 182 ? -31.461 -18.737 37.401 1.00 89.69 182 GLN A O 1
ATOM 1476 N N . GLU A 1 183 ? -31.115 -19.788 39.356 1.00 92.06 183 GLU A N 1
ATOM 1477 C CA . GLU A 1 183 ? -29.799 -20.337 39.011 1.00 92.06 183 GLU A CA 1
ATOM 1478 C C . GLU A 1 183 ? -29.903 -21.326 37.847 1.00 92.06 183 GLU A C 1
ATOM 1480 O O . GLU A 1 183 ? -29.135 -21.239 36.889 1.00 92.06 183 GLU A O 1
ATOM 1485 N N . GLU A 1 184 ? -30.896 -22.217 37.871 1.00 94.94 184 GLU A N 1
ATOM 1486 C CA . GLU A 1 184 ? -31.132 -23.178 36.796 1.00 94.94 184 GLU A CA 1
ATOM 1487 C C . GLU A 1 184 ? -31.450 -22.476 35.465 1.00 94.94 184 GLU A C 1
ATOM 1489 O O . GLU A 1 184 ? -30.858 -22.807 34.436 1.00 94.94 184 GLU A O 1
ATOM 1494 N N . MET A 1 185 ? -32.318 -21.457 35.472 1.00 90.81 185 MET A N 1
ATOM 1495 C CA . MET A 1 185 ? -32.599 -20.652 34.276 1.00 90.81 185 MET A CA 1
ATOM 1496 C C . MET A 1 185 ? -31.357 -19.911 33.766 1.00 90.81 185 MET A C 1
ATOM 1498 O O . MET A 1 185 ? -31.123 -19.864 32.559 1.00 90.81 185 MET A O 1
ATOM 1502 N N . THR A 1 186 ? -30.540 -19.365 34.669 1.00 92.31 186 THR A N 1
ATOM 1503 C CA . THR A 1 186 ? -29.299 -18.660 34.308 1.00 92.31 186 THR A CA 1
ATOM 1504 C C . THR A 1 186 ? -28.297 -19.615 33.657 1.00 92.31 186 THR A C 1
ATOM 1506 O O . THR A 1 186 ? -27.697 -19.285 32.635 1.00 92.31 186 THR A O 1
ATOM 1509 N N . ASN A 1 187 ? -28.166 -20.828 34.194 1.00 93.00 187 ASN A N 1
ATOM 1510 C CA . ASN A 1 187 ? -27.305 -21.865 33.632 1.00 93.00 187 ASN A CA 1
ATOM 1511 C C . ASN A 1 187 ? -27.793 -22.336 32.254 1.00 93.00 187 ASN A C 1
ATOM 1513 O O . ASN A 1 187 ? -26.973 -22.508 31.352 1.00 93.00 187 ASN A O 1
ATOM 1517 N N . ARG A 1 188 ? -29.112 -22.481 32.050 1.00 94.50 188 ARG A N 1
ATOM 1518 C CA . ARG A 1 188 ? -29.675 -22.779 30.719 1.00 94.50 188 ARG A CA 1
ATOM 1519 C C . ARG A 1 188 ? -29.367 -21.669 29.715 1.00 94.50 188 ARG A C 1
ATOM 1521 O O . ARG A 1 188 ? -28.908 -21.967 28.620 1.00 94.50 188 ARG A O 1
ATOM 1528 N N . PHE A 1 189 ? -29.534 -20.406 30.106 1.00 93.50 189 PHE A N 1
ATOM 1529 C CA . PHE A 1 189 ? -29.227 -19.267 29.239 1.00 93.50 189 PHE A CA 1
ATOM 1530 C C . PHE A 1 189 ? -27.740 -19.203 28.859 1.00 93.50 189 PHE A C 1
ATOM 1532 O O . PHE A 1 189 ? -27.397 -18.935 27.710 1.00 93.50 189 PHE A O 1
ATOM 1539 N N . LEU A 1 190 ? -26.838 -19.487 29.805 1.00 91.75 190 LEU A N 1
ATOM 1540 C CA . LEU A 1 190 ? -25.402 -19.573 29.525 1.00 91.75 190 LEU A CA 1
ATOM 1541 C C . LEU A 1 190 ? -25.073 -20.703 28.542 1.00 91.75 190 LEU A C 1
ATOM 1543 O O . LEU A 1 190 ? -24.248 -20.504 27.649 1.00 91.75 190 LEU A O 1
ATOM 1547 N N . LEU A 1 191 ? -25.732 -21.857 28.672 1.00 95.06 191 LEU A N 1
ATOM 1548 C CA . LEU A 1 191 ? -25.551 -22.983 27.758 1.00 95.06 191 LEU A CA 1
ATOM 1549 C C . LEU A 1 191 ? -26.058 -22.659 26.345 1.00 95.06 191 LEU A C 1
ATOM 1551 O O . LEU A 1 191 ? -25.349 -22.908 25.374 1.00 95.06 191 LEU A O 1
ATOM 1555 N N . GLU A 1 192 ? -27.244 -22.060 26.223 1.00 93.69 192 GLU A N 1
ATOM 1556 C CA . GLU A 1 192 ? -27.798 -21.607 24.938 1.00 93.69 192 GLU A CA 1
ATOM 1557 C C . GLU A 1 192 ? -26.900 -20.552 24.282 1.00 93.69 192 GLU A C 1
ATOM 1559 O O . GLU A 1 192 ? -26.614 -20.628 23.087 1.00 93.69 192 GLU A O 1
ATOM 1564 N N . LYS A 1 193 ? -26.372 -19.605 25.067 1.00 92.62 193 LYS A N 1
ATOM 1565 C CA . LYS A 1 193 ? -25.402 -18.620 24.579 1.00 92.62 193 LYS A CA 1
ATOM 1566 C C . LYS A 1 193 ? -24.144 -19.298 24.033 1.00 92.62 193 LYS A C 1
ATOM 1568 O O . LYS A 1 193 ? -23.684 -18.943 22.951 1.00 92.62 193 LYS A O 1
ATOM 1573 N N . GLN A 1 194 ? -23.599 -20.277 24.754 1.00 93.88 194 GLN A N 1
ATOM 1574 C CA . GLN A 1 194 ? -22.421 -21.020 24.313 1.00 93.88 194 GLN A CA 1
ATOM 1575 C C . GLN A 1 194 ? -22.694 -21.805 23.020 1.00 93.88 194 GLN A C 1
ATOM 1577 O O . GLN A 1 194 ? -21.839 -21.842 22.135 1.00 93.88 194 GLN A O 1
ATOM 1582 N N . GLN A 1 195 ? -23.879 -22.406 22.883 1.00 92.75 195 GLN A N 1
ATOM 1583 C CA . GLN A 1 195 ? -24.296 -23.076 21.647 1.00 92.75 195 GLN A CA 1
ATOM 1584 C C . GLN A 1 195 ? -24.383 -22.089 20.480 1.00 92.75 195 GLN A C 1
ATOM 1586 O O . GLN A 1 195 ? -23.845 -22.363 19.409 1.00 92.75 195 GLN A O 1
ATOM 1591 N N . PHE A 1 196 ? -24.969 -20.911 20.699 1.00 90.44 196 PHE A N 1
ATOM 1592 C CA . PHE A 1 196 ? -25.060 -19.873 19.675 1.00 90.44 196 PHE A CA 1
ATOM 1593 C C . PHE A 1 196 ? -23.678 -19.359 19.242 1.00 90.44 196 PHE A C 1
ATOM 1595 O O . PHE A 1 196 ? -23.427 -19.168 18.055 1.00 90.44 196 PHE A O 1
ATOM 1602 N N . GLU A 1 197 ? -22.745 -19.179 20.183 1.00 88.88 197 GLU A N 1
ATOM 1603 C CA . GLU A 1 197 ? -21.354 -18.820 19.873 1.00 88.88 197 GLU A CA 1
ATOM 1604 C C . GLU A 1 197 ? -20.656 -19.908 19.038 1.00 88.88 197 GLU A C 1
ATOM 1606 O O . GLU A 1 197 ? -19.956 -19.592 18.075 1.00 88.88 197 GLU A O 1
ATOM 1611 N N . GLN A 1 198 ? -20.883 -21.190 19.346 1.00 92.62 198 GLN A N 1
ATOM 1612 C CA . GLN A 1 198 ? -20.357 -22.305 18.551 1.00 92.62 198 GLN A CA 1
ATOM 1613 C C . GLN A 1 198 ? -20.950 -22.341 17.137 1.00 92.62 198 GLN A C 1
ATOM 1615 O O . GLN A 1 198 ? -20.209 -22.535 16.173 1.00 92.62 198 GLN A O 1
ATOM 1620 N N . GLU A 1 199 ? -22.259 -22.139 16.987 1.00 93.38 199 GLU A N 1
ATOM 1621 C CA . GLU A 1 199 ? -22.909 -22.063 15.675 1.00 93.38 199 GLU A CA 1
ATOM 1622 C C . GLU A 1 199 ? -22.406 -20.869 14.863 1.00 93.38 199 GLU A C 1
ATOM 1624 O O . GLU A 1 199 ? -22.079 -21.021 13.688 1.00 93.38 199 GLU A O 1
ATOM 1629 N N . ASN A 1 200 ? -22.254 -19.703 15.492 1.00 89.94 200 ASN A N 1
ATOM 1630 C CA . ASN A 1 200 ? -21.711 -18.517 14.841 1.00 89.94 200 ASN A CA 1
ATOM 1631 C C . ASN A 1 200 ? -20.276 -18.749 14.339 1.00 89.94 200 ASN A C 1
ATOM 1633 O O . ASN A 1 200 ? -19.961 -18.415 13.198 1.00 89.94 200 ASN A O 1
ATOM 1637 N N . ASN A 1 201 ? -19.426 -19.398 15.141 1.00 91.00 201 ASN A N 1
ATOM 1638 C CA . ASN A 1 201 ? -18.075 -19.774 14.715 1.00 91.00 201 ASN A CA 1
ATOM 1639 C C . ASN A 1 201 ? -18.106 -20.749 13.527 1.00 91.00 201 ASN A C 1
ATOM 1641 O O . ASN A 1 201 ? -17.349 -20.578 12.573 1.00 91.00 201 ASN A O 1
ATOM 1645 N N . ARG A 1 202 ? -19.024 -21.726 13.525 1.00 94.06 202 ARG A N 1
ATOM 1646 C CA . ARG A 1 202 ? -19.206 -22.643 12.386 1.00 94.06 202 ARG A CA 1
ATOM 1647 C C . ARG A 1 202 ? -19.630 -21.909 11.114 1.00 94.06 202 ARG A C 1
ATOM 1649 O O . ARG A 1 202 ? -19.093 -22.205 10.049 1.00 94.06 202 ARG A O 1
ATOM 1656 N N . TYR A 1 203 ? -20.545 -20.944 11.212 1.00 92.25 203 TYR A N 1
ATOM 1657 C CA . TYR A 1 203 ? -20.938 -20.121 10.066 1.00 92.25 203 TYR A CA 1
ATOM 1658 C C . TYR A 1 203 ? -19.785 -19.251 9.560 1.00 92.25 203 TYR A C 1
ATOM 1660 O O . TYR A 1 203 ? -19.600 -19.128 8.350 1.00 92.25 203 TYR A O 1
ATOM 1668 N N . GLN A 1 204 ? -18.968 -18.688 10.454 1.00 87.88 204 GLN A N 1
ATOM 1669 C CA . GLN A 1 204 ? -17.776 -17.934 10.059 1.00 87.88 204 GLN A CA 1
ATOM 1670 C C . GLN A 1 204 ? -16.763 -18.811 9.315 1.00 87.88 204 GLN A C 1
ATOM 1672 O O . GLN A 1 204 ? -16.265 -18.408 8.264 1.00 87.88 204 GLN A O 1
ATOM 1677 N N . GLU A 1 205 ? -16.498 -20.026 9.801 1.00 92.00 205 GLU A N 1
ATOM 1678 C CA . GLU A 1 205 ? -15.641 -20.987 9.099 1.00 92.00 205 GLU A CA 1
ATOM 1679 C C . GLU A 1 205 ? -16.200 -21.362 7.719 1.00 92.00 205 GLU A C 1
ATOM 1681 O O . GLU A 1 205 ? -15.442 -21.478 6.754 1.00 92.00 205 GLU A O 1
ATOM 1686 N N . GLU A 1 206 ? -17.518 -21.536 7.593 1.00 94.19 206 GLU A N 1
ATOM 1687 C CA . GLU A 1 206 ? -18.159 -21.824 6.308 1.00 94.19 206 GLU A CA 1
ATOM 1688 C C . GLU A 1 206 ? -18.031 -20.652 5.325 1.00 94.19 206 GLU A C 1
ATOM 1690 O O . GLU A 1 206 ? -17.690 -20.869 4.159 1.00 94.19 206 GLU A O 1
ATOM 1695 N N . ILE A 1 207 ? -18.217 -19.413 5.791 1.00 88.00 207 ILE A N 1
ATOM 1696 C CA . ILE A 1 207 ? -18.008 -18.200 4.986 1.00 88.00 207 ILE A CA 1
ATOM 1697 C C . ILE A 1 207 ? -16.560 -18.124 4.494 1.00 88.00 207 ILE A C 1
ATOM 1699 O O . ILE A 1 207 ? -16.336 -17.883 3.308 1.00 88.00 207 ILE A O 1
ATOM 1703 N N . ILE A 1 208 ? -15.578 -18.381 5.365 1.00 91.00 208 ILE A N 1
ATOM 1704 C CA . ILE A 1 208 ? -14.157 -18.398 4.982 1.00 91.00 208 ILE A CA 1
ATOM 1705 C C . ILE A 1 208 ? -13.916 -19.439 3.883 1.00 91.00 208 ILE A C 1
ATOM 1707 O O . ILE A 1 208 ? -13.355 -19.103 2.842 1.00 91.00 208 ILE A O 1
ATOM 1711 N N . ARG A 1 209 ? -14.418 -20.671 4.044 1.00 95.12 209 ARG A N 1
ATOM 1712 C CA . ARG A 1 209 ? -14.277 -21.725 3.020 1.00 95.12 209 ARG A CA 1
ATOM 1713 C C . ARG A 1 209 ? -14.920 -21.343 1.688 1.00 95.12 209 ARG A C 1
ATOM 1715 O O . ARG A 1 209 ? -14.370 -21.656 0.634 1.00 95.12 209 ARG A O 1
ATOM 1722 N N . LYS A 1 210 ? -16.089 -20.695 1.709 1.00 91.31 210 LYS A N 1
ATOM 1723 C CA . LYS A 1 210 ? -16.772 -20.237 0.489 1.00 91.31 210 LYS A CA 1
ATOM 1724 C C . LYS A 1 210 ? -16.022 -19.097 -0.195 1.00 91.31 210 LYS A C 1
ATOM 1726 O O . LYS A 1 210 ? -15.957 -19.091 -1.420 1.00 91.31 210 LYS A O 1
ATOM 1731 N N . ASN A 1 211 ? -15.421 -18.190 0.570 1.00 88.25 211 ASN A N 1
ATOM 1732 C CA . ASN A 1 211 ? -14.584 -17.123 0.025 1.00 88.25 211 ASN A CA 1
ATOM 1733 C C . ASN A 1 211 ? -13.306 -17.677 -0.612 1.00 88.25 211 ASN A C 1
ATOM 1735 O O . ASN A 1 211 ? -12.983 -17.294 -1.730 1.00 88.25 211 ASN A O 1
ATOM 1739 N N . GLU A 1 212 ? -12.630 -18.630 0.035 1.00 92.44 212 GLU A N 1
ATOM 1740 C CA . GLU A 1 212 ? -11.474 -19.313 -0.563 1.00 92.44 212 GLU A CA 1
ATOM 1741 C C . GLU A 1 212 ? -11.843 -20.023 -1.874 1.00 92.44 212 GLU A C 1
ATOM 1743 O O . GLU A 1 212 ? -11.076 -20.008 -2.835 1.00 92.44 212 GLU A O 1
ATOM 1748 N N . GLU A 1 213 ? -13.022 -20.647 -1.938 1.00 92.75 213 GLU A N 1
ATOM 1749 C CA . GLU A 1 213 ? -13.505 -21.285 -3.164 1.00 92.75 213 GLU A CA 1
ATOM 1750 C C . GLU A 1 213 ? -13.814 -20.265 -4.268 1.00 92.75 213 GLU A C 1
ATOM 1752 O O . GLU A 1 213 ? -13.480 -20.494 -5.431 1.00 92.75 213 GLU A O 1
ATOM 1757 N N . LEU A 1 214 ? -14.387 -19.112 -3.916 1.00 89.44 214 LEU A N 1
ATOM 1758 C CA . LEU A 1 214 ? -14.621 -18.021 -4.859 1.00 89.44 214 LEU A CA 1
ATOM 1759 C C . LEU A 1 214 ? -13.302 -17.451 -5.402 1.00 89.44 214 LEU A C 1
ATOM 1761 O O . LEU A 1 214 ? -13.190 -17.243 -6.609 1.00 89.44 214 LEU A O 1
ATOM 1765 N N . GLU A 1 215 ? -12.290 -17.262 -4.549 1.00 91.06 215 GLU A N 1
ATOM 1766 C CA . GLU A 1 215 ? -10.948 -16.830 -4.967 1.00 91.06 215 GLU A CA 1
ATOM 1767 C C . GLU A 1 215 ? -10.317 -17.840 -5.945 1.00 91.06 215 GLU A C 1
ATOM 1769 O O . GLU A 1 215 ? -9.761 -17.445 -6.973 1.00 91.06 215 GLU A O 1
ATOM 1774 N N . ARG A 1 216 ? -10.459 -19.153 -5.696 1.00 93.88 216 ARG A N 1
ATOM 1775 C CA . ARG A 1 216 ? -10.000 -20.197 -6.637 1.00 93.88 216 ARG A CA 1
ATOM 1776 C C . ARG A 1 216 ? -10.716 -20.110 -7.985 1.00 93.88 216 ARG A C 1
ATOM 1778 O O . ARG A 1 216 ? -10.073 -20.252 -9.026 1.00 93.88 216 ARG A O 1
ATOM 1785 N N . GLN A 1 217 ? -12.026 -19.870 -7.981 1.00 90.38 217 GLN A N 1
ATOM 1786 C CA . GLN A 1 217 ? -12.811 -19.723 -9.209 1.00 90.38 217 GLN A CA 1
ATOM 1787 C C . GLN A 1 217 ? -12.428 -18.458 -9.986 1.00 90.38 217 GLN A C 1
ATOM 1789 O O . GLN A 1 217 ? -12.266 -18.521 -11.203 1.00 90.38 217 GLN A O 1
ATOM 1794 N N . GLN A 1 218 ? -12.206 -17.334 -9.302 1.00 88.75 218 GLN A N 1
ATOM 1795 C CA . GLN A 1 218 ? -11.732 -16.093 -9.923 1.00 88.75 218 GLN A CA 1
ATOM 1796 C C . GLN A 1 218 ? -10.352 -16.275 -10.563 1.00 88.75 218 GLN A C 1
ATOM 1798 O O . GLN A 1 218 ? -10.184 -15.951 -11.737 1.00 88.75 218 GLN A O 1
ATOM 1803 N N . ALA A 1 219 ? -9.407 -16.904 -9.858 1.00 90.00 219 ALA A N 1
ATOM 1804 C CA . ALA A 1 219 ? -8.088 -17.215 -10.407 1.00 90.00 219 ALA A CA 1
ATOM 1805 C C . ALA A 1 219 ? -8.168 -18.122 -11.652 1.00 90.00 219 ALA A C 1
ATOM 1807 O O . ALA A 1 219 ? -7.395 -17.974 -12.602 1.00 90.00 219 ALA A O 1
ATOM 1808 N N . MET A 1 220 ? -9.125 -19.057 -11.688 1.00 92.19 220 MET A N 1
ATOM 1809 C CA . MET A 1 220 ? -9.372 -19.892 -12.867 1.00 92.19 220 MET A CA 1
ATOM 1810 C C . MET A 1 220 ? -9.925 -19.079 -14.047 1.00 92.19 220 MET A C 1
ATOM 1812 O O . MET A 1 220 ? -9.488 -19.287 -15.180 1.00 92.19 220 MET A O 1
ATOM 1816 N N . VAL A 1 221 ? -10.846 -18.143 -13.799 1.00 88.88 221 VAL A N 1
ATOM 1817 C CA . VAL A 1 221 ? -11.390 -17.243 -14.830 1.00 88.88 221 VAL A CA 1
ATOM 1818 C C . VAL A 1 221 ? -10.304 -16.324 -15.388 1.00 88.88 221 VAL A C 1
ATOM 1820 O O . VAL A 1 221 ? -10.189 -16.201 -16.605 1.00 88.88 221 VAL A O 1
ATOM 1823 N N . GLU A 1 222 ? -9.458 -15.742 -14.537 1.00 89.25 222 GLU A N 1
ATOM 1824 C CA . GLU A 1 222 ? -8.318 -14.921 -14.968 1.00 89.25 222 GLU A CA 1
ATOM 1825 C C . GLU A 1 222 ? -7.348 -15.717 -15.844 1.00 89.25 222 GLU A C 1
ATOM 1827 O O . GLU A 1 222 ? -6.917 -15.243 -16.896 1.00 89.25 222 GLU A O 1
ATOM 1832 N N . LYS A 1 223 ? -7.061 -16.970 -15.468 1.00 92.12 223 LYS A N 1
ATOM 1833 C CA . LYS A 1 223 ? -6.228 -17.867 -16.274 1.00 92.12 223 LYS A CA 1
ATOM 1834 C C . LYS A 1 223 ? -6.856 -18.170 -17.638 1.00 92.12 223 LYS A C 1
ATOM 1836 O O . LYS A 1 223 ? -6.145 -18.183 -18.641 1.00 92.12 223 LYS A O 1
ATOM 1841 N N . LEU A 1 224 ? -8.169 -18.406 -17.696 1.00 89.19 224 LEU A N 1
ATOM 1842 C CA . LEU A 1 224 ? -8.886 -18.607 -18.961 1.00 89.19 224 LEU A CA 1
ATOM 1843 C C . LEU A 1 224 ? -8.880 -17.341 -19.825 1.00 89.19 224 LEU A C 1
ATOM 1845 O O . LEU A 1 224 ? -8.680 -17.435 -21.034 1.00 89.19 224 LEU A O 1
ATOM 1849 N N . HIS A 1 225 ? -9.035 -16.166 -19.216 1.00 88.19 225 HIS A N 1
ATOM 1850 C CA . HIS A 1 225 ? -8.948 -14.892 -19.920 1.00 88.19 225 HIS A CA 1
ATOM 1851 C C . HIS A 1 225 ? -7.544 -14.672 -20.497 1.00 88.19 225 HIS A C 1
ATOM 1853 O O . HIS A 1 225 ? -7.418 -14.343 -21.672 1.00 88.19 225 HIS A O 1
ATOM 1859 N N . ALA A 1 226 ? -6.487 -14.930 -19.721 1.00 87.88 226 ALA A N 1
ATOM 1860 C CA . ALA A 1 226 ? -5.106 -14.836 -20.194 1.00 87.88 226 ALA A CA 1
ATOM 1861 C C . ALA A 1 226 ? -4.836 -15.772 -21.386 1.00 87.88 226 ALA A C 1
ATOM 1863 O O . ALA A 1 226 ? -4.258 -15.346 -22.384 1.00 87.88 226 ALA A O 1
ATOM 1864 N N . LEU A 1 227 ? -5.317 -17.021 -21.325 1.00 87.88 227 LEU A N 1
ATOM 1865 C CA . LEU A 1 227 ? -5.226 -17.964 -22.447 1.00 87.88 227 LEU A CA 1
ATOM 1866 C C . LEU A 1 227 ? -6.023 -17.492 -23.674 1.00 87.88 227 LEU A C 1
ATOM 1868 O O . LEU A 1 227 ? -5.570 -17.666 -24.805 1.00 87.88 227 LEU A O 1
ATOM 1872 N N . SER A 1 228 ? -7.189 -16.873 -23.470 1.00 88.56 228 SER A N 1
ATOM 1873 C CA . SER A 1 228 ? -7.989 -16.294 -24.554 1.00 88.56 228 SER A CA 1
ATOM 1874 C C . SER A 1 228 ? -7.267 -15.126 -25.230 1.00 88.56 228 SER A C 1
ATOM 1876 O O . SER A 1 228 ? -7.209 -15.082 -26.460 1.00 88.56 228 SER A O 1
ATOM 1878 N N . THR A 1 229 ? -6.675 -14.215 -24.450 1.00 85.69 229 THR A N 1
ATOM 1879 C CA . THR A 1 229 ? -5.867 -13.101 -24.967 1.00 85.69 229 THR A CA 1
ATOM 1880 C C . THR A 1 229 ? -4.669 -13.621 -25.751 1.00 85.69 229 THR A C 1
ATOM 1882 O O . THR A 1 229 ? -4.475 -13.224 -26.896 1.00 85.69 229 THR A O 1
ATOM 1885 N N . GLN A 1 230 ? -3.938 -14.594 -25.199 1.00 88.06 230 GLN A N 1
ATOM 1886 C CA . GLN A 1 230 ? -2.810 -15.223 -25.884 1.00 88.06 230 GLN A CA 1
ATOM 1887 C C . GLN A 1 230 ? -3.241 -15.888 -27.201 1.00 88.06 230 GLN A C 1
ATOM 1889 O O . GLN A 1 230 ? -2.548 -15.784 -28.209 1.00 88.06 230 GLN A O 1
ATOM 1894 N N . SER A 1 231 ? -4.406 -16.543 -27.233 1.00 85.06 231 SER A N 1
ATOM 1895 C CA . SER A 1 231 ? -4.961 -17.104 -28.469 1.00 85.06 231 SER A CA 1
ATOM 1896 C C . SER A 1 231 ? -5.315 -16.017 -29.491 1.00 85.06 231 SER A C 1
ATOM 1898 O O . SER A 1 231 ? -5.084 -16.209 -30.684 1.00 85.06 231 SER A O 1
ATOM 1900 N N . HIS A 1 232 ? -5.844 -14.871 -29.054 1.00 83.62 232 HIS A N 1
ATOM 1901 C CA . HIS A 1 232 ? -6.136 -13.739 -29.938 1.00 83.62 232 HIS A CA 1
ATOM 1902 C C . HIS A 1 232 ? -4.860 -13.119 -30.512 1.00 83.62 232 HIS A C 1
ATOM 1904 O O . HIS A 1 232 ? -4.817 -12.847 -31.710 1.00 83.62 232 HIS A O 1
ATOM 1910 N N . GLU A 1 233 ? -3.814 -12.968 -29.702 1.00 86.12 233 GLU A N 1
ATOM 1911 C CA . GLU A 1 233 ? -2.494 -12.509 -30.147 1.00 86.12 233 GLU A CA 1
ATOM 1912 C C . GLU A 1 233 ? -1.882 -13.474 -31.166 1.00 86.12 233 GLU A C 1
ATOM 1914 O O . GLU A 1 233 ? -1.440 -13.044 -32.230 1.00 86.12 233 GLU A O 1
ATOM 1919 N N . LEU A 1 234 ? -1.935 -14.785 -30.901 1.00 84.19 234 LEU A N 1
ATOM 1920 C CA . LEU A 1 234 ? -1.429 -15.803 -31.825 1.00 84.19 234 LEU A CA 1
ATOM 1921 C C . LEU A 1 234 ? -2.189 -15.789 -33.161 1.00 84.19 234 LEU A C 1
ATOM 1923 O O . LEU A 1 234 ? -1.586 -15.888 -34.227 1.00 84.19 234 LEU A O 1
ATOM 1927 N N . ASN A 1 235 ? -3.513 -15.619 -33.112 1.00 83.50 235 ASN A N 1
ATOM 1928 C CA . ASN A 1 235 ? -4.344 -15.473 -34.307 1.00 83.50 235 ASN A CA 1
ATOM 1929 C C . ASN A 1 235 ? -4.049 -14.164 -35.058 1.00 83.50 235 ASN A C 1
ATOM 1931 O O . ASN A 1 235 ? -4.096 -14.143 -36.287 1.00 83.50 235 ASN A O 1
ATOM 1935 N N . GLY A 1 236 ? -3.742 -13.082 -34.339 1.00 84.38 236 GLY A N 1
ATOM 1936 C CA . GLY A 1 236 ? -3.301 -11.813 -34.916 1.00 84.38 236 GLY A CA 1
ATOM 1937 C C . GLY A 1 236 ? -1.975 -11.959 -35.659 1.00 84.38 236 GLY A C 1
ATOM 1938 O O . GLY A 1 236 ? -1.883 -11.570 -36.821 1.00 84.38 236 GLY A O 1
ATOM 1939 N N . LEU A 1 237 ? -0.990 -12.607 -35.032 1.00 84.38 237 LEU A N 1
ATOM 1940 C CA . LEU A 1 237 ? 0.306 -12.919 -35.641 1.00 84.38 237 LEU A CA 1
ATOM 1941 C C . LEU A 1 237 ? 0.157 -13.811 -36.875 1.00 84.38 237 LEU A C 1
ATOM 1943 O O . LEU A 1 237 ? 0.763 -13.529 -37.905 1.00 84.38 237 LEU A O 1
ATOM 1947 N N . LEU A 1 238 ? -0.689 -14.843 -36.810 1.00 85.19 238 LEU A N 1
ATOM 1948 C CA . LEU A 1 238 ? -0.936 -15.723 -37.951 1.00 85.19 238 LEU A CA 1
ATOM 1949 C C . LEU A 1 238 ? -1.566 -14.961 -39.129 1.00 85.19 238 LEU A C 1
ATOM 1951 O O . LEU A 1 238 ? -1.180 -15.172 -40.276 1.00 85.19 238 LEU A O 1
ATOM 1955 N N . ARG A 1 239 ? -2.505 -14.042 -38.865 1.00 83.62 239 ARG A N 1
ATOM 1956 C CA . ARG A 1 239 ? -3.087 -13.185 -39.912 1.00 83.62 239 ARG A CA 1
ATOM 1957 C C . ARG A 1 239 ? -2.064 -12.218 -40.500 1.00 83.62 239 ARG A C 1
ATOM 1959 O O . ARG A 1 239 ? -2.074 -12.026 -41.711 1.00 83.62 239 ARG A O 1
ATOM 1966 N N . ALA A 1 240 ? -1.193 -11.641 -39.674 1.00 79.50 240 ALA A N 1
ATOM 1967 C CA . ALA A 1 240 ? -0.123 -10.761 -40.139 1.00 79.50 240 ALA A CA 1
ATOM 1968 C C . ALA A 1 240 ? 0.870 -11.517 -41.036 1.00 79.50 240 ALA A C 1
ATOM 1970 O O . ALA A 1 240 ? 1.158 -11.063 -42.138 1.00 79.50 240 ALA A O 1
ATOM 1971 N N . GLN A 1 241 ? 1.297 -12.717 -40.627 1.00 82.06 241 GLN A N 1
ATOM 1972 C CA . GLN A 1 241 ? 2.150 -13.585 -41.446 1.00 82.06 241 GLN A CA 1
ATOM 1973 C C . GLN A 1 241 ? 1.483 -13.980 -42.767 1.00 82.06 241 GLN A C 1
ATOM 1975 O O . GLN A 1 241 ? 2.138 -13.992 -43.806 1.00 82.06 241 GLN A O 1
ATOM 1980 N N . GLN A 1 242 ? 0.179 -14.273 -42.751 1.00 81.31 242 GLN A N 1
ATOM 1981 C CA . GLN A 1 242 ? -0.564 -14.575 -43.974 1.00 81.31 242 GLN A CA 1
ATOM 1982 C C . GLN A 1 242 ? -0.611 -13.362 -44.915 1.00 81.31 242 GLN A C 1
ATOM 1984 O O . GLN A 1 242 ? -0.363 -13.507 -46.107 1.00 81.31 242 GLN A O 1
ATOM 1989 N N . GLN A 1 243 ? -0.862 -12.162 -44.386 1.00 81.69 243 GLN A N 1
ATOM 1990 C CA . GLN A 1 243 ? -0.858 -10.930 -45.180 1.00 81.69 243 GLN A CA 1
ATOM 1991 C C . GLN A 1 243 ? 0.524 -10.618 -45.763 1.00 81.69 243 GLN A C 1
ATOM 1993 O O . GLN A 1 243 ? 0.618 -10.219 -46.921 1.00 81.69 243 GLN A O 1
ATOM 1998 N N . GLU A 1 244 ? 1.597 -10.816 -44.998 1.00 81.75 244 GLU A N 1
ATOM 1999 C CA . GLU A 1 244 ? 2.967 -10.659 -45.497 1.00 81.75 244 GLU A CA 1
ATOM 2000 C C . GLU A 1 244 ? 3.287 -11.664 -46.604 1.00 81.75 244 GLU A C 1
ATOM 2002 O O . GLU A 1 244 ? 3.872 -11.284 -47.619 1.00 81.75 244 GLU A O 1
ATOM 2007 N N . ALA A 1 245 ? 2.859 -12.921 -46.452 1.00 77.56 245 ALA A N 1
ATOM 2008 C CA . ALA A 1 245 ? 3.004 -13.935 -47.488 1.00 77.56 245 ALA A CA 1
ATOM 2009 C C . ALA A 1 245 ? 2.243 -13.546 -48.766 1.00 77.56 245 ALA A C 1
ATOM 2011 O O . ALA A 1 245 ? 2.814 -13.609 -49.853 1.00 77.56 245 ALA A O 1
ATOM 2012 N N . ASP A 1 246 ? 1.003 -13.069 -48.646 1.00 81.62 246 ASP A N 1
ATOM 2013 C CA . ASP A 1 246 ? 0.191 -12.636 -49.788 1.00 81.62 246 ASP A CA 1
ATOM 2014 C C . ASP A 1 246 ? 0.816 -11.413 -50.498 1.00 81.62 246 ASP A C 1
ATOM 2016 O O . ASP A 1 246 ? 0.876 -11.357 -51.729 1.00 81.62 246 ASP A O 1
ATOM 2020 N N . ILE A 1 247 ? 1.355 -10.448 -49.740 1.00 81.19 247 ILE A N 1
ATOM 2021 C CA . ILE A 1 247 ? 2.083 -9.289 -50.287 1.00 81.19 247 ILE A CA 1
ATOM 2022 C C . ILE A 1 247 ? 3.369 -9.733 -50.991 1.00 81.19 247 ILE A C 1
ATOM 2024 O O . ILE A 1 247 ? 3.679 -9.234 -52.075 1.00 81.19 247 ILE A O 1
ATOM 2028 N N . ALA A 1 248 ? 4.116 -10.669 -50.402 1.00 78.12 248 ALA A N 1
ATOM 2029 C CA . ALA A 1 248 ? 5.333 -11.208 -50.996 1.00 78.12 248 ALA A CA 1
ATOM 2030 C C . ALA A 1 248 ? 5.037 -11.954 -52.305 1.00 78.12 248 ALA A C 1
ATOM 2032 O O . ALA A 1 248 ? 5.774 -11.786 -53.277 1.00 78.12 248 ALA A O 1
ATOM 2033 N N . VAL A 1 249 ? 3.940 -12.715 -52.363 1.00 79.19 249 VAL A N 1
ATOM 2034 C CA . VAL A 1 249 ? 3.470 -13.376 -53.589 1.00 79.19 249 VAL A CA 1
ATOM 2035 C C . VAL A 1 249 ? 3.141 -12.338 -54.663 1.00 79.19 249 VAL A C 1
ATOM 2037 O O . VAL A 1 249 ? 3.696 -12.417 -55.755 1.00 79.19 249 VAL A O 1
ATOM 2040 N N . LEU A 1 250 ? 2.357 -11.304 -54.346 1.00 80.44 250 LEU A N 1
ATOM 2041 C CA . LEU A 1 250 ? 2.032 -10.227 -55.295 1.00 80.44 250 LEU A CA 1
ATOM 2042 C C . LEU A 1 250 ? 3.273 -9.458 -55.778 1.00 80.44 250 LEU A C 1
ATOM 2044 O O . LEU A 1 250 ? 3.354 -9.047 -56.937 1.00 80.44 250 LEU A O 1
ATOM 2048 N N . ALA A 1 251 ? 4.254 -9.240 -54.899 1.00 77.06 251 ALA A N 1
ATOM 2049 C CA . ALA A 1 251 ? 5.519 -8.612 -55.269 1.00 77.06 251 ALA A CA 1
ATOM 2050 C C . ALA A 1 251 ? 6.322 -9.500 -56.231 1.00 77.06 251 ALA A C 1
ATOM 2052 O O . ALA A 1 251 ? 6.874 -8.997 -57.211 1.00 77.06 251 ALA A O 1
ATOM 2053 N N . LYS A 1 252 ? 6.342 -10.816 -55.985 1.00 76.06 252 LYS A N 1
ATOM 2054 C CA . LYS A 1 252 ? 6.996 -11.794 -56.860 1.00 76.06 252 LYS A CA 1
ATOM 2055 C C . LYS A 1 252 ? 6.290 -11.932 -58.202 1.00 76.06 252 LYS A C 1
ATOM 2057 O O . LYS A 1 252 ? 6.975 -12.003 -59.213 1.00 76.06 252 LYS A O 1
ATOM 2062 N N . GLU A 1 253 ? 4.964 -11.880 -58.245 1.00 79.25 253 GLU A N 1
ATOM 2063 C CA . GLU A 1 253 ? 4.201 -11.851 -59.499 1.00 79.25 253 GLU A CA 1
ATOM 2064 C C . GLU A 1 253 ? 4.543 -10.611 -60.336 1.00 79.25 253 GLU A C 1
ATOM 2066 O O . GLU A 1 253 ? 4.863 -10.740 -61.514 1.00 79.25 253 GLU A O 1
ATOM 2071 N N . LYS A 1 254 ? 4.619 -9.421 -59.724 1.00 79.00 254 LYS A N 1
ATOM 2072 C CA . LYS A 1 254 ? 5.060 -8.197 -60.423 1.00 79.00 254 LYS A CA 1
ATOM 2073 C C . LYS A 1 254 ? 6.507 -8.269 -60.912 1.00 79.00 254 LYS A C 1
ATOM 2075 O O . LYS A 1 254 ? 6.835 -7.729 -61.973 1.00 79.00 254 LYS A O 1
ATOM 2080 N N . GLU A 1 255 ? 7.391 -8.887 -60.132 1.00 77.75 255 GLU A N 1
ATOM 2081 C CA . GLU A 1 255 ? 8.782 -9.117 -60.527 1.00 77.75 255 GLU A CA 1
ATOM 2082 C C . GLU A 1 255 ? 8.852 -10.072 -61.725 1.00 77.75 255 GLU A C 1
ATOM 2084 O O . GLU A 1 255 ? 9.541 -9.770 -62.700 1.00 77.75 255 GLU A O 1
ATOM 2089 N N . ILE A 1 256 ? 8.081 -11.163 -61.696 1.00 74.38 256 ILE A N 1
ATOM 2090 C CA . ILE A 1 256 ? 7.945 -12.116 -62.803 1.00 74.38 256 ILE A CA 1
ATOM 2091 C C . ILE A 1 256 ? 7.397 -11.419 -64.045 1.00 74.38 256 ILE A C 1
ATOM 2093 O O . ILE A 1 256 ? 7.995 -11.563 -65.105 1.00 74.38 256 ILE A O 1
ATOM 2097 N N . ASP A 1 257 ? 6.347 -10.605 -63.932 1.00 77.38 257 ASP A N 1
ATOM 2098 C CA . ASP A 1 257 ? 5.810 -9.836 -65.058 1.00 77.38 257 ASP A CA 1
ATOM 2099 C C . ASP A 1 257 ? 6.875 -8.909 -65.646 1.00 77.38 257 ASP A C 1
ATOM 2101 O O . ASP A 1 257 ? 7.072 -8.858 -66.860 1.00 77.38 257 ASP A O 1
ATOM 2105 N N . THR A 1 258 ? 7.619 -8.200 -64.796 1.00 74.38 258 THR A N 1
ATOM 2106 C CA . THR A 1 258 ? 8.692 -7.297 -65.238 1.00 74.38 258 THR A CA 1
ATOM 2107 C C . THR A 1 258 ? 9.809 -8.064 -65.945 1.00 74.38 258 THR A C 1
ATOM 2109 O O . THR A 1 258 ? 10.330 -7.606 -66.966 1.00 74.38 258 THR A O 1
ATOM 2112 N N . LEU A 1 259 ? 10.185 -9.231 -65.420 1.00 69.56 259 LEU A N 1
ATOM 2113 C CA . LEU A 1 259 ? 11.177 -10.109 -66.031 1.00 69.56 259 LEU A CA 1
ATOM 2114 C C . LEU A 1 259 ? 10.663 -10.700 -67.343 1.00 69.56 259 LEU A C 1
ATOM 2116 O O . LEU A 1 259 ? 11.406 -10.697 -68.314 1.00 69.56 259 LEU A O 1
ATOM 2120 N N . MET A 1 260 ? 9.396 -11.104 -67.426 1.00 74.88 260 MET A N 1
ATOM 2121 C CA . MET A 1 260 ? 8.771 -11.571 -68.663 1.00 74.88 260 MET A CA 1
ATOM 2122 C C . MET A 1 260 ? 8.781 -10.487 -69.743 1.00 74.88 260 MET A C 1
ATOM 2124 O O . MET A 1 260 ? 9.186 -10.761 -70.869 1.00 74.88 260 MET A O 1
ATOM 2128 N N . HIS A 1 261 ? 8.428 -9.242 -69.410 1.00 73.56 261 HIS A N 1
ATOM 2129 C CA . HIS A 1 261 ? 8.496 -8.125 -70.360 1.00 73.56 261 HIS A CA 1
ATOM 2130 C C . HIS A 1 261 ? 9.935 -7.851 -70.820 1.00 73.56 261 HIS A C 1
ATOM 2132 O O . HIS A 1 261 ? 10.166 -7.577 -71.998 1.00 73.56 261 HIS A O 1
ATOM 2138 N N . LYS A 1 262 ? 10.916 -7.953 -69.912 1.00 70.44 262 LYS A N 1
ATOM 2139 C CA . LYS A 1 262 ? 12.339 -7.841 -70.261 1.00 70.44 262 LYS A CA 1
ATOM 2140 C C . LYS A 1 262 ? 12.807 -8.995 -71.143 1.00 70.44 262 LYS A C 1
ATOM 2142 O O . LYS A 1 262 ? 13.540 -8.728 -72.085 1.00 70.44 262 LYS A O 1
ATOM 2147 N N . CYS A 1 263 ? 12.378 -10.228 -70.878 1.00 62.72 263 CYS A N 1
ATOM 2148 C CA . CYS A 1 263 ? 12.692 -11.387 -71.709 1.00 62.72 263 CYS A CA 1
ATOM 2149 C C . CYS A 1 263 ? 12.137 -11.209 -73.122 1.00 62.72 263 CYS A C 1
ATOM 2151 O O . CYS A 1 263 ? 12.897 -11.343 -74.068 1.00 62.72 263 CYS A O 1
ATOM 2153 N N . VAL A 1 264 ? 10.877 -10.790 -73.276 1.00 73.75 264 VAL A N 1
ATOM 2154 C CA . VAL A 1 264 ? 10.279 -10.517 -74.598 1.00 73.75 264 VAL A CA 1
ATOM 2155 C C . VAL A 1 264 ? 11.019 -9.386 -75.328 1.00 73.75 264 VAL A C 1
ATOM 2157 O O . VAL A 1 264 ? 11.294 -9.479 -76.523 1.00 73.75 264 VAL A O 1
ATOM 2160 N N . ALA A 1 265 ? 11.407 -8.322 -74.618 1.00 69.31 265 ALA A N 1
ATOM 2161 C CA . ALA A 1 265 ? 12.212 -7.247 -75.201 1.00 69.31 265 ALA A CA 1
ATOM 2162 C C . ALA A 1 265 ? 13.623 -7.725 -75.597 1.00 69.31 265 ALA A C 1
ATOM 2164 O O . ALA A 1 265 ? 14.160 -7.317 -76.626 1.00 69.31 265 ALA A O 1
ATOM 2165 N N . GLN A 1 266 ? 14.228 -8.612 -74.807 1.00 63.34 266 GLN A N 1
ATOM 2166 C CA . GLN A 1 266 ? 15.521 -9.214 -75.120 1.00 63.34 266 GLN A CA 1
ATOM 2167 C C . GLN A 1 266 ? 15.423 -10.203 -76.280 1.00 63.34 266 GLN A C 1
ATOM 2169 O O . GLN A 1 266 ? 16.328 -10.216 -77.103 1.00 63.34 266 GLN A O 1
ATOM 2174 N N . GLU A 1 267 ? 14.332 -10.957 -76.407 1.00 67.50 267 GLU A N 1
ATOM 2175 C CA . GLU A 1 267 ? 14.046 -11.806 -77.566 1.00 67.50 267 GLU A CA 1
ATOM 2176 C C . GLU A 1 267 ? 13.970 -10.967 -78.845 1.00 67.50 267 GLU A C 1
ATOM 2178 O O . GLU A 1 267 ? 14.644 -11.302 -79.812 1.00 67.50 267 GLU A O 1
ATOM 2183 N N . SER A 1 268 ? 13.305 -9.802 -78.828 1.00 70.56 268 SER A N 1
ATOM 2184 C CA . SER A 1 268 ? 13.310 -8.910 -80.001 1.00 70.56 268 SER A CA 1
ATOM 2185 C C . SER A 1 268 ? 14.705 -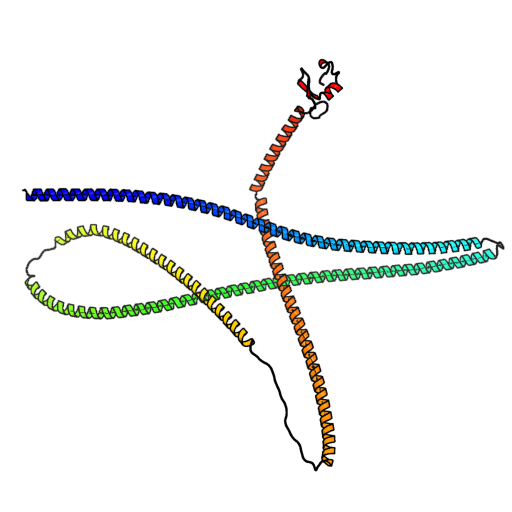8.381 -80.356 1.00 70.56 268 SER A C 1
ATOM 2187 O O . SER A 1 268 ? 15.048 -8.270 -81.530 1.00 70.56 268 SER A O 1
ATOM 2189 N N . VAL A 1 269 ? 15.548 -8.112 -79.352 1.00 68.38 269 VAL A N 1
ATOM 2190 C CA . VAL A 1 269 ? 16.942 -7.696 -79.574 1.00 68.38 269 VAL A CA 1
ATOM 2191 C C . VAL A 1 269 ? 17.783 -8.867 -80.083 1.00 68.38 269 VAL A C 1
ATOM 2193 O O . VAL A 1 269 ? 18.661 -8.671 -80.919 1.00 68.38 269 VAL A O 1
ATOM 2196 N N . ILE A 1 270 ? 17.530 -10.086 -79.607 1.00 61.97 270 ILE A N 1
ATOM 2197 C CA . ILE A 1 270 ? 18.184 -11.302 -80.093 1.00 61.97 270 ILE A CA 1
ATOM 2198 C C . ILE A 1 270 ? 17.790 -11.563 -81.545 1.00 61.97 270 ILE A C 1
ATOM 2200 O O . ILE A 1 270 ? 18.678 -11.869 -82.330 1.00 61.97 270 ILE A O 1
ATOM 2204 N N . ASP A 1 271 ? 16.530 -11.376 -81.931 1.00 73.12 271 ASP A N 1
ATOM 2205 C CA . ASP A 1 271 ? 16.076 -11.513 -83.318 1.00 73.12 271 ASP A CA 1
ATOM 2206 C C . ASP A 1 271 ? 16.732 -10.464 -84.234 1.00 73.12 271 ASP A C 1
ATOM 2208 O O . ASP A 1 271 ? 17.211 -10.788 -85.325 1.00 73.12 271 ASP A O 1
ATOM 2212 N N . GLU A 1 272 ? 16.842 -9.211 -83.775 1.00 68.50 272 GLU A N 1
ATOM 2213 C CA . GLU A 1 272 ? 17.583 -8.153 -84.478 1.00 68.50 2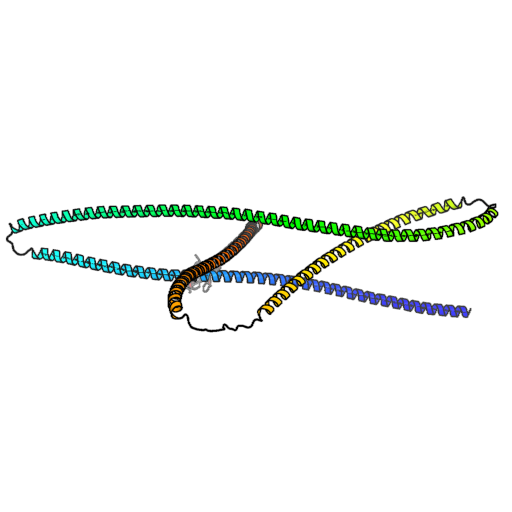72 GLU A CA 1
ATOM 2214 C C . GLU A 1 272 ? 19.078 -8.484 -84.601 1.00 68.50 272 GLU A C 1
ATOM 2216 O O . GLU A 1 272 ? 19.683 -8.312 -85.665 1.00 68.50 272 GLU A O 1
ATOM 2221 N N . LEU A 1 273 ? 19.692 -8.992 -83.530 1.00 62.28 273 LEU A N 1
ATOM 2222 C CA . LEU A 1 273 ? 21.087 -9.424 -83.529 1.00 62.28 273 LEU A CA 1
ATOM 2223 C C . LEU A 1 273 ? 21.292 -10.668 -84.390 1.00 62.28 273 LEU A C 1
ATOM 2225 O O . LEU A 1 273 ? 22.314 -10.748 -85.054 1.00 62.28 273 LEU A O 1
ATOM 2229 N N . GLN A 1 274 ? 20.345 -11.601 -84.444 1.00 65.94 274 GLN A N 1
ATOM 2230 C CA . GLN A 1 274 ? 20.387 -12.770 -85.319 1.00 65.94 274 GLN A CA 1
ATOM 2231 C C . GLN A 1 274 ? 20.272 -12.354 -86.782 1.00 65.94 274 GLN A C 1
ATOM 2233 O O . GLN A 1 274 ? 21.058 -12.825 -87.598 1.00 65.94 274 GLN A O 1
ATOM 2238 N N . GLN A 1 275 ? 19.397 -11.406 -87.127 1.00 69.88 275 GLN A N 1
ATOM 2239 C CA . GLN A 1 275 ? 19.384 -10.812 -88.470 1.00 69.88 275 GLN A CA 1
ATOM 2240 C C . GLN A 1 275 ? 20.718 -10.141 -88.811 1.00 69.88 275 GLN A C 1
ATOM 2242 O O . GLN A 1 275 ? 21.215 -10.266 -89.933 1.00 69.88 275 GLN A O 1
ATOM 2247 N N . ARG A 1 276 ? 21.332 -9.463 -87.837 1.00 67.00 276 ARG A N 1
ATOM 2248 C CA . ARG A 1 276 ? 22.631 -8.806 -88.003 1.00 67.00 276 ARG A CA 1
ATOM 2249 C C . ARG A 1 276 ? 23.788 -9.799 -88.082 1.00 67.00 276 ARG A C 1
ATOM 2251 O O . ARG A 1 276 ? 24.724 -9.564 -88.837 1.00 67.00 276 ARG A O 1
ATOM 2258 N N . ILE A 1 277 ? 23.710 -10.917 -87.364 1.00 59.22 277 ILE A N 1
ATOM 2259 C CA . ILE A 1 277 ? 24.637 -12.046 -87.454 1.00 59.22 277 ILE A CA 1
ATOM 2260 C C . ILE A 1 277 ? 24.498 -12.704 -88.818 1.00 59.22 277 ILE A C 1
ATOM 2262 O O . ILE A 1 277 ? 25.515 -12.908 -89.451 1.00 59.22 277 ILE A O 1
ATOM 2266 N N . VAL A 1 278 ? 23.290 -12.928 -89.339 1.00 70.94 278 VAL A N 1
ATOM 2267 C CA . VAL A 1 278 ? 23.096 -13.451 -90.702 1.00 70.94 278 VAL A CA 1
ATOM 2268 C C . VAL A 1 278 ? 23.683 -12.491 -91.747 1.00 70.94 278 VAL A C 1
ATOM 2270 O O . VAL A 1 278 ? 24.364 -12.929 -92.672 1.00 70.94 278 VAL A O 1
ATOM 2273 N N . GLN A 1 279 ? 23.507 -11.173 -91.589 1.00 66.00 279 GLN A N 1
ATOM 2274 C CA . GLN A 1 279 ? 24.179 -10.179 -92.442 1.00 66.00 279 GLN A CA 1
ATOM 2275 C C . GLN A 1 279 ? 25.709 -10.242 -92.321 1.00 66.00 279 GLN A C 1
ATOM 2277 O O . GLN A 1 279 ? 26.412 -10.245 -93.332 1.00 66.00 279 GLN A O 1
ATOM 2282 N N . MET A 1 280 ? 26.224 -10.339 -91.095 1.00 59.88 280 MET A N 1
ATOM 2283 C CA . MET A 1 280 ? 27.655 -10.463 -90.826 1.00 59.88 280 MET A CA 1
ATOM 2284 C C . MET A 1 280 ? 28.216 -11.812 -91.273 1.00 59.88 280 MET A C 1
ATOM 2286 O O . MET A 1 280 ? 29.380 -11.871 -91.629 1.00 59.88 280 MET A O 1
ATOM 2290 N N . GLU A 1 281 ? 27.443 -12.895 -91.288 1.00 62.03 281 GLU A N 1
ATOM 2291 C CA . GLU A 1 281 ? 27.833 -14.214 -91.789 1.00 62.03 281 GLU A CA 1
ATOM 2292 C C . GLU A 1 281 ? 27.941 -14.191 -93.309 1.00 62.03 281 GLU A C 1
ATOM 2294 O O . GLU A 1 281 ? 28.867 -14.781 -93.854 1.00 62.03 281 GLU A O 1
ATOM 2299 N N . VAL A 1 282 ? 27.077 -13.442 -93.998 1.00 71.81 282 VAL A N 1
ATOM 2300 C CA . VAL A 1 282 ? 27.223 -13.170 -95.434 1.00 71.81 282 VAL A CA 1
ATOM 2301 C C . VAL A 1 282 ? 28.499 -12.359 -95.705 1.00 71.81 282 VAL A C 1
ATOM 2303 O O . VAL A 1 282 ? 29.266 -12.700 -96.609 1.00 71.81 282 VAL A O 1
ATOM 2306 N N . GLU A 1 283 ? 28.794 -11.334 -94.898 1.00 64.19 283 GLU A N 1
ATOM 2307 C CA . GLU A 1 283 ? 30.059 -10.585 -94.989 1.00 64.19 283 GLU A CA 1
ATOM 2308 C C . GLU A 1 283 ? 31.277 -11.420 -94.581 1.00 64.19 283 GLU A C 1
ATOM 2310 O O . GLU A 1 283 ? 32.331 -11.317 -95.203 1.00 64.19 283 GLU A O 1
ATOM 2315 N N . THR A 1 284 ? 31.140 -12.293 -93.588 1.00 57.88 284 THR A N 1
ATOM 2316 C CA . THR A 1 284 ? 32.205 -13.171 -93.106 1.00 57.88 284 THR A CA 1
ATOM 2317 C C . THR A 1 284 ? 32.470 -14.257 -94.126 1.00 57.88 284 THR A C 1
ATOM 2319 O O . THR A 1 284 ? 33.626 -14.506 -94.403 1.00 57.88 284 THR A O 1
ATOM 2322 N N . GLN A 1 285 ? 31.467 -14.842 -94.781 1.00 70.38 285 GLN A N 1
ATOM 2323 C CA . GLN A 1 285 ? 31.673 -15.762 -95.903 1.00 70.38 285 GLN A CA 1
ATOM 2324 C C . GLN A 1 285 ? 32.359 -15.059 -97.083 1.00 70.38 285 GLN A C 1
ATOM 2326 O O . GLN A 1 285 ? 33.245 -15.642 -97.712 1.00 70.38 285 GLN A O 1
ATOM 2331 N N . ARG A 1 286 ? 32.040 -13.780 -97.333 1.00 71.31 286 ARG A N 1
ATOM 2332 C CA . ARG A 1 286 ? 32.746 -12.943 -98.318 1.00 71.31 286 ARG A CA 1
ATOM 2333 C C . ARG A 1 286 ? 34.216 -12.733 -97.936 1.00 71.31 286 ARG A C 1
ATOM 2335 O O . ARG A 1 286 ? 35.104 -12.960 -98.754 1.00 71.31 286 ARG A O 1
ATOM 2342 N N . LEU A 1 287 ? 34.479 -12.362 -96.685 1.00 58.75 287 LEU A N 1
ATOM 2343 C CA . LEU A 1 287 ? 35.824 -12.154 -96.144 1.00 58.75 287 LEU A CA 1
ATOM 2344 C C . LEU A 1 287 ? 36.590 -13.468 -95.959 1.00 58.75 287 LEU A C 1
ATOM 2346 O O . LEU A 1 287 ? 37.803 -13.482 -96.064 1.00 58.75 287 LEU A O 1
ATOM 2350 N N . GLN A 1 288 ? 35.923 -14.593 -95.724 1.00 53.09 288 GLN A N 1
ATOM 2351 C CA . GLN A 1 288 ? 36.514 -15.918 -95.545 1.00 53.09 288 GLN A CA 1
ATOM 2352 C C . GLN A 1 288 ? 36.883 -16.534 -96.897 1.00 53.09 288 GLN A C 1
ATOM 2354 O O . GLN A 1 288 ? 37.895 -17.227 -96.976 1.00 53.09 288 GLN A O 1
ATOM 2359 N N . ALA A 1 289 ? 36.164 -16.189 -97.972 1.00 62.22 289 ALA A N 1
ATOM 2360 C CA . ALA A 1 289 ? 36.613 -16.405 -99.347 1.00 62.22 289 ALA A CA 1
ATOM 2361 C C . ALA A 1 289 ? 37.847 -15.543 -99.692 1.00 62.22 289 ALA A C 1
ATOM 2363 O O . ALA A 1 289 ? 38.757 -16.011 -100.379 1.00 62.22 289 ALA A O 1
ATOM 2364 N N . GLU A 1 290 ? 37.938 -14.317 -99.161 1.00 56.97 290 GLU A N 1
ATOM 2365 C CA . GLU A 1 290 ? 39.138 -13.473 -99.276 1.00 56.97 290 GLU A CA 1
ATOM 2366 C C . GLU A 1 290 ? 40.301 -13.988 -98.401 1.00 56.97 290 GLU A C 1
ATOM 2368 O O . GLU A 1 290 ? 41.439 -14.023 -98.853 1.00 56.97 290 GLU A O 1
ATOM 2373 N N . ILE A 1 291 ? 40.043 -14.489 -97.191 1.00 50.06 291 ILE A N 1
ATOM 2374 C CA . ILE A 1 291 ? 41.047 -14.990 -96.238 1.00 50.06 291 ILE A CA 1
ATOM 2375 C C . ILE A 1 291 ? 41.529 -16.402 -96.603 1.00 50.06 291 ILE A C 1
ATOM 2377 O O . ILE A 1 291 ? 42.707 -16.695 -96.409 1.00 50.06 291 ILE A O 1
ATOM 2381 N N . GLN A 1 292 ? 40.706 -17.272 -97.205 1.00 50.28 292 GLN A N 1
ATOM 2382 C CA . GLN A 1 292 ? 41.189 -18.524 -97.818 1.00 50.28 292 GLN A CA 1
ATOM 2383 C C . GLN A 1 292 ? 42.192 -18.256 -98.949 1.00 50.28 292 GLN A C 1
ATOM 2385 O O . GLN A 1 292 ? 43.088 -19.068 -99.169 1.00 50.28 292 GLN A O 1
ATOM 2390 N N . LYS A 1 293 ? 42.110 -17.088 -99.597 1.00 51.47 293 LYS A N 1
ATOM 2391 C CA . LYS A 1 293 ? 43.101 -16.610 -100.569 1.00 51.47 293 LYS A CA 1
ATOM 2392 C C . LYS A 1 293 ? 44.434 -16.207 -99.919 1.00 51.47 293 LYS A C 1
ATOM 2394 O O . LYS A 1 293 ? 45.465 -16.265 -100.580 1.00 51.47 293 LYS A O 1
ATOM 2399 N N . TYR A 1 294 ? 44.426 -15.843 -98.635 1.00 45.75 294 TYR A N 1
ATOM 2400 C CA . TYR A 1 294 ? 45.612 -15.438 -97.866 1.00 45.75 294 TYR A CA 1
ATOM 2401 C C . TYR A 1 294 ? 46.147 -16.526 -96.909 1.00 45.75 294 TYR A C 1
ATOM 2403 O O . TYR A 1 294 ? 47.276 -16.422 -96.438 1.00 45.75 294 TYR A O 1
ATOM 2411 N N . LYS A 1 295 ? 45.409 -17.624 -96.687 1.00 41.84 295 LYS A N 1
ATOM 2412 C CA . LYS A 1 295 ? 45.795 -18.783 -95.850 1.00 41.84 295 LYS A CA 1
ATOM 2413 C C . LYS A 1 295 ? 46.590 -19.880 -96.583 1.00 41.84 295 LYS A C 1
ATOM 2415 O O . LYS A 1 295 ? 46.557 -21.042 -96.187 1.00 41.84 295 LYS A O 1
ATOM 2420 N N . GLN A 1 296 ? 47.342 -19.520 -97.623 1.00 43.31 296 GLN A N 1
ATOM 2421 C CA . GLN A 1 296 ? 48.389 -20.375 -98.212 1.00 43.31 296 GLN A CA 1
ATOM 2422 C C . GLN A 1 296 ? 49.812 -19.935 -97.839 1.00 43.31 296 GLN A C 1
ATOM 2424 O O . GLN A 1 296 ? 50.779 -20.382 -98.450 1.00 43.31 296 GLN A O 1
ATOM 2429 N N . LEU A 1 297 ? 49.965 -19.097 -96.812 1.00 37.50 297 LEU A N 1
ATOM 2430 C CA . LEU A 1 297 ? 51.269 -18.726 -96.282 1.00 37.50 297 LEU A CA 1
ATOM 2431 C C . LEU A 1 297 ? 51.264 -18.753 -94.753 1.00 37.50 297 LEU A C 1
ATOM 2433 O O . LEU A 1 297 ? 50.469 -18.080 -94.108 1.00 37.50 297 LEU A O 1
ATOM 2437 N N . SER A 1 298 ? 52.247 -19.490 -94.235 1.00 38.72 298 SER A N 1
ATOM 2438 C CA . SER A 1 298 ? 52.837 -19.368 -92.901 1.00 38.72 298 SER A CA 1
ATOM 2439 C C . SER A 1 298 ? 52.079 -20.002 -91.729 1.00 38.72 298 SER A C 1
ATOM 2441 O O . SER A 1 298 ? 51.228 -19.395 -91.087 1.00 38.72 298 SER A O 1
ATOM 2443 N N . GLN A 1 299 ? 52.493 -21.230 -91.411 1.00 38.59 299 GLN A N 1
ATOM 2444 C CA . GLN A 1 299 ? 52.433 -21.812 -90.071 1.00 38.59 299 GLN A CA 1
ATOM 2445 C C . GLN A 1 299 ? 53.458 -21.123 -89.151 1.00 38.59 299 GLN A C 1
ATOM 2447 O O . GLN A 1 299 ? 54.509 -20.704 -89.633 1.00 38.59 299 GLN A O 1
ATOM 2452 N N . ASP A 1 300 ? 53.143 -21.094 -87.850 1.00 40.97 300 ASP A N 1
ATOM 2453 C CA . ASP A 1 300 ? 54.016 -21.445 -86.707 1.00 40.97 300 ASP A CA 1
ATOM 2454 C C . ASP A 1 300 ? 53.977 -20.419 -85.543 1.00 40.97 300 ASP A C 1
ATOM 2456 O O . ASP A 1 300 ? 54.821 -19.538 -85.422 1.00 40.97 300 ASP A O 1
ATOM 2460 N N . GLU A 1 301 ? 52.978 -20.545 -84.655 1.00 47.88 301 GLU A N 1
ATOM 2461 C CA . GLU A 1 301 ? 52.845 -19.773 -83.396 1.00 47.88 301 GLU A CA 1
ATOM 2462 C C . GLU A 1 301 ? 52.772 -20.693 -82.162 1.00 47.88 301 GLU A C 1
ATOM 2464 O O . GLU A 1 301 ? 52.162 -20.389 -81.137 1.00 47.88 301 GLU A O 1
ATOM 2469 N N . THR A 1 302 ? 53.425 -21.851 -82.223 1.00 51.59 302 THR A N 1
ATOM 2470 C CA . THR A 1 302 ? 53.384 -22.833 -81.127 1.00 51.59 302 THR A CA 1
ATOM 2471 C C . THR A 1 302 ? 54.351 -22.513 -79.976 1.00 51.59 302 THR A C 1
ATOM 2473 O O . THR A 1 302 ? 54.324 -23.173 -78.939 1.00 51.59 302 THR A O 1
ATOM 2476 N N . VAL A 1 303 ? 55.177 -21.467 -80.102 1.00 50.56 303 VAL A N 1
ATOM 2477 C CA . VAL A 1 303 ? 56.211 -21.110 -79.107 1.00 50.56 303 VAL A CA 1
ATOM 2478 C C . VAL A 1 303 ? 55.847 -19.871 -78.264 1.00 50.56 303 VAL A C 1
ATOM 2480 O O . VAL A 1 303 ? 56.374 -19.706 -77.164 1.00 50.56 303 VAL A O 1
ATOM 2483 N N . GLN A 1 304 ? 54.865 -19.053 -78.672 1.00 51.91 304 GLN A N 1
ATOM 2484 C CA . GLN A 1 304 ? 54.389 -17.902 -77.877 1.00 51.91 304 GLN A CA 1
ATOM 2485 C C . GLN A 1 304 ? 53.460 -18.304 -76.713 1.00 51.91 304 GLN A C 1
ATOM 2487 O O . GLN A 1 304 ? 53.388 -17.615 -75.693 1.00 51.91 304 GLN A O 1
ATOM 2492 N N . ALA A 1 305 ? 52.800 -19.462 -76.818 1.00 56.50 305 ALA A N 1
ATOM 2493 C CA . ALA A 1 305 ? 51.857 -19.951 -75.813 1.00 56.50 305 ALA A CA 1
ATOM 2494 C C . ALA A 1 305 ? 52.525 -20.327 -74.473 1.00 56.50 305 ALA A C 1
ATOM 2496 O O . ALA A 1 305 ? 51.908 -20.198 -73.413 1.00 56.50 305 ALA A O 1
ATOM 2497 N N . LEU A 1 306 ? 53.800 -20.740 -74.487 1.00 50.44 306 LEU A N 1
ATOM 2498 C CA . LEU A 1 306 ? 54.480 -21.239 -73.285 1.00 50.44 306 LEU A CA 1
ATOM 2499 C C . LEU A 1 306 ? 55.019 -20.126 -72.363 1.00 50.44 306 LEU A C 1
ATOM 2501 O O . LEU A 1 306 ? 55.212 -20.360 -71.171 1.00 50.44 306 LEU A O 1
ATOM 2505 N N . GLN A 1 307 ? 55.230 -18.909 -72.878 1.00 53.41 307 GLN A N 1
ATOM 2506 C CA . GLN A 1 307 ? 55.666 -17.756 -72.074 1.00 53.41 307 GLN A CA 1
ATOM 2507 C C . GLN A 1 307 ? 54.483 -17.009 -71.430 1.00 53.41 307 GLN A C 1
ATOM 2509 O O . GLN A 1 307 ? 54.616 -16.502 -70.316 1.00 53.41 307 GLN A O 1
ATOM 2514 N N . LEU A 1 308 ? 53.297 -17.044 -72.052 1.00 56.25 308 LEU A N 1
ATOM 2515 C CA . LEU A 1 308 ? 52.059 -16.477 -71.498 1.00 56.25 308 LEU A CA 1
ATOM 2516 C C . LEU A 1 308 ? 51.555 -17.246 -70.257 1.00 56.25 308 LEU A C 1
ATOM 2518 O O . LEU A 1 308 ? 50.935 -16.668 -69.365 1.00 56.25 308 LEU A O 1
ATOM 2522 N N . ALA A 1 309 ? 51.850 -18.548 -70.176 1.00 54.81 309 ALA A N 1
ATOM 2523 C CA . ALA A 1 309 ? 51.430 -19.414 -69.073 1.00 54.81 309 ALA A CA 1
ATOM 2524 C C . ALA A 1 309 ? 52.128 -19.086 -67.737 1.00 54.81 309 ALA A C 1
ATOM 2526 O O . ALA A 1 309 ? 51.527 -19.253 -66.679 1.00 54.81 309 ALA A O 1
ATOM 2527 N N . ARG A 1 310 ? 53.364 -18.561 -67.763 1.00 52.56 310 ARG A N 1
ATOM 2528 C CA . ARG A 1 310 ? 54.112 -18.200 -66.541 1.00 52.56 310 ARG A CA 1
ATOM 2529 C C . ARG A 1 310 ? 53.683 -16.860 -65.936 1.00 52.56 310 ARG A C 1
ATOM 2531 O O . ARG A 1 310 ? 53.733 -16.714 -64.722 1.00 52.56 310 ARG A O 1
ATOM 2538 N N . LEU A 1 311 ? 53.201 -15.920 -66.753 1.00 56.16 311 LEU A N 1
ATOM 2539 C CA . LEU A 1 311 ? 52.651 -14.642 -66.277 1.00 56.16 311 LEU A CA 1
ATOM 2540 C C . LEU A 1 311 ? 51.253 -14.813 -65.646 1.00 56.16 311 LEU A C 1
ATOM 2542 O O . LEU A 1 311 ? 50.892 -14.097 -64.717 1.00 56.16 311 LEU A O 1
ATOM 2546 N N . LYS A 1 312 ? 50.476 -15.799 -66.121 1.00 61.50 312 LYS A N 1
ATOM 2547 C CA . LYS A 1 312 ? 49.136 -16.110 -65.596 1.00 61.50 312 LYS A CA 1
ATOM 2548 C C . LYS A 1 312 ? 49.147 -16.694 -64.179 1.00 61.50 312 LYS A C 1
ATOM 2550 O O . LYS A 1 312 ? 48.193 -16.461 -63.451 1.00 61.50 312 LYS A O 1
ATOM 2555 N N . ALA A 1 313 ? 50.208 -17.399 -63.781 1.00 55.69 313 ALA A N 1
ATOM 2556 C CA . ALA A 1 313 ? 50.308 -17.986 -62.443 1.00 55.69 313 ALA A CA 1
ATOM 2557 C C . ALA A 1 313 ? 50.507 -16.923 -61.344 1.00 55.69 313 ALA A C 1
ATOM 2559 O O . ALA A 1 313 ? 49.835 -16.979 -60.325 1.00 55.69 313 ALA A O 1
ATOM 2560 N N . ALA A 1 314 ? 51.337 -15.899 -61.580 1.00 56.94 314 ALA A N 1
ATOM 2561 C CA . ALA A 1 314 ? 51.554 -14.812 -60.614 1.00 56.94 314 ALA A CA 1
ATOM 2562 C C . ALA A 1 314 ? 50.341 -13.868 -60.477 1.00 56.94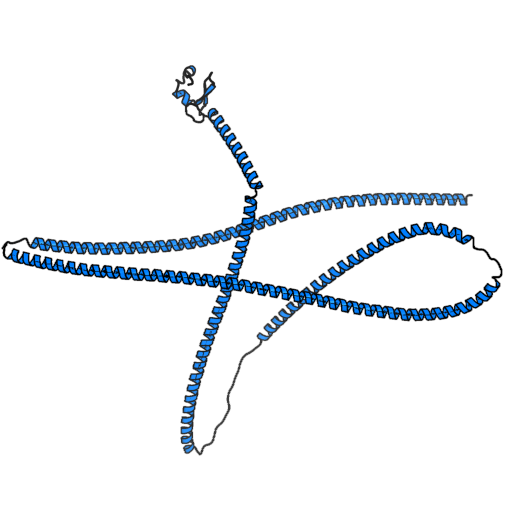 314 ALA A C 1
ATOM 2564 O O . ALA A 1 314 ? 50.099 -13.316 -59.408 1.00 56.94 314 ALA A O 1
ATOM 2565 N N . ASN A 1 315 ? 49.550 -13.711 -61.544 1.00 62.50 315 ASN A N 1
ATOM 2566 C CA . ASN A 1 315 ? 48.294 -12.961 -61.486 1.00 62.50 315 ASN A CA 1
ATOM 2567 C C . ASN A 1 315 ? 47.172 -13.733 -60.782 1.00 62.50 315 ASN A C 1
ATOM 2569 O O . ASN A 1 315 ? 46.230 -13.101 -60.324 1.00 62.50 315 ASN A O 1
ATOM 2573 N N . HIS A 1 316 ? 47.244 -15.066 -60.700 1.00 68.12 316 HIS A N 1
ATOM 2574 C CA . HIS A 1 316 ? 46.191 -15.870 -60.080 1.00 68.12 316 HIS A CA 1
ATOM 2575 C C . HIS A 1 316 ? 46.181 -15.714 -58.555 1.00 68.12 316 HIS A C 1
ATOM 2577 O O . HIS A 1 316 ? 45.119 -15.489 -57.990 1.00 68.12 316 HIS A O 1
ATOM 2583 N N . ASP A 1 317 ? 47.351 -15.702 -57.911 1.00 65.06 317 ASP A N 1
ATOM 2584 C CA . ASP A 1 317 ? 47.455 -15.519 -56.455 1.00 65.06 317 ASP A CA 1
ATOM 2585 C C . ASP A 1 317 ? 47.032 -14.104 -56.018 1.00 65.06 317 ASP A C 1
ATOM 2587 O O . ASP A 1 317 ? 46.364 -13.933 -55.000 1.00 65.06 317 ASP A O 1
ATOM 2591 N N . ALA A 1 318 ? 47.339 -13.081 -56.825 1.00 67.06 318 ALA A N 1
ATOM 2592 C CA . ALA A 1 318 ? 46.841 -11.721 -56.602 1.00 67.06 318 ALA A CA 1
ATOM 2593 C C . ALA A 1 318 ? 45.320 -11.612 -56.814 1.00 67.06 318 ALA A C 1
ATOM 2595 O O . ALA A 1 318 ? 44.656 -10.843 -56.122 1.00 67.06 318 ALA A O 1
ATOM 2596 N N . LEU A 1 319 ? 44.759 -12.387 -57.750 1.00 70.19 319 LEU A N 1
ATOM 2597 C CA . LEU A 1 319 ? 43.315 -12.443 -57.975 1.00 70.19 319 LEU A CA 1
ATOM 2598 C C . LEU A 1 319 ? 42.596 -13.123 -56.805 1.00 70.19 319 LEU A C 1
ATOM 2600 O O . LEU A 1 319 ? 41.549 -12.641 -56.402 1.00 70.19 319 LEU A O 1
ATOM 2604 N N . ILE A 1 320 ? 43.178 -14.184 -56.237 1.00 76.75 320 ILE A N 1
ATOM 2605 C CA . ILE A 1 320 ? 42.629 -14.884 -55.066 1.00 76.75 320 ILE A CA 1
ATOM 2606 C C . ILE A 1 320 ? 42.576 -13.942 -53.858 1.00 76.75 320 ILE A C 1
ATOM 2608 O O . ILE A 1 320 ? 41.532 -13.841 -53.225 1.00 76.75 320 ILE A O 1
ATOM 2612 N N . LEU A 1 321 ? 43.646 -13.185 -53.588 1.00 73.06 321 LEU A N 1
ATOM 2613 C CA . LEU A 1 321 ? 43.653 -12.201 -52.495 1.00 73.06 321 LEU A CA 1
ATOM 2614 C C . LEU A 1 321 ? 42.624 -11.079 -52.711 1.00 73.06 321 LEU A C 1
ATOM 2616 O O . LEU A 1 321 ? 41.934 -10.683 -51.776 1.00 73.06 321 LEU A O 1
ATOM 2620 N N . LEU A 1 322 ? 42.465 -10.597 -53.949 1.00 70.38 322 LEU A N 1
ATOM 2621 C CA . LEU A 1 322 ? 41.433 -9.610 -54.285 1.00 70.38 322 LEU A CA 1
ATOM 2622 C C . LEU A 1 322 ? 40.012 -10.188 -54.201 1.00 70.38 322 LEU A C 1
ATOM 2624 O O . LEU A 1 322 ? 39.078 -9.469 -53.854 1.00 70.38 322 LEU A O 1
ATOM 2628 N N . GLU A 1 323 ? 39.822 -11.468 -54.519 1.00 76.19 323 GLU A N 1
ATOM 2629 C CA . GLU A 1 323 ? 38.543 -12.165 -54.363 1.00 76.19 323 GLU A CA 1
ATOM 2630 C C . GLU A 1 323 ? 38.203 -12.411 -52.887 1.00 76.19 323 GLU A C 1
ATOM 2632 O O . GLU A 1 323 ? 37.034 -12.306 -52.516 1.00 76.19 323 GLU A O 1
ATOM 2637 N N . GLU A 1 324 ? 39.197 -12.670 -52.035 1.00 83.62 324 GLU A N 1
ATOM 2638 C CA . GLU A 1 324 ? 39.035 -12.760 -50.580 1.00 83.62 324 GLU A CA 1
ATOM 2639 C C . GLU A 1 324 ? 38.662 -11.400 -49.972 1.00 83.62 324 GLU A C 1
ATOM 2641 O O . GLU A 1 324 ? 37.647 -11.313 -49.278 1.00 83.62 324 GLU A O 1
ATOM 2646 N N . GLU A 1 325 ? 39.378 -10.319 -50.308 1.00 81.56 325 GLU A N 1
ATOM 2647 C CA . GLU A 1 325 ? 39.019 -8.955 -49.877 1.00 81.56 325 GLU A CA 1
ATOM 2648 C C . GLU A 1 325 ? 37.631 -8.541 -50.386 1.00 81.56 325 GLU A C 1
ATOM 2650 O O . GLU A 1 325 ? 36.829 -7.963 -49.648 1.00 81.56 325 GLU A O 1
ATOM 2655 N N . LYS A 1 326 ? 37.302 -8.873 -51.640 1.00 81.75 326 LYS A N 1
ATOM 2656 C CA . LYS A 1 326 ? 35.967 -8.643 -52.201 1.00 81.75 326 LYS A CA 1
ATOM 2657 C C . LYS A 1 326 ? 34.898 -9.390 -51.403 1.00 81.75 326 LYS A C 1
ATOM 2659 O O . LYS A 1 326 ? 33.868 -8.799 -51.093 1.00 81.75 326 LYS A O 1
ATOM 2664 N N . ARG A 1 327 ? 35.141 -10.651 -51.039 1.00 84.75 327 ARG A N 1
ATOM 2665 C CA . ARG A 1 327 ? 34.207 -11.460 -50.246 1.00 84.75 327 ARG A CA 1
ATOM 2666 C C . ARG A 1 327 ? 34.010 -10.888 -48.843 1.00 84.75 327 ARG A C 1
ATOM 2668 O O . ARG A 1 327 ? 32.885 -10.857 -48.354 1.00 84.75 327 ARG A O 1
ATOM 2675 N N . GLU A 1 328 ? 35.072 -10.409 -48.198 1.00 84.75 328 GLU A N 1
ATOM 2676 C CA . GLU A 1 328 ? 34.973 -9.733 -46.898 1.00 84.75 328 GLU A CA 1
ATOM 2677 C C . GLU A 1 328 ? 34.164 -8.434 -46.987 1.00 84.75 328 GLU A C 1
ATOM 2679 O O . GLU A 1 328 ? 33.330 -8.154 -46.119 1.00 84.75 328 GLU A O 1
ATOM 2684 N N . LEU A 1 329 ? 34.359 -7.655 -48.055 1.00 80.75 329 LEU A N 1
ATOM 2685 C CA . LEU A 1 329 ? 33.572 -6.451 -48.315 1.00 80.75 329 LEU A CA 1
ATOM 2686 C C . LEU A 1 329 ? 32.103 -6.775 -48.612 1.00 80.75 329 LEU A C 1
ATOM 2688 O O . LEU A 1 329 ? 31.232 -6.080 -48.095 1.00 80.75 329 LEU A O 1
ATOM 2692 N N . GLU A 1 330 ? 31.813 -7.833 -49.371 1.00 82.00 330 GLU A N 1
ATOM 2693 C CA . GLU A 1 330 ? 30.447 -8.317 -49.623 1.00 82.00 330 GLU A CA 1
ATOM 2694 C C . GLU A 1 330 ? 29.752 -8.725 -48.315 1.00 82.00 330 GLU A C 1
ATOM 2696 O O . GLU A 1 330 ? 28.665 -8.233 -48.029 1.00 82.00 330 GLU A O 1
ATOM 2701 N N . ILE A 1 331 ? 30.419 -9.495 -47.445 1.00 85.44 331 ILE A N 1
ATOM 2702 C CA . ILE A 1 331 ? 29.889 -9.859 -46.116 1.00 85.44 331 ILE A CA 1
ATOM 2703 C C . ILE A 1 331 ? 29.613 -8.608 -45.268 1.00 85.44 331 ILE A C 1
ATOM 2705 O O . ILE A 1 331 ? 28.610 -8.532 -44.548 1.00 85.44 331 ILE A O 1
ATOM 2709 N N . ARG A 1 332 ? 30.492 -7.602 -45.336 1.00 86.38 332 ARG A N 1
ATOM 2710 C CA . ARG A 1 332 ? 30.317 -6.344 -44.602 1.00 86.38 332 ARG A CA 1
ATOM 2711 C C . ARG A 1 332 ? 29.149 -5.520 -45.147 1.00 86.38 332 ARG A C 1
ATOM 2713 O O . ARG A 1 332 ? 28.418 -4.935 -44.350 1.00 86.38 332 ARG A O 1
ATOM 2720 N N . ILE A 1 333 ? 28.955 -5.498 -46.465 1.00 80.62 333 ILE A N 1
ATOM 2721 C CA . ILE A 1 333 ? 27.796 -4.875 -47.115 1.00 80.62 333 ILE A CA 1
ATOM 2722 C C . ILE A 1 333 ? 26.514 -5.594 -46.692 1.00 80.62 333 ILE A C 1
ATOM 2724 O O . ILE A 1 333 ? 25.598 -4.927 -46.221 1.00 80.62 333 ILE A O 1
ATOM 2728 N N . ASP A 1 334 ? 26.470 -6.925 -46.751 1.00 86.00 334 ASP A N 1
ATOM 2729 C CA . ASP A 1 334 ? 25.298 -7.712 -46.346 1.00 86.00 334 ASP A CA 1
ATOM 2730 C C . ASP A 1 334 ? 24.941 -7.485 -44.871 1.00 86.00 334 ASP A C 1
ATOM 2732 O O . ASP A 1 334 ? 23.774 -7.319 -44.517 1.00 86.00 334 ASP A O 1
ATOM 2736 N N . THR A 1 335 ? 25.951 -7.387 -44.001 1.00 84.75 335 THR A N 1
ATOM 2737 C CA . THR A 1 335 ? 25.754 -7.081 -42.576 1.00 84.75 335 THR A CA 1
ATOM 2738 C C . THR A 1 335 ? 25.154 -5.686 -42.372 1.00 84.75 335 THR A C 1
ATOM 2740 O O . THR A 1 335 ? 24.252 -5.516 -41.549 1.00 84.75 335 THR A O 1
ATOM 2743 N N . LEU A 1 336 ? 25.628 -4.687 -43.126 1.00 79.56 336 LEU A N 1
ATOM 2744 C CA . LEU A 1 336 ? 25.099 -3.321 -43.078 1.00 79.56 336 LEU A CA 1
ATOM 2745 C C . LEU A 1 336 ? 23.682 -3.236 -43.658 1.00 79.56 336 LEU A C 1
ATOM 2747 O O . LEU A 1 336 ? 22.839 -2.553 -43.082 1.00 79.56 336 LEU A O 1
ATOM 2751 N N . VAL A 1 337 ? 23.391 -3.960 -44.740 1.00 83.50 337 VAL A N 1
ATOM 2752 C CA . VAL A 1 337 ? 22.040 -4.060 -45.313 1.00 83.50 337 VAL A CA 1
ATOM 2753 C C . VAL A 1 337 ? 21.088 -4.693 -44.299 1.00 83.50 337 VAL A C 1
ATOM 2755 O O . VAL A 1 337 ? 20.057 -4.103 -43.995 1.00 83.50 337 VAL A O 1
ATOM 2758 N N . ALA A 1 338 ? 21.464 -5.811 -43.675 1.00 84.31 338 ALA A N 1
ATOM 2759 C CA . ALA A 1 338 ? 20.655 -6.451 -42.638 1.00 84.31 338 ALA A CA 1
ATOM 2760 C C . ALA A 1 338 ? 20.461 -5.565 -41.391 1.00 84.31 338 ALA A C 1
ATOM 2762 O O . ALA A 1 338 ? 19.460 -5.680 -40.680 1.00 84.31 338 ALA A O 1
ATOM 2763 N N . GLN A 1 339 ? 21.413 -4.683 -41.074 1.00 82.62 339 GLN A N 1
ATOM 2764 C CA . GLN A 1 339 ? 21.242 -3.688 -40.014 1.00 82.62 339 GLN A CA 1
ATOM 2765 C C . GLN A 1 339 ? 20.251 -2.590 -40.424 1.00 82.62 339 GLN A C 1
ATOM 2767 O O . GLN A 1 339 ? 19.323 -2.314 -39.667 1.00 82.62 339 GLN A O 1
ATOM 2772 N N . LEU A 1 340 ? 20.391 -2.031 -41.629 1.00 80.75 340 LEU A N 1
ATOM 2773 C CA . LEU A 1 340 ? 19.467 -1.028 -42.163 1.00 80.75 340 LEU A CA 1
ATOM 2774 C C . LEU A 1 340 ? 18.043 -1.572 -42.309 1.00 80.75 340 LEU A C 1
ATOM 2776 O O . LEU A 1 340 ? 17.082 -0.853 -42.057 1.00 80.75 340 LEU A O 1
ATOM 2780 N N . GLU A 1 341 ? 17.877 -2.843 -42.673 1.00 85.50 341 GLU A N 1
ATOM 2781 C CA . GLU A 1 341 ? 16.561 -3.479 -42.734 1.00 85.50 341 GLU A CA 1
ATOM 2782 C C . GLU A 1 341 ? 15.939 -3.662 -41.350 1.00 85.50 341 GLU A C 1
ATOM 2784 O O . GLU A 1 341 ? 14.745 -3.414 -41.197 1.00 85.50 341 GLU A O 1
ATOM 2789 N N . ARG A 1 342 ? 16.733 -4.010 -40.328 1.00 84.69 342 ARG A N 1
ATOM 2790 C CA . ARG A 1 342 ? 16.259 -4.055 -38.935 1.00 84.69 342 ARG A CA 1
ATOM 2791 C C . ARG A 1 342 ? 15.822 -2.680 -38.438 1.00 84.69 342 ARG A C 1
ATOM 2793 O O . ARG A 1 342 ? 14.760 -2.573 -37.833 1.00 84.69 342 ARG A O 1
ATOM 2800 N N . GLU A 1 343 ? 16.605 -1.641 -38.718 1.00 81.38 343 GLU A N 1
ATOM 2801 C CA . GLU A 1 343 ? 16.262 -0.256 -38.369 1.00 81.38 343 GLU A CA 1
ATOM 2802 C C . GLU A 1 343 ? 15.012 0.220 -39.128 1.00 81.38 343 GLU A C 1
ATOM 2804 O O . GLU A 1 343 ? 14.126 0.836 -38.540 1.00 81.38 343 GLU A O 1
ATOM 2809 N N . ARG A 1 344 ? 14.872 -0.141 -40.411 1.00 85.12 344 ARG A N 1
ATOM 2810 C CA . ARG A 1 344 ? 13.669 0.140 -41.210 1.00 85.12 344 ARG A CA 1
ATOM 2811 C C . ARG A 1 344 ? 12.429 -0.559 -40.649 1.00 85.12 344 ARG A C 1
ATOM 2813 O O . ARG A 1 344 ? 11.381 0.074 -40.575 1.00 85.12 344 ARG A O 1
ATOM 2820 N N . CYS A 1 345 ? 12.530 -1.830 -40.251 1.00 84.81 345 CYS A N 1
ATOM 2821 C CA . CYS A 1 345 ? 11.422 -2.549 -39.616 1.00 84.81 345 CYS A CA 1
ATOM 2822 C C . CYS A 1 345 ? 11.031 -1.908 -38.278 1.00 84.81 345 CYS A C 1
ATOM 2824 O O . CYS A 1 345 ? 9.851 -1.659 -38.062 1.00 84.81 345 CYS A O 1
ATOM 2826 N N . ALA A 1 346 ? 12.009 -1.554 -37.436 1.00 80.56 346 ALA A N 1
ATOM 2827 C CA . ALA A 1 346 ? 11.750 -0.859 -36.174 1.00 80.56 346 ALA A CA 1
ATOM 2828 C C . ALA A 1 346 ? 11.022 0.481 -36.393 1.00 80.56 346 ALA A C 1
ATOM 2830 O O . ALA A 1 346 ? 10.046 0.776 -35.710 1.00 80.56 346 ALA A O 1
ATOM 2831 N N . HIS A 1 347 ? 11.434 1.261 -37.397 1.00 77.06 347 HIS A N 1
ATOM 2832 C CA . HIS A 1 347 ? 10.750 2.505 -37.752 1.00 77.06 347 HIS A CA 1
ATOM 2833 C C . HIS A 1 347 ? 9.327 2.300 -38.289 1.00 77.06 347 HIS A C 1
ATOM 2835 O O . HIS A 1 347 ? 8.453 3.122 -38.011 1.00 77.06 347 HIS A O 1
ATOM 2841 N N . GLU A 1 348 ? 9.068 1.235 -39.051 1.00 82.62 348 GLU A N 1
ATOM 2842 C CA . GLU A 1 348 ? 7.715 0.940 -39.535 1.00 82.62 348 GLU A CA 1
ATOM 2843 C C . GLU A 1 348 ? 6.796 0.478 -38.391 1.00 82.62 348 GLU A C 1
ATOM 2845 O O . GLU A 1 348 ? 5.621 0.846 -38.364 1.00 82.62 348 GLU A O 1
ATOM 2850 N N . ASP A 1 349 ? 7.325 -0.259 -37.412 1.00 83.06 349 ASP A N 1
ATOM 2851 C CA . ASP A 1 349 ? 6.589 -0.642 -36.203 1.00 83.06 349 ASP A CA 1
ATOM 2852 C C . ASP A 1 349 ? 6.263 0.580 -35.326 1.00 83.06 349 ASP A C 1
ATOM 2854 O O . ASP A 1 349 ? 5.114 0.745 -34.902 1.00 83.06 349 ASP A O 1
ATOM 2858 N N . ASP A 1 350 ? 7.221 1.496 -35.139 1.00 78.31 350 ASP A N 1
ATOM 2859 C CA . ASP A 1 350 ? 7.000 2.776 -34.449 1.00 78.31 350 ASP A CA 1
ATOM 2860 C C . ASP A 1 350 ? 5.929 3.621 -35.157 1.00 78.31 350 ASP A C 1
ATOM 2862 O O . ASP A 1 350 ? 5.034 4.190 -34.521 1.00 78.31 350 ASP A O 1
ATOM 2866 N N . LYS A 1 351 ? 5.972 3.672 -36.493 1.00 84.12 351 LYS A N 1
ATOM 2867 C CA . LYS A 1 351 ? 4.976 4.371 -37.310 1.00 84.12 351 LYS A CA 1
ATOM 2868 C C . LYS A 1 351 ? 3.581 3.761 -37.145 1.00 84.12 351 LYS A C 1
ATOM 2870 O O . LYS A 1 351 ? 2.633 4.507 -36.902 1.00 84.12 351 LYS A O 1
ATOM 2875 N N . LYS A 1 352 ? 3.441 2.431 -37.193 1.00 85.38 352 LYS A N 1
ATOM 2876 C CA . LYS A 1 352 ? 2.157 1.737 -36.959 1.00 85.38 352 LYS A CA 1
ATOM 2877 C C . LYS A 1 352 ? 1.610 1.980 -35.549 1.00 85.38 352 LYS A C 1
ATOM 2879 O O . LYS A 1 352 ? 0.400 2.157 -35.374 1.00 85.38 352 LYS A O 1
ATOM 2884 N N . ALA A 1 353 ? 2.478 2.017 -34.536 1.00 80.75 353 ALA A N 1
ATOM 2885 C CA . ALA A 1 353 ? 2.086 2.347 -33.166 1.00 80.75 353 ALA A CA 1
ATOM 2886 C C . ALA A 1 353 ? 1.555 3.791 -33.061 1.00 80.75 353 ALA A C 1
ATOM 2888 O O . ALA A 1 353 ? 0.549 4.059 -32.391 1.00 80.75 353 ALA A O 1
ATOM 2889 N N . MET A 1 354 ? 2.187 4.723 -33.777 1.00 75.88 354 MET A N 1
ATOM 2890 C CA . MET A 1 354 ? 1.771 6.123 -33.835 1.00 75.88 354 MET A CA 1
ATOM 2891 C C . MET A 1 354 ? 0.450 6.304 -34.602 1.00 75.88 354 MET A C 1
ATOM 2893 O O . MET A 1 354 ? -0.443 6.998 -34.114 1.00 75.88 354 MET A O 1
ATOM 2897 N N . GLU A 1 355 ? 0.263 5.614 -35.729 1.00 82.69 355 GLU A N 1
ATOM 2898 C CA . GLU A 1 355 ? -1.001 5.581 -36.485 1.00 82.69 355 GLU A CA 1
ATOM 2899 C C . GLU A 1 355 ? -2.156 5.013 -35.644 1.00 82.69 355 GLU A C 1
ATOM 2901 O O . GLU A 1 355 ? -3.236 5.604 -35.592 1.00 82.69 355 GLU A O 1
ATOM 2906 N N . SER A 1 356 ? -1.913 3.936 -34.888 1.00 82.75 356 SER A N 1
ATOM 2907 C CA . SER A 1 356 ? -2.903 3.356 -33.965 1.00 82.75 356 SER A CA 1
ATOM 2908 C C . SER A 1 356 ? -3.315 4.343 -32.865 1.00 82.75 356 SER A C 1
ATOM 2910 O O . SER A 1 356 ? -4.487 4.434 -32.493 1.00 82.75 356 SER A O 1
ATOM 2912 N N . THR A 1 357 ? -2.358 5.132 -32.366 1.00 78.88 357 THR A N 1
ATOM 2913 C CA . THR A 1 357 ? -2.613 6.181 -31.367 1.00 78.88 357 THR A CA 1
ATOM 2914 C C . THR A 1 357 ? -3.453 7.320 -31.952 1.00 78.88 357 THR A C 1
ATOM 2916 O O . THR A 1 357 ? -4.362 7.824 -31.288 1.00 78.88 357 THR A O 1
ATOM 2919 N N . ILE A 1 358 ? -3.192 7.715 -33.202 1.00 74.94 358 ILE A N 1
ATOM 2920 C CA . ILE A 1 358 ? -3.978 8.733 -33.913 1.00 74.94 358 ILE A CA 1
ATOM 2921 C C . ILE A 1 358 ? -5.418 8.248 -34.114 1.00 74.94 358 ILE A C 1
ATOM 2923 O O . ILE A 1 358 ? -6.351 8.947 -33.722 1.00 74.94 358 ILE A O 1
ATOM 2927 N N . GLN A 1 359 ? -5.608 7.024 -34.609 1.00 84.19 359 GLN A N 1
ATOM 2928 C CA . GLN A 1 359 ? -6.935 6.450 -34.850 1.00 84.19 359 GLN A CA 1
ATOM 2929 C C . GLN A 1 359 ? -7.766 6.316 -33.559 1.00 84.19 359 GLN A C 1
ATOM 2931 O O . GLN A 1 359 ? -8.975 6.580 -33.539 1.00 84.19 359 GLN A O 1
ATOM 2936 N N . PHE A 1 360 ? -7.120 5.947 -32.447 1.00 83.75 360 PHE A N 1
ATOM 2937 C CA . PHE A 1 360 ? -7.756 5.923 -31.129 1.00 83.75 360 PHE A CA 1
ATOM 2938 C C . PHE A 1 360 ? -8.260 7.314 -30.713 1.00 83.75 360 PHE A C 1
ATOM 2940 O O . PHE A 1 360 ? -9.390 7.458 -30.234 1.00 83.75 360 PHE A O 1
ATOM 2947 N N . ASN A 1 361 ? -7.448 8.350 -30.932 1.00 70.00 361 ASN A N 1
ATOM 2948 C CA . ASN A 1 361 ? -7.807 9.726 -30.602 1.00 70.00 361 ASN A CA 1
ATOM 2949 C C . ASN A 1 361 ? -8.922 10.277 -31.503 1.00 70.00 361 ASN A C 1
ATOM 2951 O O . ASN A 1 361 ? -9.828 10.934 -30.991 1.00 70.00 361 ASN A O 1
ATOM 2955 N N . GLU A 1 362 ? -8.920 9.964 -32.800 1.00 81.06 362 GLU A N 1
ATOM 2956 C CA . GLU A 1 362 ? -10.005 10.324 -33.727 1.00 81.06 362 GLU A CA 1
ATOM 2957 C C . GLU A 1 362 ? -11.342 9.708 -33.298 1.00 81.06 362 GLU A C 1
ATOM 2959 O O . GLU A 1 362 ? -12.354 10.402 -33.195 1.00 81.06 362 GLU A O 1
ATOM 2964 N N . THR A 1 363 ? -11.335 8.420 -32.941 1.00 81.25 363 THR A N 1
ATOM 2965 C CA . THR A 1 363 ? -12.537 7.717 -32.463 1.00 81.25 363 THR A CA 1
ATOM 2966 C C . THR A 1 363 ? -13.084 8.345 -31.179 1.00 81.25 363 THR A C 1
ATOM 2968 O O . THR A 1 363 ? -14.296 8.464 -30.987 1.00 81.25 363 THR A O 1
ATOM 2971 N N . ARG A 1 364 ? -12.192 8.766 -30.275 1.00 82.25 364 ARG A N 1
ATOM 2972 C CA . ARG A 1 364 ? -12.564 9.460 -29.039 1.00 82.25 364 ARG A CA 1
ATOM 2973 C C . ARG A 1 364 ? -13.139 10.851 -29.312 1.00 82.25 364 ARG A C 1
ATOM 2975 O O . ARG A 1 364 ? -14.099 11.236 -28.649 1.00 82.25 364 ARG A O 1
ATOM 2982 N N . LEU A 1 365 ? -12.581 11.585 -30.273 1.00 74.44 365 LEU A N 1
ATOM 2983 C CA . LEU A 1 365 ? -13.075 12.901 -30.676 1.00 74.44 365 LEU A CA 1
ATOM 2984 C C . LEU A 1 365 ? -14.493 12.806 -31.256 1.00 74.44 365 LEU A C 1
ATOM 2986 O O . LEU A 1 365 ? -15.355 13.597 -30.884 1.00 74.44 365 LEU A O 1
ATOM 2990 N N . GLN A 1 366 ? -14.755 11.797 -32.093 1.00 81.75 366 GLN A N 1
ATOM 2991 C CA . GLN A 1 366 ? -16.073 11.579 -32.690 1.00 81.75 366 GLN A CA 1
ATOM 2992 C C . GLN A 1 366 ? -17.152 11.320 -31.631 1.00 81.75 366 GLN A C 1
ATOM 2994 O O . GLN A 1 366 ? -18.208 11.945 -31.666 1.00 81.75 366 GLN A O 1
ATOM 2999 N N . LYS A 1 367 ? -16.861 10.485 -30.624 1.00 81.12 367 LYS A N 1
ATOM 3000 C CA . LYS A 1 367 ? -17.799 10.232 -29.513 1.00 81.12 367 LYS A CA 1
ATOM 3001 C C . LYS A 1 367 ? -18.180 11.507 -28.758 1.00 81.12 367 LYS A C 1
ATOM 3003 O O . LYS A 1 367 ? -19.340 11.687 -28.408 1.00 81.12 367 LYS A O 1
ATOM 3008 N N . LEU A 1 368 ? -17.220 12.406 -28.539 1.00 73.00 368 LEU A N 1
ATOM 3009 C CA . LEU A 1 368 ? -17.467 13.685 -27.864 1.00 73.00 368 LEU A CA 1
ATOM 3010 C C . LEU A 1 368 ? -18.302 14.657 -28.717 1.00 73.00 368 LEU A C 1
ATOM 3012 O O . LEU A 1 368 ? -19.038 15.479 -28.170 1.00 73.00 368 LEU A O 1
ATOM 3016 N N . LEU A 1 369 ? -18.199 14.579 -30.048 1.00 75.94 369 LEU A N 1
ATOM 3017 C CA . LEU A 1 369 ? -19.037 15.357 -30.968 1.00 75.94 369 LEU A CA 1
ATOM 3018 C C . LEU A 1 369 ? -20.483 14.845 -30.982 1.00 75.94 369 LEU A C 1
ATOM 3020 O O . LEU A 1 369 ? -21.415 15.651 -30.931 1.00 75.94 369 LEU A O 1
ATOM 3024 N N . ASP A 1 370 ? -20.666 13.525 -30.977 1.00 77.62 370 ASP A N 1
ATOM 3025 C CA . ASP A 1 370 ? -21.988 12.895 -30.934 1.00 77.62 370 ASP A CA 1
ATOM 3026 C C . ASP A 1 370 ? -22.705 13.198 -29.600 1.00 77.62 370 ASP A C 1
ATOM 3028 O O . ASP A 1 370 ? -23.887 13.549 -29.585 1.00 77.62 370 ASP A O 1
ATOM 3032 N N . GLU A 1 371 ? -21.980 13.157 -28.475 1.00 75.50 371 GLU A N 1
ATOM 3033 C CA . GLU A 1 371 ? -22.500 13.553 -27.157 1.00 75.50 371 GLU A CA 1
ATOM 3034 C C . GLU A 1 371 ? -22.952 15.023 -27.120 1.00 75.50 371 GLU A C 1
ATOM 3036 O O . GLU A 1 371 ? -23.994 15.332 -26.538 1.00 75.50 371 GLU A O 1
ATOM 3041 N N . ASN A 1 372 ? -22.228 15.929 -27.785 1.00 66.00 372 ASN A N 1
ATOM 3042 C CA . ASN A 1 372 ? -22.625 17.337 -27.896 1.00 66.00 372 ASN A CA 1
ATOM 3043 C C . ASN A 1 372 ? -23.880 17.536 -28.763 1.00 66.00 372 ASN A C 1
ATOM 3045 O O . ASN A 1 372 ? -24.739 18.345 -28.409 1.00 66.00 372 ASN A O 1
ATOM 3049 N N . CYS A 1 373 ? -24.034 16.787 -29.860 1.00 72.88 373 CYS A N 1
ATOM 3050 C CA . CYS A 1 373 ? -25.246 16.853 -30.690 1.00 72.88 373 CYS A CA 1
ATOM 3051 C C . CYS A 1 373 ? -26.497 16.430 -29.907 1.00 72.88 373 CYS A C 1
ATOM 3053 O O . CYS A 1 373 ? -27.516 17.121 -29.938 1.00 72.88 373 CYS A O 1
ATOM 3055 N N . MET A 1 374 ? -26.397 15.351 -29.127 1.00 72.81 374 MET A N 1
ATOM 3056 C CA . MET A 1 374 ? -27.503 14.839 -28.307 1.00 72.81 374 MET A CA 1
ATOM 3057 C C . MET A 1 374 ? -27.951 15.813 -27.205 1.00 72.81 374 MET A C 1
ATOM 3059 O O . MET A 1 374 ? -29.091 15.745 -26.737 1.00 72.81 374 MET A O 1
ATOM 3063 N N . LEU A 1 375 ? -27.065 16.707 -26.760 1.00 62.72 375 LEU A N 1
ATOM 3064 C CA . LEU A 1 375 ? -27.388 17.743 -25.778 1.00 62.72 375 LEU A CA 1
ATOM 3065 C C . LEU A 1 375 ? -28.109 18.941 -26.410 1.00 62.72 375 LEU A C 1
ATOM 3067 O O . LEU A 1 375 ? -28.956 19.544 -25.751 1.00 62.72 375 LEU A O 1
ATOM 3071 N N . HIS A 1 376 ? -27.846 19.243 -27.683 1.00 55.41 376 HIS A N 1
ATOM 3072 C CA . HIS A 1 376 ? -28.523 20.320 -28.407 1.00 55.41 376 HIS A CA 1
ATOM 3073 C C . HIS A 1 376 ? -29.967 19.970 -28.806 1.00 55.41 376 HIS A C 1
ATOM 3075 O O . HIS A 1 376 ? -30.834 20.836 -28.735 1.00 55.41 376 HIS A O 1
ATOM 3081 N N . GLU A 1 377 ? -30.272 18.707 -29.120 1.00 55.91 377 GLU A N 1
ATOM 3082 C CA . GLU A 1 377 ? -31.643 18.283 -29.469 1.00 55.91 377 GLU A CA 1
ATOM 3083 C C . GLU A 1 377 ? -32.624 18.283 -28.282 1.00 55.91 377 GLU A C 1
ATOM 3085 O O . GLU A 1 377 ? -33.838 18.318 -28.474 1.00 55.91 377 GLU A O 1
ATOM 3090 N N . LYS A 1 378 ? -32.134 18.282 -27.036 1.00 54.00 378 LYS A N 1
ATOM 3091 C CA . LYS A 1 378 ? -32.989 18.296 -25.833 1.00 54.00 378 LYS A CA 1
ATOM 3092 C C . LYS A 1 378 ? -33.392 19.699 -25.363 1.00 54.00 378 LYS A C 1
ATOM 3094 O O . LYS A 1 378 ? -34.104 19.805 -24.365 1.00 54.00 378 LYS A O 1
ATOM 3099 N N . ALA A 1 379 ? -32.952 20.757 -26.047 1.00 43.81 379 ALA A N 1
ATOM 3100 C CA . ALA A 1 379 ? -33.175 22.140 -25.626 1.00 43.81 379 ALA A CA 1
ATOM 3101 C C . ALA A 1 379 ? -34.390 22.835 -26.279 1.00 43.81 379 ALA A C 1
ATOM 3103 O O . ALA A 1 379 ? -34.809 23.870 -25.765 1.00 43.81 379 ALA A O 1
ATOM 3104 N N . ASP A 1 380 ? -35.005 22.269 -27.327 1.00 42.69 380 ASP A N 1
ATOM 3105 C CA . ASP A 1 380 ? -36.117 22.908 -28.051 1.00 42.69 380 ASP A CA 1
ATOM 3106 C C . ASP A 1 380 ? -37.426 22.099 -27.985 1.00 42.69 380 ASP A C 1
ATOM 3108 O O . ASP A 1 380 ? -37.688 21.212 -28.796 1.00 42.69 380 ASP A O 1
ATOM 3112 N N . ALA A 1 381 ? -38.300 22.449 -27.035 1.00 38.69 381 ALA A N 1
ATOM 3113 C CA . ALA A 1 381 ? -39.726 22.115 -27.096 1.00 38.69 381 ALA A CA 1
ATOM 3114 C C . ALA A 1 381 ? -40.579 23.169 -26.357 1.00 38.69 381 ALA A C 1
ATOM 3116 O O . ALA A 1 381 ? -40.385 23.363 -25.154 1.00 38.69 381 ALA A O 1
ATOM 3117 N N . PRO A 1 382 ? -41.552 23.829 -27.022 1.00 41.38 382 PRO A N 1
ATOM 3118 C CA . PRO A 1 382 ? -42.518 24.703 -26.359 1.00 41.38 382 PRO A CA 1
ATOM 3119 C C . PRO A 1 382 ? -43.891 24.025 -26.130 1.00 41.38 382 PRO A C 1
ATOM 3121 O O . PRO A 1 382 ? -44.211 23.032 -26.790 1.00 41.38 382 PRO A O 1
ATOM 3124 N N . PRO A 1 383 ? -44.725 24.541 -25.197 1.00 48.12 383 PRO A N 1
ATOM 3125 C CA . PRO A 1 383 ? -45.863 23.802 -24.652 1.00 48.12 383 PRO A CA 1
ATOM 3126 C C . PRO A 1 383 ? -47.249 24.258 -25.146 1.00 48.12 383 PRO A C 1
ATOM 3128 O O . PRO A 1 383 ? -47.467 25.440 -25.385 1.00 48.12 383 PRO A O 1
ATOM 3131 N N . LEU A 1 384 ? -48.174 23.280 -25.107 1.00 43.56 384 LEU A N 1
ATOM 3132 C CA . LEU A 1 384 ? -49.636 23.325 -24.877 1.00 43.56 384 LEU A CA 1
ATOM 3133 C C . LEU A 1 384 ? -50.520 24.188 -25.800 1.00 43.56 384 LEU A C 1
ATOM 3135 O O . LEU A 1 384 ? -50.179 25.322 -26.090 1.00 43.56 384 LEU A O 1
ATOM 3139 N N . VAL A 1 385 ? -51.733 23.678 -26.109 1.00 30.69 385 VAL A N 1
ATOM 3140 C CA . VAL A 1 385 ? -53.055 24.327 -25.866 1.00 30.69 385 VAL A CA 1
ATOM 3141 C C . VAL A 1 385 ? -54.185 23.774 -26.781 1.00 30.69 385 VAL A C 1
ATOM 3143 O O . VAL A 1 385 ? -54.166 23.946 -27.991 1.00 30.69 385 VAL A O 1
ATOM 3146 N N . GLN A 1 386 ? -55.197 23.178 -26.120 1.00 32.34 386 GLN A N 1
ATOM 3147 C CA . GLN A 1 386 ? -56.659 23.359 -26.293 1.00 32.34 386 GLN A CA 1
ATOM 3148 C C . GLN A 1 386 ? -57.557 22.636 -27.336 1.00 32.34 386 GLN A C 1
ATOM 3150 O O . GLN A 1 386 ? -57.372 22.699 -28.543 1.00 32.34 386 GLN A O 1
ATOM 3155 N N . ILE A 1 387 ? -58.693 22.199 -26.758 1.00 33.88 387 ILE A N 1
ATOM 3156 C CA . ILE A 1 387 ? -60.106 22.535 -27.065 1.00 33.88 387 ILE A CA 1
ATOM 3157 C C . ILE A 1 387 ? -61.011 21.482 -27.726 1.00 33.88 387 ILE A C 1
ATOM 3159 O O . ILE A 1 387 ? -60.708 20.830 -28.716 1.00 33.88 387 ILE A O 1
ATOM 3163 N N . VAL A 1 388 ? -62.160 21.387 -27.053 1.00 44.56 388 VAL A N 1
ATOM 3164 C CA . VAL A 1 388 ? -63.358 20.555 -27.157 1.00 44.56 388 VAL A CA 1
ATOM 3165 C C . VAL A 1 388 ? -64.410 21.251 -28.042 1.00 44.56 388 VAL A C 1
ATOM 3167 O O . VAL A 1 388 ? -64.265 22.424 -28.374 1.00 44.56 388 VAL A O 1
ATOM 3170 N N . GLU A 1 389 ? -65.502 20.521 -28.299 1.00 34.69 389 GLU A N 1
ATOM 3171 C CA . GLU A 1 389 ? -66.884 20.978 -28.563 1.00 34.69 389 GLU A CA 1
ATOM 3172 C C . GLU A 1 389 ? -67.349 21.001 -30.030 1.00 34.69 389 GLU A C 1
ATOM 3174 O O . GLU A 1 389 ? -66.672 21.558 -30.889 1.00 34.69 389 GLU A O 1
ATOM 3179 N N . LYS A 1 390 ? -68.545 20.423 -30.295 1.00 29.52 390 LYS A N 1
ATOM 3180 C CA . LYS A 1 390 ? -69.710 21.111 -30.909 1.00 29.52 390 LYS A CA 1
ATOM 3181 C C . LYS A 1 390 ? -70.951 20.206 -31.196 1.00 29.52 390 LYS A C 1
ATOM 3183 O O . LYS A 1 390 ? -70.838 19.268 -31.973 1.00 29.52 390 LYS A O 1
ATOM 3188 N N . PHE A 1 391 ? -72.126 20.663 -30.699 1.00 28.55 391 PHE A N 1
ATOM 3189 C CA . PHE A 1 391 ? -73.452 20.849 -31.380 1.00 28.55 391 PHE A CA 1
ATOM 3190 C C . PHE A 1 391 ? -74.394 19.625 -31.625 1.00 28.55 391 PHE A C 1
ATOM 3192 O O . PHE A 1 391 ? -73.888 18.537 -31.845 1.00 28.55 391 PHE A O 1
ATOM 3199 N N . VAL A 1 392 ? -75.753 19.666 -31.692 1.00 31.45 392 VAL A N 1
ATOM 3200 C CA . VAL A 1 392 ? -76.867 20.654 -31.507 1.00 31.45 392 VAL A CA 1
ATOM 3201 C C . VAL A 1 392 ? -78.249 19.913 -31.457 1.00 31.45 392 VAL A C 1
ATOM 3203 O O . VAL A 1 392 ? -78.328 18.762 -31.875 1.00 31.45 392 VAL A O 1
ATOM 3206 N N . GLU A 1 393 ? -79.299 20.580 -30.939 1.00 31.64 393 GLU A N 1
ATOM 3207 C CA . GLU A 1 393 ? -80.706 20.187 -30.604 1.00 31.64 393 GLU A CA 1
ATOM 3208 C C . GLU A 1 393 ? -81.752 20.105 -31.796 1.00 31.64 393 GLU A C 1
ATOM 3210 O O . GLU A 1 393 ? -81.313 20.075 -32.944 1.00 31.64 393 GLU A O 1
ATOM 3215 N N . PRO A 1 394 ? -83.116 20.170 -31.608 1.00 55.25 394 PRO A N 1
ATOM 3216 C CA . PRO A 1 394 ? -84.161 19.106 -31.486 1.00 55.25 394 PRO A CA 1
ATOM 3217 C C . PRO A 1 394 ? -85.305 19.208 -32.569 1.00 55.25 394 PRO A C 1
ATOM 3219 O O . PRO A 1 394 ? -85.178 20.057 -33.454 1.00 55.25 394 PRO A O 1
ATOM 3222 N N . PRO A 1 395 ? -86.394 18.373 -32.614 1.00 44.81 395 PRO A N 1
ATOM 3223 C CA . PRO A 1 395 ? -87.703 18.693 -31.959 1.00 44.81 395 PRO A CA 1
ATOM 3224 C C . PRO A 1 395 ? -88.618 17.464 -31.609 1.00 44.81 395 PRO A C 1
ATOM 3226 O O . PRO A 1 395 ? -88.768 16.521 -32.378 1.00 44.81 395 PRO A O 1
ATOM 3229 N N . THR A 1 396 ? -89.122 17.326 -30.376 1.00 49.53 396 THR A N 1
ATOM 3230 C CA . THR A 1 396 ? -90.491 17.631 -29.872 1.00 49.53 396 THR A CA 1
ATOM 3231 C C . THR A 1 396 ? -91.707 17.126 -30.678 1.00 49.53 396 THR A C 1
ATOM 3233 O O . THR A 1 396 ? -92.205 17.844 -31.536 1.00 49.53 396 THR A O 1
ATOM 3236 N N . ASP A 1 397 ? -92.190 15.918 -30.331 1.00 41.06 397 ASP A N 1
ATOM 3237 C CA . ASP A 1 397 ? -93.632 15.559 -30.179 1.00 41.06 397 ASP A CA 1
ATOM 3238 C C . ASP A 1 397 ? -93.878 14.125 -29.626 1.00 41.06 397 ASP A C 1
ATOM 3240 O O . ASP A 1 397 ? -94.991 13.601 -29.631 1.00 41.06 397 ASP A O 1
ATOM 3244 N N . LYS A 1 398 ? -92.845 13.485 -29.057 1.00 46.00 398 LYS A N 1
ATOM 3245 C CA . LYS A 1 398 ? -92.928 12.203 -28.325 1.00 46.00 398 LYS A CA 1
ATOM 3246 C C . LYS A 1 398 ? -92.698 12.331 -26.807 1.00 46.00 398 LYS A C 1
ATOM 3248 O O . LYS A 1 398 ? -92.517 11.342 -26.105 1.00 46.00 398 LYS A O 1
ATOM 3253 N N . ILE A 1 399 ? -92.758 13.550 -26.272 1.00 48.09 399 ILE A N 1
ATOM 3254 C CA . ILE A 1 399 ? -92.197 13.937 -24.962 1.00 48.09 399 ILE A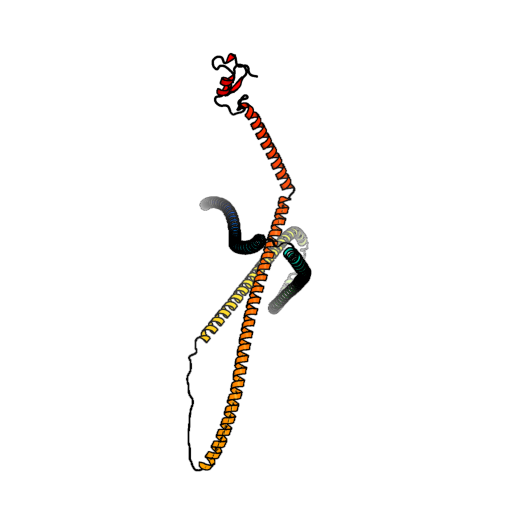 CA 1
ATOM 3255 C C . ILE A 1 399 ? -92.801 13.177 -23.762 1.00 48.09 399 ILE A C 1
ATOM 3257 O O . ILE A 1 399 ? -92.116 12.994 -22.765 1.00 48.09 399 ILE A O 1
ATOM 3261 N N . ALA A 1 400 ? -94.033 12.664 -23.837 1.00 49.69 400 ALA A N 1
ATOM 3262 C CA . ALA A 1 400 ? -94.639 11.932 -22.715 1.00 49.69 400 ALA A CA 1
ATOM 3263 C C . ALA A 1 400 ? -94.235 10.443 -22.644 1.00 49.69 400 ALA A C 1
ATOM 3265 O O . ALA A 1 400 ? -94.046 9.910 -21.552 1.00 49.69 400 ALA A O 1
ATOM 3266 N N . GLY A 1 401 ? -94.077 9.774 -23.793 1.00 56.94 401 GLY A N 1
ATOM 3267 C CA . GLY A 1 401 ? -93.546 8.405 -23.857 1.00 56.94 401 GLY A CA 1
ATOM 3268 C C . GLY A 1 401 ? -92.026 8.394 -23.713 1.00 56.94 401 GLY A C 1
ATOM 3269 O O . GLY A 1 401 ? -91.475 7.578 -22.973 1.00 56.94 401 GLY A O 1
ATOM 3270 N N . ASP A 1 402 ? -91.379 9.381 -24.333 1.00 51.47 402 ASP A N 1
ATOM 3271 C CA . ASP A 1 402 ? -89.944 9.586 -24.232 1.00 51.47 402 ASP A CA 1
ATOM 3272 C C . ASP A 1 402 ? -89.540 10.012 -22.824 1.00 51.47 402 ASP A C 1
ATOM 3274 O O . ASP A 1 402 ? -88.456 9.641 -22.432 1.00 51.47 402 ASP A O 1
ATOM 3278 N N . MET A 1 403 ? -90.369 10.696 -22.017 1.00 55.44 403 MET A N 1
ATOM 3279 C CA . MET A 1 403 ? -90.031 10.974 -20.608 1.00 55.44 403 MET A CA 1
ATOM 3280 C C . MET A 1 403 ? -89.959 9.706 -19.757 1.00 55.44 403 MET A C 1
ATOM 3282 O O . MET A 1 403 ? -89.080 9.602 -18.911 1.00 55.44 403 MET A O 1
ATOM 3286 N N . LEU A 1 404 ? -90.863 8.742 -19.962 1.00 66.50 404 LEU A N 1
ATOM 3287 C CA . LEU A 1 404 ? -90.834 7.485 -19.210 1.00 66.50 404 LEU A CA 1
ATOM 3288 C C . LEU A 1 404 ? -89.668 6.604 -19.677 1.00 66.50 404 LEU A C 1
ATOM 3290 O O . LEU A 1 404 ? -88.981 6.003 -18.857 1.00 66.50 404 LEU A O 1
ATOM 3294 N N . GLN A 1 405 ? -89.411 6.579 -20.989 1.00 70.31 405 GLN A N 1
ATOM 3295 C CA . GLN A 1 405 ? -88.236 5.921 -21.558 1.00 70.31 405 GLN A CA 1
ATOM 3296 C C . GLN A 1 405 ? -86.934 6.632 -21.178 1.00 70.31 405 GLN A C 1
ATOM 3298 O O . GLN A 1 405 ? -85.959 5.947 -20.917 1.00 70.31 405 GLN A O 1
ATOM 3303 N N . LEU A 1 406 ? -86.911 7.964 -21.060 1.00 74.56 406 LEU A N 1
ATOM 3304 C CA . LEU A 1 406 ? -85.768 8.727 -20.551 1.00 74.56 406 LEU A CA 1
ATOM 3305 C C . LEU A 1 406 ? -85.573 8.473 -19.071 1.00 74.56 406 LEU A C 1
ATOM 3307 O O . LEU A 1 406 ? -84.437 8.454 -18.643 1.00 74.56 406 LEU A O 1
ATOM 3311 N N . GLN A 1 407 ? -86.637 8.318 -18.283 1.00 75.06 407 GLN A N 1
ATOM 3312 C CA . GLN A 1 407 ? -86.517 8.029 -16.858 1.00 75.06 407 GLN A CA 1
ATOM 3313 C C . GLN A 1 407 ? -85.902 6.642 -16.658 1.00 75.06 407 GLN A C 1
ATOM 3315 O O . GLN A 1 407 ? -84.955 6.503 -15.893 1.00 75.06 407 GLN A O 1
ATOM 3320 N N . VAL A 1 408 ? -86.383 5.643 -17.407 1.00 79.38 408 VAL A N 1
ATOM 3321 C CA . VAL A 1 408 ? -85.807 4.292 -17.419 1.00 79.38 408 VAL A CA 1
ATOM 3322 C C . VAL A 1 408 ? -84.374 4.321 -17.948 1.00 79.38 408 VAL A C 1
ATOM 3324 O O . VAL A 1 408 ? -83.484 3.820 -17.274 1.00 79.38 408 VAL A O 1
ATOM 3327 N N . ALA A 1 409 ? -84.117 4.985 -19.076 1.00 81.00 409 ALA A N 1
ATOM 3328 C CA . ALA A 1 409 ? -82.774 5.127 -19.634 1.00 81.00 409 ALA A CA 1
ATOM 3329 C C . ALA A 1 409 ? -81.843 5.940 -18.720 1.00 81.00 409 ALA A C 1
ATOM 3331 O O . ALA A 1 409 ? -80.650 5.682 -18.681 1.00 81.00 409 ALA A O 1
ATOM 3332 N N . TYR A 1 410 ? -82.360 6.906 -17.962 1.00 80.50 410 TYR A N 1
ATOM 3333 C CA . TYR A 1 410 ? -81.605 7.682 -16.981 1.00 80.50 410 TYR A CA 1
ATOM 3334 C C . TYR A 1 410 ? -81.276 6.837 -15.757 1.00 80.50 410 TYR A C 1
ATOM 3336 O O . TYR A 1 410 ? -80.160 6.917 -15.258 1.00 80.50 410 TYR A O 1
ATOM 3344 N N . ASP A 1 411 ? -82.207 6.010 -15.282 1.00 80.56 411 ASP A N 1
ATOM 3345 C CA . ASP A 1 411 ? -81.961 5.089 -14.174 1.00 80.56 411 ASP A CA 1
ATOM 3346 C C . ASP A 1 411 ? -81.002 3.957 -14.585 1.00 80.56 411 ASP A C 1
ATOM 3348 O O . ASP A 1 411 ? -80.108 3.612 -13.809 1.00 80.56 411 ASP A O 1
ATOM 3352 N N . GLU A 1 412 ? -81.106 3.448 -15.817 1.00 85.25 412 GLU A N 1
ATOM 3353 C CA . GLU A 1 412 ? -80.144 2.521 -16.430 1.00 85.25 412 GLU A CA 1
ATOM 3354 C C . GLU A 1 412 ? -78.769 3.180 -16.576 1.00 85.25 412 GLU A C 1
ATOM 3356 O O . GLU A 1 412 ? -77.785 2.657 -16.059 1.00 85.25 412 GLU A O 1
ATOM 3361 N N . LEU A 1 413 ? -78.695 4.381 -17.155 1.00 86.00 413 LEU A N 1
ATOM 3362 C CA . LEU A 1 413 ? -77.449 5.136 -17.298 1.00 86.00 413 LEU A CA 1
ATOM 3363 C C . LEU A 1 413 ? -76.846 5.496 -15.938 1.00 86.00 413 LEU A C 1
ATOM 3365 O O . LEU A 1 413 ? -75.631 5.525 -15.784 1.00 86.00 413 LEU A O 1
ATOM 3369 N N . LYS A 1 414 ? -77.668 5.749 -14.918 1.00 86.56 414 LYS A N 1
ATOM 3370 C CA . LYS A 1 414 ? -77.216 6.008 -13.548 1.00 86.56 414 LYS A CA 1
ATOM 3371 C C . LYS A 1 414 ? -76.683 4.741 -12.884 1.00 86.56 414 LYS A C 1
ATOM 3373 O O . LYS A 1 414 ? -75.706 4.828 -12.140 1.00 86.56 414 LYS A O 1
ATOM 3378 N N . GLN A 1 415 ? -77.278 3.577 -13.146 1.00 85.25 415 GLN A N 1
ATOM 3379 C CA . GLN A 1 415 ? -76.726 2.289 -12.716 1.00 85.25 415 GLN A CA 1
ATOM 3380 C C . GLN A 1 415 ? -75.421 1.965 -13.446 1.00 85.25 415 GLN A C 1
ATOM 3382 O O . GLN A 1 415 ? -74.456 1.558 -12.800 1.00 85.25 415 GLN A O 1
ATOM 3387 N N . GLU A 1 416 ? -75.352 2.206 -14.754 1.00 84.62 416 GLU A N 1
ATOM 3388 C CA . GLU A 1 416 ? -74.127 2.071 -15.540 1.00 84.62 416 GLU A CA 1
ATOM 3389 C C . GLU A 1 416 ? -73.050 3.035 -15.049 1.00 84.62 416 GLU A C 1
ATOM 3391 O O . GLU A 1 416 ? -71.911 2.629 -14.842 1.00 84.62 416 GLU A O 1
ATOM 3396 N N . PHE A 1 417 ? -73.401 4.287 -14.760 1.00 83.94 417 PHE A N 1
ATOM 3397 C CA . PHE A 1 417 ? -72.475 5.271 -14.216 1.00 83.94 417 PHE A CA 1
ATOM 3398 C C . PHE A 1 417 ? -71.980 4.861 -12.830 1.00 83.94 417 PHE A C 1
ATOM 3400 O O . PHE A 1 417 ? -70.783 4.923 -12.572 1.00 83.94 417 PHE A O 1
ATOM 3407 N N . ALA A 1 418 ? -72.855 4.362 -11.952 1.00 84.19 418 ALA A N 1
ATOM 3408 C CA . ALA A 1 418 ? -72.450 3.826 -10.655 1.00 84.19 418 ALA A CA 1
ATOM 3409 C C . ALA A 1 418 ? -71.542 2.589 -10.798 1.00 84.19 418 ALA A C 1
ATOM 3411 O O . ALA A 1 418 ? -70.601 2.411 -10.018 1.00 84.19 418 ALA A O 1
ATOM 3412 N N . HIS A 1 419 ? -71.783 1.744 -11.805 1.00 86.19 419 HIS A N 1
ATOM 3413 C CA . HIS A 1 419 ? -70.929 0.604 -12.125 1.00 86.19 419 HIS A CA 1
ATOM 3414 C C . HIS A 1 419 ? -69.555 1.053 -12.642 1.00 86.19 419 HIS A C 1
ATOM 3416 O O . HIS A 1 419 ? -68.536 0.605 -12.120 1.00 86.19 419 HIS A O 1
ATOM 3422 N N . VAL A 1 420 ? -69.512 1.996 -13.586 1.00 82.25 420 VAL A N 1
ATOM 3423 C CA . VAL A 1 420 ? -68.280 2.595 -14.119 1.00 82.25 420 VAL A CA 1
ATOM 3424 C C . VAL A 1 420 ? -67.511 3.330 -13.024 1.00 82.25 420 VAL A C 1
ATOM 3426 O O . VAL A 1 420 ? -66.299 3.180 -12.934 1.00 82.25 420 VAL A O 1
ATOM 3429 N N . GLU A 1 421 ? -68.182 4.068 -12.142 1.00 82.62 421 GLU A N 1
ATOM 3430 C CA . GLU A 1 421 ? -67.553 4.744 -11.006 1.00 82.62 421 GLU A CA 1
ATOM 3431 C C . GLU A 1 421 ? -66.967 3.727 -10.010 1.00 82.62 421 GLU A C 1
ATOM 3433 O O . GLU A 1 421 ? -65.869 3.923 -9.483 1.00 82.62 421 GLU A O 1
ATOM 3438 N N . SER A 1 422 ? -67.660 2.608 -9.779 1.00 85.69 422 SER A N 1
ATOM 3439 C CA . SER A 1 422 ? -67.171 1.501 -8.949 1.00 85.69 422 SER A CA 1
ATOM 3440 C C . SER A 1 422 ? -65.947 0.820 -9.567 1.00 85.69 422 SER A C 1
ATOM 3442 O O . SER A 1 422 ? -64.932 0.639 -8.889 1.00 85.69 422 SER A O 1
ATOM 3444 N N . GLU A 1 423 ? -65.987 0.500 -10.862 1.00 82.06 423 GLU A N 1
ATOM 3445 C CA . GLU A 1 423 ? -64.853 -0.080 -11.589 1.00 82.06 423 GLU A CA 1
ATOM 3446 C C . GLU A 1 423 ? -63.680 0.904 -11.698 1.00 82.06 423 GLU A C 1
ATOM 3448 O O . GLU A 1 423 ? -62.529 0.516 -11.495 1.00 82.06 423 GLU A O 1
ATOM 3453 N N . TYR A 1 424 ? -63.945 2.198 -11.884 1.00 77.44 424 TYR A N 1
ATOM 3454 C CA . TYR A 1 424 ? -62.931 3.248 -11.853 1.00 77.44 424 TYR A CA 1
ATOM 3455 C C . TYR A 1 424 ? -62.279 3.352 -10.469 1.00 77.44 424 TYR A C 1
ATOM 3457 O O . TYR A 1 424 ? -61.054 3.360 -10.373 1.00 77.44 424 TYR A O 1
ATOM 3465 N N . LYS A 1 425 ? -63.050 3.322 -9.371 1.00 82.00 425 LYS A N 1
ATOM 3466 C CA . LYS A 1 425 ? -62.502 3.276 -8.000 1.00 82.00 425 LYS A CA 1
ATOM 3467 C C . LYS A 1 425 ? -61.653 2.022 -7.764 1.00 82.00 425 LYS A C 1
ATOM 3469 O O . LYS A 1 425 ? -60.579 2.119 -7.162 1.00 82.00 425 LYS A O 1
ATOM 3474 N N . LYS A 1 426 ? -62.064 0.853 -8.269 1.00 83.06 426 LYS A N 1
ATOM 3475 C CA . LYS A 1 426 ? -61.256 -0.385 -8.219 1.00 83.06 426 LYS A CA 1
ATOM 3476 C C . LYS A 1 426 ? -59.974 -0.266 -9.048 1.00 83.06 426 LYS A C 1
ATOM 3478 O O . LYS A 1 426 ? -58.918 -0.722 -8.612 1.00 83.06 426 LYS A O 1
ATOM 3483 N N . MET A 1 427 ? -60.037 0.359 -10.219 1.00 77.44 427 MET A N 1
ATOM 3484 C CA . MET A 1 427 ? -58.881 0.567 -11.090 1.00 77.44 427 MET A CA 1
ATOM 3485 C C . MET A 1 427 ? -57.891 1.568 -10.483 1.00 77.44 427 MET A C 1
ATOM 3487 O O . MET A 1 427 ? -56.696 1.287 -10.440 1.00 77.44 427 MET A O 1
ATOM 3491 N N . VAL A 1 428 ? -58.369 2.690 -9.939 1.00 73.00 428 VAL A N 1
ATOM 3492 C CA . VAL A 1 428 ? -57.538 3.705 -9.273 1.00 73.00 428 VAL A CA 1
ATOM 3493 C C . VAL A 1 428 ? -56.889 3.137 -8.013 1.00 73.00 428 VAL A C 1
ATOM 3495 O O . VAL A 1 428 ? -55.695 3.330 -7.810 1.00 73.00 428 VAL A O 1
ATOM 3498 N N . THR A 1 429 ? -57.612 2.363 -7.199 1.00 77.50 429 THR A N 1
ATOM 3499 C CA . THR A 1 429 ? -57.015 1.701 -6.025 1.00 77.50 429 THR A CA 1
ATOM 3500 C C . THR A 1 429 ? -55.994 0.629 -6.411 1.00 77.50 429 THR A C 1
ATOM 3502 O O . THR A 1 429 ? -54.961 0.518 -5.751 1.00 77.50 429 THR A O 1
ATOM 3505 N N . LYS A 1 430 ? -56.211 -0.125 -7.498 1.00 78.81 430 LYS A N 1
ATOM 3506 C CA . LYS A 1 430 ? -55.192 -1.032 -8.060 1.00 78.81 430 LYS A CA 1
ATOM 3507 C C . LYS A 1 430 ? -53.969 -0.268 -8.573 1.00 78.81 430 LYS A C 1
ATOM 3509 O O . LYS A 1 430 ? -52.846 -0.690 -8.301 1.00 78.81 430 LYS A O 1
ATOM 3514 N N . LYS A 1 431 ? -54.167 0.858 -9.263 1.00 76.38 431 LYS A N 1
ATOM 3515 C CA . LYS A 1 431 ? -53.086 1.709 -9.776 1.00 76.38 431 LYS A CA 1
ATOM 3516 C C . LYS A 1 431 ? -52.260 2.307 -8.637 1.00 76.38 431 LYS A C 1
ATOM 3518 O O . LYS A 1 431 ? -51.050 2.138 -8.638 1.00 76.38 431 LYS A O 1
ATOM 3523 N N . TYR A 1 432 ? -52.907 2.858 -7.611 1.00 76.12 432 TYR A N 1
ATOM 3524 C CA . TYR A 1 432 ? -52.234 3.416 -6.435 1.00 76.12 432 TYR A CA 1
ATOM 3525 C C . TYR A 1 432 ? -51.451 2.352 -5.654 1.00 76.12 432 TYR A C 1
ATOM 3527 O O . TYR A 1 432 ? -50.320 2.585 -5.236 1.00 76.12 432 TYR A O 1
ATOM 3535 N N . LYS A 1 433 ? -52.006 1.137 -5.512 1.00 80.12 433 LYS A N 1
ATOM 3536 C CA . LYS A 1 433 ? -51.273 -0.002 -4.935 1.00 80.12 433 LYS A CA 1
ATOM 3537 C C . LYS A 1 433 ? -50.064 -0.384 -5.788 1.00 80.12 433 LYS A C 1
ATOM 3539 O O . LYS A 1 433 ? -48.992 -0.605 -5.241 1.00 80.12 433 LYS A O 1
ATOM 3544 N N . THR A 1 434 ? -50.213 -0.427 -7.110 1.00 79.88 434 THR A N 1
ATOM 3545 C CA . THR A 1 434 ? -49.117 -0.774 -8.030 1.00 79.88 434 THR A CA 1
ATOM 3546 C C . THR A 1 434 ? -48.009 0.280 -8.003 1.00 79.88 434 THR A C 1
ATOM 3548 O O . THR A 1 434 ? -46.839 -0.075 -7.941 1.00 79.88 434 THR A O 1
ATOM 3551 N N . GLU A 1 435 ? -48.358 1.566 -7.980 1.00 80.38 435 GLU A N 1
ATOM 3552 C CA . GLU A 1 435 ? -47.406 2.678 -7.866 1.00 80.38 435 GLU A CA 1
ATOM 3553 C C . GLU A 1 435 ? -46.699 2.682 -6.504 1.00 80.38 435 GLU A C 1
ATOM 3555 O O . GLU A 1 435 ? -45.485 2.866 -6.445 1.00 80.38 435 GLU A O 1
ATOM 3560 N N . SER A 1 436 ? -47.422 2.389 -5.418 1.00 82.19 436 SER A N 1
ATOM 3561 C CA . SER A 1 436 ? -46.839 2.220 -4.083 1.00 82.19 436 SER A CA 1
ATOM 3562 C C . SER A 1 436 ? -45.847 1.051 -4.037 1.00 82.19 436 SER A C 1
ATOM 3564 O O . SER A 1 436 ? -44.718 1.234 -3.581 1.00 82.19 436 SER A O 1
ATOM 3566 N N . PHE A 1 437 ? -46.205 -0.114 -4.593 1.00 79.94 437 PHE A N 1
ATOM 3567 C CA . PHE A 1 437 ? -45.288 -1.252 -4.707 1.00 79.94 437 PHE A CA 1
ATOM 3568 C C . PHE A 1 437 ? -44.080 -0.932 -5.592 1.00 79.94 437 PHE A C 1
ATOM 3570 O O . PHE A 1 437 ? -42.955 -1.252 -5.222 1.00 79.94 437 PHE A O 1
ATOM 3577 N N . GLN A 1 438 ? -44.271 -0.256 -6.728 1.00 82.88 438 GLN A N 1
ATOM 3578 C CA . GLN A 1 438 ? -43.160 0.175 -7.581 1.00 82.88 438 GLN A CA 1
ATOM 3579 C C . GLN A 1 438 ? -42.230 1.155 -6.861 1.00 82.88 438 GLN A C 1
ATOM 3581 O O . GLN A 1 438 ? -41.014 1.058 -7.013 1.00 82.88 438 GLN A O 1
ATOM 3586 N N . SER A 1 439 ? -42.774 2.078 -6.064 1.00 86.56 439 SER A N 1
ATOM 3587 C CA . SER A 1 439 ? -41.971 2.993 -5.252 1.00 86.56 439 SER A CA 1
ATOM 3588 C C . SER A 1 439 ? -41.164 2.238 -4.195 1.00 86.56 439 SER A C 1
ATOM 3590 O O . SER A 1 439 ? -39.991 2.540 -3.997 1.00 86.56 439 SER A O 1
ATOM 3592 N N . GLN A 1 440 ? -41.758 1.226 -3.556 1.00 87.19 440 GLN A N 1
ATOM 3593 C CA . GLN A 1 440 ? -41.067 0.391 -2.574 1.00 87.19 440 GLN A CA 1
ATOM 3594 C C . GLN A 1 440 ? -39.962 -0.460 -3.217 1.00 87.19 440 GLN A C 1
ATOM 3596 O O . GLN A 1 440 ? -38.864 -0.546 -2.677 1.00 87.19 440 GLN A O 1
ATOM 3601 N N . VAL A 1 441 ? -40.208 -1.026 -4.403 1.00 81.38 441 VAL A N 1
ATOM 3602 C CA . VAL A 1 441 ? -39.192 -1.769 -5.166 1.00 81.38 441 VAL A CA 1
ATOM 3603 C C . VAL A 1 441 ? -38.025 -0.864 -5.558 1.00 81.38 441 VAL A C 1
ATOM 3605 O O . VAL A 1 441 ? -36.880 -1.273 -5.401 1.00 81.38 441 VAL A O 1
ATOM 3608 N N . ARG A 1 442 ? -38.282 0.375 -6.004 1.00 87.69 442 ARG A N 1
ATOM 3609 C CA . ARG A 1 442 ? -37.206 1.340 -6.299 1.00 87.69 442 ARG A CA 1
ATOM 3610 C C . ARG A 1 442 ? -36.384 1.680 -5.061 1.00 87.69 442 ARG A C 1
ATOM 3612 O O . ARG A 1 442 ? -35.168 1.786 -5.155 1.00 87.69 442 ARG A O 1
ATOM 3619 N N . LEU A 1 443 ? -37.034 1.835 -3.909 1.00 88.44 443 LEU A N 1
ATOM 3620 C CA . LEU A 1 443 ? -36.348 2.139 -2.655 1.00 88.44 443 LEU A CA 1
ATOM 3621 C C . LEU A 1 443 ? -35.422 0.983 -2.244 1.00 88.44 443 LEU A C 1
ATOM 3623 O O . LEU A 1 443 ? -34.244 1.215 -1.997 1.00 88.44 443 LEU A O 1
ATOM 3627 N N . LEU A 1 444 ? -35.904 -0.260 -2.326 1.00 84.88 444 LEU A N 1
ATOM 3628 C CA . LEU A 1 444 ? -35.088 -1.459 -2.092 1.00 84.88 444 LEU A CA 1
ATOM 3629 C C . LEU A 1 444 ? -33.961 -1.629 -3.123 1.00 84.88 444 LEU A C 1
ATOM 3631 O O . LEU A 1 444 ? -32.868 -2.072 -2.782 1.00 84.88 444 LEU A O 1
ATOM 3635 N N . GLN A 1 445 ? -34.195 -1.281 -4.391 1.00 83.12 445 GLN A N 1
ATOM 3636 C CA . GLN A 1 445 ? -33.151 -1.294 -5.422 1.00 83.12 445 GLN A CA 1
ATOM 3637 C C . GLN A 1 445 ? -32.052 -0.269 -5.124 1.00 83.12 445 GLN A C 1
ATOM 3639 O O . GLN A 1 445 ? -30.873 -0.591 -5.262 1.00 83.12 445 GLN A O 1
ATOM 3644 N N . ASN A 1 446 ? -32.425 0.929 -4.670 1.00 84.12 446 ASN A N 1
ATOM 3645 C CA . ASN A 1 446 ? -31.472 1.956 -4.263 1.00 84.12 446 ASN A CA 1
ATOM 3646 C C . ASN A 1 446 ? -30.669 1.506 -3.035 1.00 84.12 446 ASN A C 1
ATOM 3648 O O . ASN A 1 446 ? -29.443 1.583 -3.064 1.00 84.12 446 ASN A O 1
ATOM 3652 N N . GLU A 1 447 ? -31.325 0.957 -2.009 1.00 87.81 447 GLU A N 1
ATOM 3653 C CA . GLU A 1 447 ? -30.653 0.403 -0.825 1.00 87.81 447 GLU A CA 1
ATOM 3654 C C . GLU A 1 447 ? -29.690 -0.733 -1.197 1.00 87.81 447 GLU A C 1
ATOM 3656 O O . GLU A 1 447 ? -28.542 -0.740 -0.758 1.00 87.81 447 GLU A O 1
ATOM 3661 N N . ASN A 1 448 ? -30.101 -1.648 -2.080 1.00 75.38 448 ASN A N 1
ATOM 3662 C CA . ASN A 1 448 ? -29.224 -2.705 -2.585 1.00 75.38 448 ASN A CA 1
ATOM 3663 C C . ASN A 1 448 ? -28.026 -2.145 -3.361 1.00 75.38 448 ASN A C 1
ATOM 3665 O O . ASN A 1 448 ? -26.917 -2.656 -3.215 1.00 75.38 448 ASN A O 1
ATOM 3669 N N . SER A 1 449 ? -28.219 -1.093 -4.162 1.00 81.25 449 SER A N 1
ATOM 3670 C CA . SER A 1 449 ? -27.119 -0.444 -4.883 1.00 81.25 449 SER A CA 1
ATOM 3671 C C . SER A 1 449 ? -26.134 0.251 -3.934 1.00 81.25 449 SER A C 1
ATOM 3673 O O . SER A 1 449 ? -24.921 0.157 -4.123 1.00 81.25 449 SER A O 1
ATOM 3675 N N . GLU A 1 450 ? -26.634 0.874 -2.862 1.00 87.50 450 GLU A N 1
ATOM 3676 C CA . GLU A 1 450 ? -25.808 1.512 -1.839 1.00 87.50 450 GLU A CA 1
ATOM 3677 C C . GLU A 1 450 ? -25.024 0.468 -1.033 1.00 87.50 450 GLU A C 1
ATOM 3679 O O . GLU A 1 450 ? -23.822 0.624 -0.813 1.00 87.50 450 GLU A O 1
ATOM 3684 N N . LEU A 1 451 ? -25.675 -0.631 -0.641 1.00 83.00 451 LEU A N 1
ATOM 3685 C CA . LEU A 1 451 ? -25.026 -1.749 0.042 1.00 83.00 451 LEU A CA 1
ATOM 3686 C C . LEU A 1 451 ? -23.964 -2.411 -0.840 1.00 83.00 451 LEU A C 1
ATOM 3688 O O . LEU A 1 451 ? -22.863 -2.668 -0.359 1.00 83.00 451 LEU A O 1
ATOM 3692 N N . ALA A 1 452 ? -24.243 -2.622 -2.128 1.00 77.25 452 ALA A N 1
ATOM 3693 C CA . ALA A 1 452 ? -23.265 -3.150 -3.077 1.00 77.25 452 ALA A CA 1
ATOM 3694 C C . ALA A 1 452 ? -22.052 -2.216 -3.226 1.00 77.25 452 ALA A C 1
ATOM 3696 O O . ALA A 1 452 ? -20.912 -2.680 -3.217 1.00 77.25 452 ALA A O 1
ATOM 3697 N N . SER A 1 453 ? -22.276 -0.898 -3.282 1.00 83.56 453 SER A N 1
ATOM 3698 C CA . SER A 1 453 ? -21.194 0.093 -3.299 1.00 83.56 453 SER A CA 1
ATOM 3699 C C . SER A 1 453 ? -20.358 0.053 -2.016 1.00 83.56 453 SER A C 1
ATOM 3701 O O . SER A 1 453 ? -19.130 0.077 -2.087 1.00 83.56 453 SER A O 1
ATOM 3703 N N . LYS A 1 454 ? -20.993 -0.032 -0.838 1.00 82.50 454 LYS A N 1
ATOM 3704 C CA . LYS A 1 454 ? -20.292 -0.144 0.455 1.00 82.50 454 LYS A CA 1
ATOM 3705 C C . LYS A 1 454 ? -19.478 -1.434 0.550 1.00 82.50 454 LYS A C 1
ATOM 3707 O O . LYS A 1 454 ? -18.337 -1.405 0.997 1.00 82.50 454 LYS A O 1
ATOM 3712 N N . LEU A 1 455 ? -20.033 -2.550 0.083 1.00 76.00 455 LEU A N 1
ATOM 3713 C CA . LEU A 1 455 ? -19.346 -3.839 0.029 1.00 76.00 455 LEU A CA 1
ATOM 3714 C C . LEU A 1 455 ? -18.107 -3.767 -0.880 1.00 76.00 455 LEU A C 1
ATOM 3716 O O . LEU A 1 455 ? -17.030 -4.209 -0.489 1.00 76.00 455 LEU A O 1
ATOM 3720 N N . GLY A 1 456 ? -18.232 -3.139 -2.054 1.00 81.50 456 GLY A N 1
ATOM 3721 C CA . GLY A 1 456 ? -17.104 -2.892 -2.957 1.00 81.50 456 GLY A CA 1
ATOM 3722 C C . GLY A 1 456 ? -16.010 -2.019 -2.332 1.00 81.50 456 GLY A C 1
ATOM 3723 O O . GLY A 1 456 ? -14.827 -2.326 -2.471 1.00 81.50 456 GLY A O 1
ATOM 3724 N N . GLN A 1 457 ? -16.389 -0.970 -1.592 1.00 80.25 457 GLN A N 1
ATOM 3725 C CA . GLN A 1 457 ? -15.439 -0.130 -0.852 1.00 80.25 457 GLN A CA 1
ATOM 3726 C C . GLN A 1 457 ? -14.692 -0.925 0.226 1.00 80.25 457 GLN A C 1
ATOM 3728 O O . GLN A 1 457 ? -13.466 -0.857 0.279 1.00 80.25 457 GLN A O 1
ATOM 3733 N N . LEU A 1 458 ? -15.399 -1.737 1.019 1.00 77.25 458 LEU A N 1
ATOM 3734 C CA . LEU A 1 458 ? -14.784 -2.582 2.049 1.00 77.25 458 LEU A CA 1
ATOM 3735 C C . LEU A 1 458 ? -13.817 -3.615 1.456 1.00 77.25 458 LEU A C 1
ATOM 3737 O O . LEU A 1 458 ? -12.735 -3.821 1.999 1.00 77.25 458 LEU A O 1
ATOM 3741 N N . PHE A 1 459 ? -14.150 -4.230 0.317 1.00 73.19 459 PHE A N 1
ATOM 3742 C CA . PHE A 1 459 ? -13.225 -5.138 -0.369 1.00 73.19 459 PHE A CA 1
ATOM 3743 C C . PHE A 1 459 ? -11.972 -4.426 -0.889 1.00 73.19 459 PHE A C 1
ATOM 3745 O O . PHE A 1 459 ? -10.869 -4.975 -0.801 1.00 73.19 459 PHE A O 1
ATOM 3752 N N . ALA A 1 460 ? -12.115 -3.201 -1.402 1.00 76.88 460 ALA A N 1
ATOM 3753 C CA . ALA A 1 460 ? -10.980 -2.394 -1.836 1.00 76.88 460 ALA A CA 1
ATOM 3754 C C . ALA A 1 460 ? -10.079 -1.987 -0.656 1.00 76.88 460 ALA A C 1
ATOM 3756 O O . ALA A 1 460 ? -8.853 -2.013 -0.781 1.00 76.88 460 ALA A O 1
ATOM 3757 N N . GLU A 1 461 ? -10.665 -1.646 0.494 1.00 79.69 461 GLU A N 1
ATOM 3758 C CA . GLU A 1 461 ? -9.930 -1.360 1.732 1.00 79.69 461 GLU A CA 1
ATOM 3759 C C . GLU A 1 461 ? -9.199 -2.598 2.257 1.00 79.69 461 GLU A C 1
ATOM 3761 O O . GLU A 1 461 ? -7.990 -2.537 2.472 1.00 79.69 461 GLU A O 1
ATOM 3766 N N . LEU A 1 462 ? -9.877 -3.746 2.348 1.00 75.06 462 LEU A N 1
ATOM 3767 C CA . LEU A 1 462 ? -9.273 -5.008 2.782 1.00 75.06 462 LEU A CA 1
ATOM 3768 C C . LEU A 1 462 ? -8.106 -5.431 1.873 1.00 75.06 462 LEU A C 1
ATOM 3770 O O . LEU A 1 462 ? -7.064 -5.888 2.343 1.00 75.06 462 LEU A O 1
ATOM 3774 N N . SER A 1 463 ? -8.254 -5.240 0.560 1.00 74.75 463 SER A N 1
ATOM 3775 C CA . SER A 1 463 ? -7.191 -5.517 -0.413 1.00 74.75 463 SER A CA 1
ATOM 3776 C C . SER A 1 463 ? -5.979 -4.603 -0.210 1.00 74.75 463 SER A C 1
ATOM 3778 O O . SER A 1 463 ? -4.836 -5.060 -0.299 1.00 74.75 463 SER A O 1
ATOM 3780 N N . ARG A 1 464 ? -6.213 -3.323 0.112 1.00 82.62 464 ARG A N 1
ATOM 3781 C CA . ARG A 1 464 ? -5.158 -2.351 0.431 1.00 82.62 464 ARG A CA 1
ATOM 3782 C C . ARG A 1 464 ? -4.423 -2.733 1.715 1.00 82.62 464 ARG A C 1
ATOM 3784 O O . ARG A 1 464 ? -3.197 -2.797 1.703 1.00 82.62 464 ARG A O 1
ATOM 3791 N N . GLU A 1 465 ? -5.150 -3.075 2.777 1.00 74.25 465 GLU A N 1
ATOM 3792 C CA . GLU A 1 465 ? -4.560 -3.525 4.045 1.00 74.25 465 GLU A CA 1
ATOM 3793 C C . GLU A 1 465 ? -3.725 -4.801 3.868 1.00 74.25 465 GLU A C 1
ATOM 3795 O O . GLU A 1 465 ? -2.616 -4.903 4.396 1.00 74.25 465 GLU A O 1
ATOM 3800 N N . ARG A 1 466 ? -4.202 -5.761 3.063 1.00 77.12 466 ARG A N 1
ATOM 3801 C CA . ARG A 1 466 ? -3.450 -6.984 2.744 1.00 77.12 466 ARG A CA 1
ATOM 3802 C C . ARG A 1 466 ? -2.155 -6.677 1.984 1.00 77.12 466 ARG A C 1
ATOM 3804 O O . ARG A 1 466 ? -1.122 -7.287 2.266 1.00 77.12 466 ARG A O 1
ATOM 3811 N N . ALA A 1 467 ? -2.180 -5.730 1.046 1.00 80.31 467 ALA A N 1
ATOM 3812 C CA . ALA A 1 467 ? -0.988 -5.294 0.316 1.00 80.31 467 ALA A CA 1
ATOM 3813 C C . ALA A 1 467 ? 0.029 -4.579 1.227 1.00 80.31 467 ALA A C 1
ATOM 3815 O O . ALA A 1 467 ? 1.233 -4.847 1.145 1.00 80.31 467 ALA A O 1
ATOM 3816 N N . GLU A 1 468 ? -0.441 -3.720 2.133 1.00 82.31 468 GLU A N 1
ATOM 3817 C CA . GLU A 1 468 ? 0.402 -3.060 3.136 1.00 82.31 468 GLU A CA 1
ATOM 3818 C C . GLU A 1 468 ? 1.031 -4.068 4.101 1.00 82.31 468 GLU A C 1
ATOM 3820 O O . GLU A 1 468 ? 2.235 -4.006 4.362 1.00 82.31 468 GLU A O 1
ATOM 3825 N N . LEU A 1 469 ? 0.254 -5.043 4.583 1.00 76.12 469 LEU A N 1
ATOM 3826 C CA . LEU A 1 469 ? 0.757 -6.109 5.447 1.00 76.12 469 LEU A CA 1
ATOM 3827 C C . LEU A 1 469 ? 1.856 -6.913 4.747 1.00 76.12 469 LEU A C 1
ATOM 3829 O O . LEU A 1 469 ? 2.926 -7.102 5.317 1.00 76.12 469 LEU A O 1
ATOM 3833 N N . ASN A 1 470 ? 1.637 -7.314 3.492 1.00 76.75 470 ASN A N 1
ATOM 3834 C CA . ASN A 1 470 ? 2.641 -8.028 2.700 1.00 76.75 470 ASN A CA 1
ATOM 3835 C C . ASN A 1 470 ? 3.929 -7.213 2.515 1.00 76.75 470 ASN A C 1
ATOM 3837 O O . ASN A 1 470 ? 5.026 -7.772 2.573 1.00 76.75 470 ASN A O 1
ATOM 3841 N N . THR A 1 471 ? 3.808 -5.898 2.319 1.00 82.00 471 THR A N 1
ATOM 3842 C CA . THR A 1 471 ? 4.957 -4.988 2.211 1.00 82.00 471 THR A CA 1
ATOM 3843 C C . THR A 1 471 ? 5.740 -4.957 3.523 1.00 82.00 471 THR A C 1
ATOM 3845 O O . THR A 1 471 ? 6.939 -5.231 3.524 1.00 82.00 471 THR A O 1
ATOM 3848 N N . ARG A 1 472 ? 5.053 -4.779 4.660 1.00 78.25 472 ARG A N 1
ATOM 3849 C CA . ARG A 1 472 ? 5.674 -4.821 5.996 1.00 78.25 472 ARG A CA 1
ATOM 3850 C C . ARG A 1 472 ? 6.303 -6.171 6.318 1.00 78.25 472 ARG A C 1
ATOM 3852 O O . ARG A 1 472 ? 7.330 -6.228 6.992 1.00 78.25 472 ARG A O 1
ATOM 3859 N N . THR A 1 473 ? 5.708 -7.277 5.877 1.00 78.12 473 THR A N 1
ATOM 3860 C CA . THR A 1 473 ? 6.293 -8.610 6.062 1.00 78.12 473 THR A CA 1
ATOM 3861 C C . THR A 1 473 ? 7.601 -8.739 5.284 1.00 78.12 473 THR A C 1
ATOM 3863 O O . THR A 1 473 ? 8.572 -9.247 5.838 1.00 78.12 473 THR A O 1
ATOM 3866 N N . ARG A 1 474 ? 7.670 -8.237 4.043 1.00 83.56 474 ARG A N 1
ATOM 3867 C CA . ARG A 1 474 ? 8.915 -8.226 3.255 1.00 83.56 474 ARG A CA 1
ATOM 3868 C C . ARG A 1 474 ? 9.991 -7.356 3.898 1.00 83.56 474 ARG A C 1
ATOM 3870 O O . ARG A 1 474 ? 11.107 -7.833 4.069 1.00 83.56 474 ARG A O 1
ATOM 3877 N N . GLU A 1 475 ? 9.642 -6.145 4.326 1.00 86.44 475 GLU A N 1
ATOM 3878 C CA . GLU A 1 475 ? 10.560 -5.247 5.041 1.00 86.44 475 GLU A CA 1
ATOM 3879 C C . GLU A 1 475 ? 11.087 -5.888 6.329 1.00 86.44 475 GLU A C 1
ATOM 3881 O O . GLU A 1 475 ? 12.278 -5.822 6.613 1.00 86.44 475 GLU A O 1
ATOM 3886 N N . ASN A 1 476 ? 10.234 -6.577 7.094 1.00 76.38 476 ASN A N 1
ATOM 3887 C CA . ASN A 1 476 ? 10.668 -7.301 8.289 1.00 76.38 476 ASN A CA 1
ATOM 3888 C C . ASN A 1 476 ? 11.589 -8.477 7.965 1.00 76.38 476 ASN A C 1
ATOM 3890 O O . ASN A 1 476 ? 12.528 -8.726 8.715 1.00 76.38 476 ASN A O 1
ATOM 3894 N N . VAL A 1 477 ? 11.345 -9.209 6.877 1.00 84.69 477 VAL A N 1
ATOM 3895 C CA . VAL A 1 477 ? 12.248 -10.280 6.431 1.00 84.69 477 VAL A CA 1
ATOM 3896 C C . VAL A 1 477 ? 13.599 -9.698 6.016 1.00 84.69 477 VAL A C 1
ATOM 3898 O O . VAL A 1 477 ? 14.630 -10.238 6.412 1.00 84.69 477 VAL A O 1
ATOM 3901 N N . GLU A 1 478 ? 13.614 -8.573 5.301 1.00 88.50 478 GLU A N 1
ATOM 3902 C CA . GLU A 1 478 ? 14.843 -7.880 4.913 1.00 88.50 478 GLU A CA 1
ATOM 3903 C C . GLU A 1 478 ? 15.598 -7.349 6.139 1.00 88.50 478 GLU A C 1
ATOM 3905 O O . GLU A 1 478 ? 16.779 -7.647 6.316 1.00 88.50 478 GLU A O 1
ATOM 3910 N N . LEU A 1 479 ? 14.920 -6.642 7.047 1.00 79.31 479 LEU A N 1
ATOM 3911 C CA . LEU A 1 479 ? 15.505 -6.168 8.302 1.00 79.31 479 LEU A CA 1
ATOM 3912 C C . LEU A 1 479 ? 16.033 -7.331 9.136 1.00 79.31 479 LEU A C 1
ATOM 3914 O O . LEU A 1 479 ? 17.161 -7.273 9.613 1.00 79.31 479 LEU A O 1
ATOM 3918 N N . LYS A 1 480 ? 15.267 -8.417 9.262 1.00 82.38 480 LYS A N 1
ATOM 3919 C CA . LYS A 1 480 ? 15.714 -9.619 9.965 1.00 82.38 480 LYS A CA 1
ATOM 3920 C C . LYS A 1 480 ? 16.944 -10.221 9.294 1.00 82.38 480 LYS A C 1
ATOM 3922 O O . LYS A 1 480 ? 17.855 -10.613 10.007 1.00 82.38 480 LYS A O 1
ATOM 3927 N N . SER A 1 481 ? 17.016 -10.247 7.964 1.00 82.75 481 SER A N 1
ATOM 3928 C CA . SER A 1 481 ? 18.203 -10.724 7.245 1.00 82.75 481 SER A CA 1
ATOM 3929 C C . SER A 1 481 ? 19.429 -9.840 7.490 1.00 82.75 481 SER A C 1
ATOM 3931 O O . SER A 1 481 ? 20.520 -10.363 7.681 1.00 82.75 481 SER A O 1
ATOM 3933 N N . ARG A 1 482 ? 19.247 -8.516 7.583 1.00 75.69 482 ARG A N 1
ATOM 3934 C CA . ARG A 1 482 ? 20.325 -7.555 7.861 1.00 75.69 482 ARG A CA 1
ATOM 3935 C C . ARG A 1 482 ? 20.793 -7.600 9.312 1.00 75.69 482 ARG A C 1
ATOM 3937 O O . ARG A 1 482 ? 21.983 -7.506 9.572 1.00 75.69 482 ARG A O 1
ATOM 3944 N N . VAL A 1 483 ? 19.867 -7.736 10.260 1.00 75.44 483 VAL A N 1
ATOM 3945 C CA . VAL A 1 483 ? 20.182 -7.806 11.697 1.00 75.44 483 VAL A CA 1
ATOM 3946 C C . VAL A 1 483 ? 20.766 -9.171 12.063 1.00 75.44 483 VAL A C 1
ATOM 3948 O O . VAL A 1 483 ? 21.617 -9.256 12.941 1.00 75.44 483 VAL A O 1
ATOM 3951 N N . MET A 1 484 ? 20.326 -10.236 11.391 1.00 78.06 484 MET A N 1
ATOM 3952 C CA . MET A 1 484 ? 20.843 -11.593 11.582 1.00 78.06 484 MET A CA 1
ATOM 3953 C C . MET A 1 484 ? 22.045 -11.912 10.689 1.00 78.06 484 MET A C 1
ATOM 3955 O O . MET A 1 484 ? 22.491 -13.058 10.693 1.00 78.06 484 MET A O 1
ATOM 3959 N N . ASP A 1 485 ? 22.572 -10.941 9.938 1.00 89.38 485 ASP A N 1
ATOM 3960 C CA . ASP A 1 485 ? 23.810 -11.126 9.188 1.00 89.38 485 ASP A CA 1
ATOM 3961 C C . ASP A 1 485 ? 24.953 -11.411 10.181 1.00 89.38 485 ASP A C 1
ATOM 3963 O O . ASP A 1 485 ? 25.276 -10.551 11.011 1.00 89.38 485 ASP A O 1
ATOM 3967 N N . PRO A 1 486 ? 25.584 -12.600 10.123 1.00 87.44 486 PRO A N 1
ATOM 3968 C CA . PRO A 1 486 ? 26.675 -12.951 11.024 1.00 87.44 486 PRO A CA 1
ATOM 3969 C C . PRO A 1 486 ? 27.821 -11.934 10.997 1.00 87.44 486 PRO A C 1
ATOM 3971 O O . PRO A 1 486 ? 28.485 -11.738 12.014 1.00 87.44 486 PRO A O 1
ATOM 3974 N N . GLN A 1 487 ? 28.044 -11.259 9.862 1.00 90.00 487 GLN A N 1
ATOM 3975 C CA . GLN A 1 487 ? 29.084 -10.236 9.746 1.00 90.00 487 GLN A CA 1
ATOM 3976 C C . GLN A 1 487 ? 28.725 -8.964 10.520 1.00 90.00 487 GLN A C 1
ATOM 3978 O O . GLN A 1 487 ? 29.575 -8.419 11.226 1.00 90.00 487 GLN A O 1
ATOM 3983 N N . ALA A 1 488 ? 27.469 -8.516 10.436 1.00 84.75 488 ALA A N 1
ATOM 3984 C CA . ALA A 1 488 ? 26.971 -7.377 11.203 1.00 84.75 488 ALA A CA 1
ATOM 3985 C C . ALA A 1 488 ? 26.991 -7.662 12.713 1.00 84.75 488 ALA A C 1
ATOM 3987 O O . ALA A 1 488 ? 27.413 -6.807 13.494 1.00 84.75 488 ALA A O 1
ATOM 3988 N N . ILE A 1 489 ? 26.608 -8.878 13.121 1.00 88.00 489 ILE A N 1
ATOM 3989 C CA . ILE A 1 489 ? 26.681 -9.320 14.521 1.00 88.00 489 ILE A CA 1
ATOM 3990 C C . ILE A 1 489 ? 28.132 -9.309 15.015 1.00 88.00 489 ILE A C 1
ATOM 3992 O O . ILE A 1 489 ? 28.406 -8.768 16.085 1.00 88.00 489 ILE A O 1
ATOM 3996 N N . GLU A 1 490 ? 29.075 -9.852 14.243 1.00 92.94 490 GLU A N 1
ATOM 3997 C CA . GLU A 1 490 ? 30.486 -9.867 14.639 1.00 92.94 490 GLU A CA 1
ATOM 3998 C C . GLU A 1 490 ? 31.088 -8.455 14.686 1.00 92.94 490 GLU A C 1
ATOM 4000 O O . GLU A 1 490 ? 31.888 -8.155 15.573 1.00 92.94 490 GLU A O 1
ATOM 4005 N N . LEU A 1 491 ? 30.686 -7.556 13.781 1.00 91.12 491 LEU A N 1
ATOM 4006 C CA . LEU A 1 491 ? 31.097 -6.153 13.830 1.00 91.12 491 LEU A CA 1
ATOM 4007 C C . LEU A 1 491 ? 30.572 -5.465 15.096 1.00 91.12 491 LEU A C 1
ATOM 4009 O O . LEU A 1 491 ? 31.349 -4.811 15.789 1.00 91.12 491 LEU A O 1
ATOM 4013 N N . LEU A 1 492 ? 29.290 -5.653 15.432 1.00 89.00 492 LEU A N 1
ATOM 4014 C CA . LEU A 1 492 ? 28.702 -5.116 16.661 1.00 89.00 492 LEU A CA 1
ATOM 4015 C C . LEU A 1 492 ? 29.417 -5.657 17.903 1.00 89.00 492 LEU A C 1
ATOM 4017 O O . LEU A 1 492 ? 29.791 -4.873 18.775 1.00 89.00 492 LEU A O 1
ATOM 4021 N N . ARG A 1 493 ? 29.705 -6.963 17.942 1.00 92.75 493 ARG A N 1
ATOM 4022 C CA . ARG A 1 493 ? 30.457 -7.604 19.030 1.00 92.75 493 ARG A CA 1
ATOM 4023 C C . ARG A 1 493 ? 31.848 -6.987 19.193 1.00 92.75 493 ARG A C 1
ATOM 4025 O O . ARG A 1 493 ? 32.221 -6.620 20.300 1.00 92.75 493 ARG A O 1
ATOM 4032 N N . LYS A 1 494 ? 32.574 -6.763 18.093 1.00 94.88 494 LYS A N 1
ATOM 4033 C CA . LYS A 1 494 ? 33.882 -6.081 18.112 1.00 94.88 494 LYS A CA 1
ATOM 4034 C C . LYS A 1 494 ? 33.789 -4.629 18.577 1.00 94.88 494 LYS A C 1
ATOM 4036 O O . LYS A 1 494 ? 34.658 -4.170 19.314 1.00 94.88 494 LYS A O 1
ATOM 4041 N N . THR A 1 495 ? 32.758 -3.891 18.159 1.00 91.12 495 THR A N 1
ATOM 4042 C CA . THR A 1 495 ? 32.560 -2.510 18.631 1.00 91.12 495 THR A CA 1
ATOM 4043 C C . THR A 1 495 ? 32.219 -2.460 20.115 1.00 91.12 495 THR A C 1
ATOM 4045 O O . THR A 1 495 ? 32.739 -1.596 20.815 1.00 91.12 495 THR A O 1
ATOM 4048 N N . GLN A 1 496 ? 31.419 -3.411 20.606 1.00 94.62 496 GLN A N 1
ATOM 4049 C CA . GLN A 1 496 ? 31.114 -3.554 22.024 1.00 94.62 496 GLN A CA 1
ATOM 4050 C C . GLN A 1 496 ? 32.382 -3.873 22.821 1.00 94.62 496 GLN A C 1
ATOM 4052 O O . GLN A 1 496 ? 32.681 -3.151 23.763 1.00 94.62 496 GLN A O 1
ATOM 4057 N N . GLU A 1 497 ? 33.173 -4.866 22.405 1.00 95.88 497 GLU A N 1
ATOM 4058 C CA . GLU A 1 497 ? 34.452 -5.206 23.051 1.00 95.88 497 GLU A CA 1
ATOM 4059 C C . GLU A 1 497 ? 35.419 -4.009 23.072 1.00 95.88 497 GLU A C 1
ATOM 4061 O O . GLU A 1 497 ? 36.080 -3.739 24.077 1.00 95.88 497 GLU A O 1
ATOM 4066 N N . SER A 1 498 ? 35.491 -3.250 21.973 1.00 95.56 498 SER A N 1
ATOM 4067 C CA . SER A 1 498 ? 36.307 -2.035 21.904 1.00 95.56 498 SER A CA 1
ATOM 4068 C C . SER A 1 498 ? 35.810 -0.956 22.865 1.00 95.56 498 SER A C 1
ATOM 4070 O O . SER A 1 498 ? 36.629 -0.295 23.502 1.00 95.56 498 SER A O 1
ATOM 4072 N N . LEU A 1 499 ? 34.493 -0.759 22.965 1.00 93.25 499 LEU A N 1
ATOM 4073 C CA . LEU A 1 499 ? 33.897 0.237 23.849 1.00 93.25 499 LEU A CA 1
ATOM 4074 C C . LEU A 1 499 ? 34.068 -0.154 25.316 1.00 93.25 499 LEU A C 1
ATOM 4076 O O . LEU A 1 499 ? 34.465 0.687 26.114 1.00 93.25 499 LEU A O 1
ATOM 4080 N N . GLU A 1 500 ? 33.831 -1.419 25.661 1.00 95.00 500 GLU A N 1
ATOM 4081 C CA . GLU A 1 500 ? 34.077 -1.965 26.998 1.00 95.00 500 GLU A CA 1
ATOM 4082 C C . GLU A 1 500 ? 35.530 -1.731 27.409 1.00 95.00 500 GLU A C 1
ATOM 4084 O O . GLU A 1 500 ? 35.783 -1.195 28.484 1.00 95.00 500 GLU A O 1
ATOM 4089 N N . LYS A 1 501 ? 36.488 -1.996 26.512 1.00 95.94 501 LYS A N 1
ATOM 4090 C CA . LYS A 1 501 ? 37.904 -1.709 26.760 1.00 95.94 501 LYS A CA 1
ATOM 4091 C C . LYS A 1 501 ? 38.175 -0.220 27.001 1.00 95.94 501 LYS A C 1
ATOM 4093 O O . LYS A 1 501 ? 38.946 0.121 27.898 1.00 95.94 501 LYS A O 1
ATOM 4098 N N . THR A 1 502 ? 37.565 0.675 26.219 1.00 94.06 502 THR A N 1
ATOM 4099 C CA . THR A 1 502 ? 37.704 2.127 26.416 1.00 94.06 502 THR A CA 1
ATOM 4100 C C . THR A 1 502 ? 37.093 2.577 27.740 1.00 94.06 502 THR A C 1
ATOM 4102 O O . THR A 1 502 ? 37.729 3.332 28.468 1.00 94.06 502 THR A O 1
ATOM 4105 N N . VAL A 1 503 ? 35.897 2.096 28.081 1.00 95.25 503 VAL A N 1
ATOM 4106 C CA . VAL A 1 503 ? 35.220 2.422 29.342 1.00 95.25 503 VAL A CA 1
ATOM 4107 C C . VAL A 1 503 ? 36.028 1.909 30.529 1.00 95.25 503 VAL A C 1
ATOM 4109 O O . VAL A 1 503 ? 36.287 2.683 31.444 1.00 95.25 503 VAL A O 1
ATOM 4112 N N . SER A 1 504 ? 36.505 0.662 30.499 1.00 94.94 504 SER A N 1
ATOM 4113 C CA . SER A 1 504 ? 37.386 0.122 31.541 1.00 94.94 504 SER A CA 1
ATOM 4114 C C . SER A 1 504 ? 38.645 0.971 31.713 1.00 94.94 504 SER A C 1
ATOM 4116 O O . SER A 1 504 ? 38.981 1.329 32.836 1.00 94.94 504 SER A O 1
ATOM 4118 N N . SER A 1 505 ? 39.287 1.384 30.615 1.00 94.88 505 SER A N 1
ATOM 4119 C CA . SER A 1 505 ? 40.465 2.256 30.678 1.00 94.88 505 SER A CA 1
ATOM 4120 C C . SER A 1 505 ? 40.160 3.640 31.264 1.00 94.88 505 SER A C 1
ATOM 4122 O O . SER A 1 505 ? 40.997 4.187 31.979 1.00 94.88 505 SER A O 1
ATOM 4124 N N . LEU A 1 506 ? 38.989 4.217 30.976 1.00 92.94 506 LEU A N 1
ATOM 4125 C CA . LEU A 1 506 ? 38.574 5.500 31.548 1.00 92.94 506 LEU A CA 1
ATOM 4126 C C . LEU A 1 506 ? 38.268 5.381 33.041 1.00 92.94 506 LEU A C 1
ATOM 4128 O O . LEU A 1 506 ? 38.684 6.245 33.804 1.00 92.94 506 LEU A O 1
ATOM 4132 N N . VAL A 1 507 ? 37.611 4.301 33.463 1.00 93.38 507 VAL A N 1
ATOM 4133 C CA . VAL A 1 507 ? 37.337 4.024 34.881 1.00 93.38 507 VAL A CA 1
ATOM 4134 C C . VAL A 1 507 ? 38.640 3.784 35.652 1.00 93.38 507 VAL A C 1
ATOM 4136 O O . VAL A 1 507 ? 38.811 4.306 36.752 1.00 93.38 507 VAL A O 1
ATOM 4139 N N . GLU A 1 508 ? 39.600 3.051 35.085 1.00 93.00 508 GLU A N 1
ATOM 4140 C CA . GLU A 1 508 ? 40.939 2.878 35.670 1.00 93.00 508 GLU A CA 1
ATOM 4141 C C . GLU A 1 508 ? 41.689 4.214 35.794 1.00 93.00 508 GLU A C 1
ATOM 4143 O O . GLU A 1 508 ? 42.332 4.480 36.813 1.00 93.00 508 GLU A O 1
ATOM 4148 N N . ALA A 1 509 ? 41.587 5.084 34.786 1.00 90.75 509 ALA A N 1
ATOM 4149 C CA . ALA A 1 509 ? 42.175 6.418 34.833 1.00 90.75 509 ALA A CA 1
ATOM 4150 C C . ALA A 1 509 ? 41.490 7.312 35.882 1.00 90.75 509 ALA A C 1
ATOM 4152 O O . ALA A 1 509 ? 42.176 7.997 36.640 1.00 90.75 509 ALA A O 1
ATOM 4153 N N . GLU A 1 510 ? 40.158 7.279 35.963 1.00 88.38 510 GLU A N 1
ATOM 4154 C CA . GLU A 1 510 ? 39.368 8.034 36.936 1.00 88.38 510 GLU A CA 1
ATOM 4155 C C . GLU A 1 510 ? 39.705 7.602 38.365 1.00 88.38 510 GLU A C 1
ATOM 4157 O O . GLU A 1 510 ? 40.127 8.437 39.162 1.00 88.38 510 GLU A O 1
ATOM 4162 N N . THR A 1 511 ? 39.641 6.302 38.659 1.00 86.81 511 THR A N 1
ATOM 4163 C CA . THR A 1 511 ? 39.991 5.738 39.977 1.00 86.81 511 THR A CA 1
ATOM 4164 C C . THR A 1 511 ? 41.443 6.019 40.368 1.00 86.81 511 THR A C 1
ATOM 4166 O O . THR A 1 511 ? 41.724 6.354 41.521 1.00 86.81 511 THR A O 1
ATOM 4169 N N . SER A 1 512 ? 42.377 5.972 39.411 1.00 88.38 512 SER A N 1
ATOM 4170 C CA . SER A 1 512 ? 43.769 6.377 39.649 1.00 88.38 512 SER A CA 1
ATOM 4171 C C . SER A 1 512 ? 43.875 7.872 39.978 1.00 88.38 512 SER A C 1
ATOM 4173 O O . SER A 1 512 ? 44.599 8.260 40.898 1.00 88.38 512 SER A O 1
ATOM 4175 N N . SER A 1 513 ? 43.126 8.721 39.267 1.00 85.88 513 SER A N 1
ATOM 4176 C CA . SER A 1 513 ? 43.142 10.178 39.448 1.00 85.88 513 SER A CA 1
ATOM 4177 C C . SER A 1 513 ? 42.418 10.650 40.711 1.00 85.88 513 SER A C 1
ATOM 4179 O O . SER A 1 513 ? 42.834 11.637 41.316 1.00 85.88 513 SER A O 1
ATOM 4181 N N . GLU A 1 514 ? 41.392 9.929 41.168 1.00 87.19 514 GLU A N 1
ATOM 4182 C CA . GLU A 1 514 ? 40.616 10.269 42.362 1.00 87.19 514 GLU A CA 1
ATOM 4183 C C . GLU A 1 514 ? 41.526 10.357 43.593 1.00 87.19 514 GLU A C 1
ATOM 4185 O O . GLU A 1 514 ? 41.462 11.328 44.348 1.00 87.19 514 GLU A O 1
ATOM 4190 N N . SER A 1 515 ? 42.472 9.424 43.736 1.00 81.50 515 SER A N 1
ATOM 4191 C CA . SER A 1 515 ? 43.477 9.443 44.810 1.00 81.50 515 SER A CA 1
ATOM 4192 C C . SER A 1 515 ? 44.413 10.662 44.770 1.00 81.50 515 SER A C 1
ATOM 4194 O O . SER A 1 515 ? 44.935 11.079 45.802 1.00 81.50 515 SER A O 1
ATOM 4196 N N . SER A 1 516 ? 44.606 11.259 43.590 1.00 86.31 516 SER A N 1
ATOM 4197 C CA . SER A 1 516 ? 45.487 12.415 43.387 1.00 86.31 516 SER A CA 1
ATOM 4198 C C . SER A 1 516 ? 44.802 13.754 43.668 1.00 86.31 516 SER A C 1
ATOM 4200 O O . SER A 1 516 ? 45.494 14.754 43.853 1.00 86.31 516 SER A O 1
ATOM 4202 N N . PHE A 1 517 ? 43.465 13.798 43.710 1.00 90.25 517 PHE A N 1
ATOM 4203 C CA . PHE A 1 517 ? 42.691 15.034 43.910 1.00 90.25 517 PHE A CA 1
ATOM 4204 C C . PHE A 1 517 ? 41.805 15.027 45.156 1.00 90.25 517 PHE A C 1
ATOM 4206 O O . PHE A 1 517 ? 41.172 16.043 45.462 1.00 90.25 517 PHE A O 1
ATOM 4213 N N . THR A 1 518 ? 41.758 13.913 45.883 1.00 91.62 518 THR A N 1
ATOM 4214 C CA . THR A 1 518 ? 40.978 13.782 47.110 1.00 91.62 518 THR A CA 1
ATOM 4215 C C . THR A 1 518 ? 41.868 13.814 48.346 1.00 91.62 518 THR A C 1
ATOM 4217 O O . THR A 1 518 ? 42.951 13.239 48.410 1.00 91.62 518 THR A O 1
ATOM 4220 N N . CYS A 1 519 ? 41.399 14.512 49.374 1.00 89.94 519 CYS A N 1
ATOM 4221 C CA . CYS A 1 519 ? 42.051 14.545 50.671 1.00 89.94 519 CYS A CA 1
ATOM 4222 C C . CYS A 1 519 ? 41.854 13.210 51.388 1.00 89.94 519 CYS A C 1
ATOM 4224 O O . CYS A 1 519 ? 40.727 12.884 51.759 1.00 89.94 519 CYS A O 1
ATOM 4226 N N . LEU A 1 520 ? 42.948 12.498 51.681 1.00 85.75 520 LEU A N 1
ATOM 4227 C CA . LEU A 1 520 ? 42.944 11.198 52.376 1.00 85.75 520 LEU A CA 1
ATOM 4228 C C . LEU A 1 520 ? 42.202 11.211 53.723 1.00 85.75 520 LEU A C 1
ATOM 4230 O O . LEU A 1 520 ? 41.772 10.172 54.215 1.00 85.75 520 LEU A O 1
ATOM 4234 N N . GLN A 1 521 ? 42.040 12.389 54.332 1.00 87.44 521 GLN A N 1
ATOM 4235 C CA . GLN A 1 521 ? 41.385 12.529 55.627 1.00 87.44 521 GLN A CA 1
ATOM 4236 C C . GLN A 1 521 ? 39.865 12.714 55.545 1.00 87.44 521 GLN A C 1
ATOM 4238 O O . GLN A 1 521 ? 39.149 12.262 56.440 1.00 87.44 521 GLN A O 1
ATOM 4243 N N . CYS A 1 522 ? 39.359 13.423 54.533 1.00 90.62 522 CYS A N 1
ATOM 4244 C CA . CYS A 1 522 ? 37.923 13.694 54.400 1.00 90.62 522 CYS A CA 1
ATOM 4245 C C . CYS A 1 522 ? 37.279 13.029 53.180 1.00 90.62 522 CYS A C 1
ATOM 4247 O O . CYS A 1 522 ? 36.061 13.120 53.046 1.00 90.62 522 CYS A O 1
ATOM 4249 N N . MET A 1 523 ? 38.075 12.369 52.329 1.00 89.50 523 MET A N 1
ATOM 4250 C CA . MET A 1 523 ? 37.674 11.713 51.079 1.00 89.50 523 MET A CA 1
ATOM 4251 C C . MET A 1 523 ? 36.871 12.633 50.147 1.00 89.50 523 MET A C 1
ATOM 4253 O O . MET A 1 523 ? 35.941 12.209 49.470 1.00 89.50 523 MET A O 1
ATOM 4257 N N . ARG A 1 524 ? 37.192 13.931 50.152 1.00 91.25 524 ARG A N 1
ATOM 4258 C CA . ARG A 1 524 ? 36.594 14.949 49.274 1.00 91.25 524 ARG A CA 1
ATOM 4259 C C . ARG A 1 524 ? 37.680 15.624 48.453 1.00 91.25 524 ARG A C 1
ATOM 4261 O O . ARG A 1 524 ? 38.840 15.614 48.863 1.00 91.25 524 ARG A O 1
ATOM 4268 N N . LEU A 1 525 ? 37.284 16.253 47.346 1.00 92.44 525 LEU A N 1
ATOM 4269 C CA . LEU A 1 525 ? 38.172 17.099 46.548 1.00 92.44 525 LEU A CA 1
ATOM 4270 C C . LEU A 1 525 ? 38.882 18.136 47.424 1.00 92.44 525 LEU A C 1
ATOM 4272 O O . LEU A 1 525 ? 38.286 18.687 48.357 1.00 92.44 525 LEU A O 1
ATOM 4276 N N . PHE A 1 526 ? 40.155 18.389 47.125 1.00 92.81 526 PHE A N 1
ATOM 4277 C CA . PHE A 1 526 ? 40.949 19.351 47.877 1.00 92.81 526 PHE A CA 1
ATOM 4278 C C . PHE A 1 526 ? 40.313 20.745 47.886 1.00 92.81 526 PHE A C 1
ATOM 4280 O O . PHE A 1 526 ? 40.012 21.324 46.845 1.00 92.81 526 PHE A O 1
ATOM 4287 N N . VAL A 1 527 ? 40.184 21.308 49.085 1.00 91.50 527 VAL A N 1
ATOM 4288 C CA . VAL A 1 527 ? 39.860 22.719 49.311 1.00 91.50 527 VAL A CA 1
ATOM 4289 C C . VAL A 1 527 ? 41.059 23.310 50.036 1.00 91.50 527 VAL A C 1
ATOM 4291 O O . VAL A 1 527 ? 41.346 22.899 51.162 1.00 91.50 527 VAL A O 1
ATOM 4294 N N . GLU A 1 528 ? 41.787 24.198 49.353 1.00 94.00 528 GLU A N 1
ATOM 4295 C CA . GLU A 1 528 ? 43.079 24.748 49.801 1.00 94.00 528 GLU A CA 1
ATOM 4296 C C . GLU A 1 528 ? 44.085 23.635 50.167 1.00 94.00 528 GLU A C 1
ATOM 4298 O O . GLU A 1 528 ? 44.339 23.382 51.349 1.00 94.00 528 GLU A O 1
ATOM 4303 N N . PRO A 1 529 ? 44.609 22.899 49.167 1.00 93.38 529 PRO A N 1
ATOM 4304 C CA . PRO A 1 529 ? 45.517 21.784 49.406 1.00 93.38 529 PRO A CA 1
ATOM 4305 C C . PRO A 1 529 ? 46.815 22.248 50.071 1.00 93.38 529 PRO A C 1
ATOM 4307 O O . PRO A 1 529 ? 47.470 23.181 49.615 1.00 93.38 529 PRO A O 1
ATOM 4310 N N . MET A 1 530 ? 47.214 21.531 51.113 1.00 89.69 530 MET A N 1
ATOM 4311 C CA . MET A 1 530 ? 48.446 21.737 51.859 1.00 89.69 530 MET A CA 1
ATOM 4312 C C . MET A 1 530 ? 49.241 20.433 51.850 1.00 89.69 530 MET A C 1
ATOM 4314 O O . MET A 1 530 ? 48.774 19.406 52.350 1.00 89.69 530 MET A O 1
ATOM 4318 N N . THR A 1 531 ? 50.434 20.469 51.260 1.00 90.69 531 THR A N 1
ATOM 4319 C CA . THR A 1 531 ? 51.322 19.306 51.145 1.00 90.69 531 THR A CA 1
ATOM 4320 C C . THR A 1 531 ? 52.328 19.293 52.289 1.00 90.69 531 THR A C 1
ATOM 4322 O O . THR A 1 531 ? 53.078 20.249 52.479 1.00 90.69 531 THR A O 1
ATOM 4325 N N . LEU A 1 532 ? 52.360 18.202 53.053 1.00 85.38 532 LEU A N 1
ATOM 4326 C CA . LEU A 1 532 ? 53.254 18.044 54.196 1.00 85.38 532 LEU A CA 1
ATOM 4327 C C . LEU A 1 532 ? 54.667 17.665 53.736 1.00 85.38 532 LEU A C 1
ATOM 4329 O O . LEU A 1 532 ? 54.890 16.580 53.199 1.00 85.38 532 LEU A O 1
ATOM 4333 N N . ALA A 1 533 ? 55.651 18.521 54.000 1.00 82.00 533 ALA A N 1
ATOM 4334 C CA . ALA A 1 533 ? 57.063 18.180 53.829 1.00 82.00 533 ALA A CA 1
ATOM 4335 C C . ALA A 1 533 ? 57.604 17.460 55.086 1.00 82.00 533 ALA A C 1
ATOM 4337 O O . ALA A 1 533 ? 57.267 17.869 56.197 1.00 82.00 533 ALA A O 1
ATOM 4338 N N . PRO A 1 534 ? 58.449 16.413 54.955 1.00 81.38 534 PRO A N 1
ATOM 4339 C CA . PRO A 1 534 ? 59.049 15.886 53.721 1.00 81.38 534 PRO A CA 1
ATOM 4340 C C . PRO A 1 534 ? 58.242 14.771 53.026 1.00 81.38 534 PRO A C 1
ATOM 4342 O O . PRO A 1 534 ? 58.643 14.314 51.964 1.00 81.38 534 PRO A O 1
ATOM 4345 N N . CYS A 1 535 ? 57.146 14.291 53.619 1.00 86.12 535 CYS A N 1
ATOM 4346 C CA . CYS A 1 535 ? 56.463 13.070 53.168 1.00 86.12 535 CYS A CA 1
ATOM 4347 C C . CYS A 1 535 ? 55.616 13.204 51.887 1.00 86.12 535 CYS A C 1
ATOM 4349 O O . CYS A 1 535 ? 55.274 12.188 51.296 1.00 86.12 535 CYS A O 1
ATOM 4351 N N . GLY A 1 536 ? 55.277 14.420 51.449 1.00 86.00 536 GLY A N 1
ATOM 4352 C CA . GLY A 1 536 ? 54.596 14.676 50.176 1.00 86.00 536 GLY A CA 1
ATOM 4353 C C . GLY A 1 536 ? 53.082 14.431 50.162 1.00 86.00 536 GLY A C 1
ATOM 4354 O O . GLY A 1 536 ? 52.462 14.644 49.127 1.00 86.00 536 GLY A O 1
ATOM 4355 N N . HIS A 1 537 ? 52.464 14.028 51.278 1.00 88.88 537 HIS A N 1
ATOM 4356 C CA . HIS A 1 537 ? 51.009 13.857 51.350 1.00 88.88 537 HIS A CA 1
ATOM 4357 C C . HIS A 1 537 ? 50.278 15.204 51.383 1.00 88.88 537 HIS A C 1
ATOM 4359 O O . HIS A 1 537 ? 50.657 16.102 52.141 1.00 88.88 537 HIS A O 1
ATOM 4365 N N . THR A 1 538 ? 49.202 15.323 50.606 1.00 90.25 538 THR A N 1
ATOM 4366 C CA . THR A 1 538 ? 48.369 16.529 50.514 1.00 90.25 538 THR A CA 1
ATOM 4367 C C . THR A 1 538 ? 47.049 16.342 51.261 1.00 90.25 538 THR A C 1
ATOM 4369 O O . THR A 1 538 ? 46.399 15.304 51.152 1.00 90.25 538 THR A O 1
ATOM 4372 N N . TYR A 1 539 ? 46.634 17.364 52.009 1.00 90.69 539 TYR A N 1
ATOM 4373 C CA . TYR A 1 539 ? 45.370 17.413 52.752 1.00 90.69 539 TYR A CA 1
ATOM 4374 C C . TYR A 1 539 ? 44.690 18.772 52.548 1.00 90.69 539 TYR A C 1
ATOM 4376 O O . TYR A 1 539 ? 45.351 19.743 52.195 1.00 90.69 539 TYR A O 1
ATOM 4384 N N . CYS A 1 540 ? 43.384 18.888 52.802 1.00 94.06 540 CYS A N 1
ATOM 4385 C CA . CYS A 1 540 ? 42.749 20.212 52.870 1.00 94.06 540 CYS A CA 1
ATOM 4386 C C . CYS A 1 540 ? 43.295 20.993 54.073 1.00 94.06 540 CYS A C 1
ATOM 4388 O O . CYS A 1 540 ? 43.414 20.417 55.160 1.00 94.06 540 CYS A O 1
ATOM 4390 N N . SER A 1 541 ? 43.511 22.300 53.917 1.00 91.50 541 SER A N 1
ATOM 4391 C CA . SER A 1 541 ? 43.903 23.216 55.000 1.00 91.50 541 SER A CA 1
ATOM 4392 C C . SER A 1 541 ? 43.049 23.010 56.261 1.00 91.50 541 SER A C 1
ATOM 4394 O O . SER A 1 541 ? 43.563 22.683 57.330 1.00 91.50 541 SER A O 1
ATOM 4396 N N . SER A 1 542 ? 41.719 22.996 56.104 1.00 91.56 542 SER A N 1
ATOM 4397 C CA . SER A 1 542 ? 40.772 22.775 57.205 1.00 91.56 542 SER A CA 1
ATOM 4398 C C . SER A 1 542 ? 40.863 21.393 57.860 1.00 91.56 542 SER A C 1
ATOM 4400 O O . SER A 1 542 ? 40.414 21.215 58.991 1.00 91.56 542 SER A O 1
ATOM 4402 N N . CYS A 1 543 ? 41.338 20.378 57.131 1.00 90.25 543 CYS A N 1
ATOM 4403 C CA . CYS A 1 543 ? 41.564 19.054 57.702 1.00 90.25 543 CYS A CA 1
ATOM 4404 C C . CYS A 1 543 ? 42.833 19.077 58.550 1.00 90.25 543 CYS A C 1
ATOM 4406 O O . CYS A 1 543 ? 42.782 18.626 59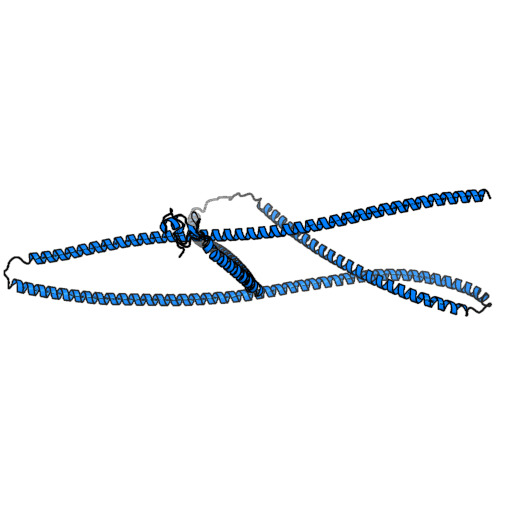.686 1.00 90.25 543 CYS A O 1
ATOM 4408 N N . LEU A 1 544 ? 43.925 19.673 58.065 1.00 87.50 544 LEU A N 1
ATOM 4409 C CA . LEU A 1 544 ? 45.155 19.795 58.852 1.00 87.50 544 LEU A CA 1
ATOM 4410 C C . LEU A 1 544 ? 44.934 20.553 60.164 1.00 87.50 544 LEU A C 1
ATOM 4412 O O . LEU A 1 544 ? 45.361 20.067 61.206 1.00 87.50 544 LEU A O 1
ATOM 4416 N N . THR A 1 545 ? 44.180 21.657 60.147 1.00 83.75 545 THR A N 1
ATOM 4417 C CA . THR A 1 545 ? 43.861 22.436 61.361 1.00 83.75 545 THR A CA 1
ATOM 4418 C C . THR A 1 545 ? 43.098 21.629 62.418 1.00 83.75 545 THR A C 1
ATOM 4420 O O . THR A 1 545 ? 43.146 21.951 63.599 1.00 83.75 545 THR A O 1
ATOM 4423 N N . LYS A 1 546 ? 42.373 20.573 62.024 1.00 81.75 546 LYS A N 1
ATOM 4424 C CA . LYS A 1 546 ? 41.653 19.702 62.969 1.00 81.75 546 LYS A CA 1
ATOM 4425 C C . LYS A 1 546 ? 42.546 18.646 63.618 1.00 81.75 546 LYS A C 1
ATOM 4427 O O . LYS A 1 546 ? 42.177 18.128 64.667 1.00 81.75 546 LYS A O 1
ATOM 4432 N N . PHE A 1 547 ? 43.669 18.297 62.989 1.00 72.69 547 PHE A N 1
ATOM 4433 C CA . PHE A 1 547 ? 44.550 17.210 63.430 1.00 72.69 547 PHE A CA 1
ATOM 4434 C C . PHE A 1 547 ? 45.898 17.690 63.985 1.00 72.69 547 PHE A C 1
ATOM 4436 O O . PHE A 1 547 ? 46.628 16.879 64.552 1.00 72.69 547 PHE A O 1
ATOM 4443 N N . GLY A 1 548 ? 46.216 18.983 63.885 1.00 64.88 548 GLY A N 1
ATOM 4444 C CA . GLY A 1 548 ? 47.378 19.585 64.534 1.00 64.88 548 GLY A CA 1
ATOM 4445 C C . GLY A 1 548 ? 47.181 21.073 64.804 1.00 64.88 548 GLY A C 1
ATOM 4446 O O . GLY A 1 548 ? 46.43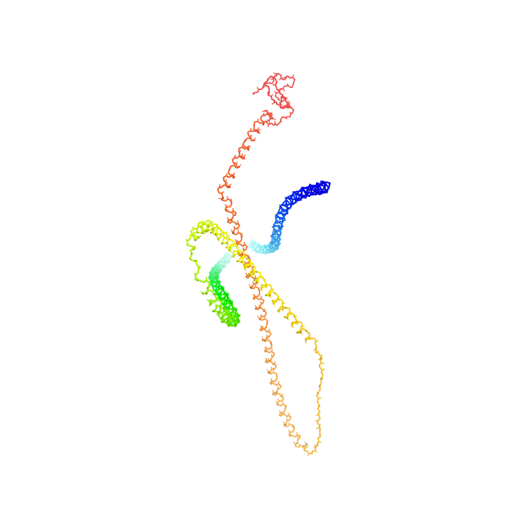0 21.740 64.092 1.00 64.88 548 GLY A O 1
ATOM 4447 N N . ASP A 1 549 ? 47.864 21.589 65.828 1.00 59.09 549 ASP A N 1
ATOM 4448 C CA . ASP A 1 549 ? 47.966 23.031 66.053 1.00 59.09 549 ASP A CA 1
ATOM 4449 C C . ASP A 1 549 ? 48.598 23.678 64.817 1.00 59.09 549 ASP A C 1
ATOM 4451 O O . ASP A 1 549 ? 49.721 23.341 64.428 1.00 59.09 549 ASP A O 1
ATOM 4455 N N . ALA A 1 550 ? 47.864 24.606 64.196 1.00 56.75 550 ALA A N 1
ATOM 4456 C CA . ALA A 1 550 ? 48.277 25.295 62.971 1.00 56.75 550 ALA A CA 1
ATOM 4457 C C . ALA A 1 550 ? 49.631 26.019 63.113 1.00 56.75 550 ALA A C 1
ATOM 4459 O O . ALA A 1 550 ? 50.301 26.276 62.114 1.00 56.75 550 ALA A O 1
ATOM 4460 N N . ASP A 1 551 ? 50.053 26.282 64.351 1.00 61.03 551 ASP A N 1
ATOM 4461 C CA . ASP A 1 551 ? 51.279 26.998 64.684 1.00 61.03 551 ASP A CA 1
ATOM 4462 C C . ASP A 1 551 ? 52.541 26.111 64.675 1.00 61.03 551 ASP A C 1
ATOM 4464 O O . ASP A 1 551 ? 53.653 26.643 64.673 1.00 61.03 551 ASP A O 1
ATOM 4468 N N . VAL A 1 552 ? 52.420 24.771 64.625 1.00 62.69 552 VAL A N 1
ATOM 4469 C CA . VAL A 1 552 ? 53.584 23.855 64.568 1.00 62.69 552 VAL A CA 1
ATOM 4470 C C . VAL A 1 552 ? 53.384 22.723 63.541 1.00 62.69 552 VAL A C 1
ATOM 4472 O O . VAL A 1 552 ? 53.127 21.568 63.910 1.00 62.69 552 VAL A O 1
ATOM 4475 N N . PRO A 1 553 ? 53.576 23.004 62.235 1.00 57.31 553 PRO A N 1
ATOM 4476 C CA . PRO A 1 553 ? 53.373 22.036 61.148 1.00 57.31 553 PRO A CA 1
ATOM 4477 C C . PRO A 1 553 ? 54.232 20.764 61.250 1.00 57.31 553 PRO A C 1
ATOM 4479 O O . PRO A 1 553 ? 53.855 19.713 60.740 1.00 57.31 553 PRO A O 1
ATOM 4482 N N . SER A 1 554 ? 55.377 20.827 61.937 1.00 61.41 554 SER A N 1
ATOM 4483 C CA . SER A 1 554 ? 56.317 19.710 62.122 1.00 61.41 554 SER A CA 1
ATOM 4484 C C . SER A 1 554 ? 55.848 18.636 63.115 1.00 61.41 554 SER A C 1
ATOM 4486 O O . SER A 1 554 ? 56.494 17.594 63.233 1.00 61.41 554 SER A O 1
ATOM 4488 N N . SER A 1 555 ? 54.736 18.859 63.824 1.00 59.91 555 SER A N 1
ATOM 4489 C CA . SER A 1 555 ? 54.170 17.904 64.790 1.00 59.91 555 SER A CA 1
ATOM 4490 C C . SER A 1 555 ? 53.156 16.922 64.180 1.00 59.91 555 SER A C 1
ATOM 4492 O O . SER A 1 555 ? 52.846 15.896 64.792 1.00 59.91 555 SER A O 1
ATOM 4494 N N . ILE A 1 556 ? 52.668 17.197 62.964 1.00 65.94 556 ILE A N 1
ATOM 4495 C CA . ILE A 1 556 ? 51.654 16.384 62.284 1.00 65.94 556 ILE A CA 1
ATOM 4496 C C . ILE A 1 556 ? 52.324 15.138 61.696 1.00 65.94 556 ILE A C 1
ATOM 4498 O O . ILE A 1 556 ? 53.004 15.190 60.672 1.00 65.94 556 ILE A O 1
ATOM 4502 N N . LYS A 1 557 ? 52.132 13.990 62.350 1.00 66.88 557 LYS A N 1
ATOM 4503 C CA . LYS A 1 557 ? 52.546 12.691 61.809 1.00 66.88 557 LYS A CA 1
ATOM 4504 C C . LYS A 1 557 ? 51.483 12.198 60.830 1.00 66.88 557 LYS A C 1
ATOM 4506 O O . LYS A 1 557 ? 50.347 11.967 61.238 1.00 66.88 557 LYS A O 1
ATOM 4511 N N . CYS A 1 558 ? 51.856 12.004 59.565 1.00 66.62 558 CYS A N 1
ATOM 4512 C CA . CYS A 1 558 ? 51.043 11.207 58.645 1.00 66.62 558 CYS A CA 1
ATOM 4513 C C . CYS A 1 558 ? 50.851 9.809 59.242 1.00 66.62 558 CYS A C 1
ATOM 4515 O O . CYS A 1 558 ? 51.818 9.223 59.736 1.00 66.62 558 CYS A O 1
ATOM 4517 N N . LYS A 1 559 ? 49.613 9.316 59.237 1.00 56.22 559 LYS A N 1
ATOM 4518 C CA . LYS A 1 559 ? 49.321 7.922 59.574 1.00 56.22 559 LYS A CA 1
ATOM 4519 C C . LYS A 1 559 ? 49.612 7.007 58.402 1.00 56.22 559 LYS A C 1
ATOM 4521 O O . LYS A 1 559 ? 49.376 7.455 57.259 1.00 56.22 559 LYS A O 1
#

Secondary structure (DSSP, 8-state):
-HHHHHHHHHHHHHHHHHHHHHHHHHHHHHHHHHHHHHHHHHHHHHHHHHHHHHHHHHHHHHHHHHHHHHHHHHHHHHHHHHHHHHHHHHHHHHHHHHHHHHHHHHHHHHHHHHHHHHHHHHHHHHHHHHHHHHHHTTS---TTHHHHHHHHHHHHHHHHHHHHHHHHHHHHHHHHHHHHHHHHHHHHHHHHHHHHHHHHHHHHHHHHHHHHHHHHHHHHHHHHHHHHHHHHHHHHHHHHHHHHHHHHHHHHHHHHHHHHHHHHHHHHHHHHHHHHHHHHHHHHHHHHHHHHTTTTS----TTTHHHHHHHHHHHHHHHHHHHHHHHHHHHHHHHHHHHHHHHHHHHHHHHHHHHHHHHHHHHHHHHHHHHHHHHHTTS-----------------S-HHHHHHHHHHHHHHHHHHHHHHHHHHHHHHHHHHHHHHHHHHHHHHHHHHHHHHHHHHHHHHHHHHHHHHHHHHHHHHHHHHHHHT-HHHHHHHHHHHHHHHHHHHHHHHHHHHHHHHHB-TTT-SB-SSEEEPTTT--EEEHHHHHHHS-TT-GGG----

InterPro domains:
  IPR001841 Zinc finger, RING-type [PS50089] (519-559)
  IPR013083 Zinc finger, RING/FYVE/PHD-type [G3DSA:3.30.40.10] (464-559)
  IPR017907 Zinc finger, RING-type, conserved site [PS00518] (535-544)
  IPR027370 Zinc finger, RING-type, eukaryotic [PF13445] (519-558)

Sequence (559 aa):
ILSLENRTKDLIENNTKLLAKIQQLEKTEADAGAQIDALRNENTRLATQADGLTSTVNSQSSLIIGLRTTMQRLNQEDQQMNALAKKYDRCQIDFEVLKTREKLLRDEYEKLKFVMSKEKEMLMFKILDFQQQLQQRNQIGDAMEAYQSQIQQLDAKQRAWENDMSTLKVASEAAETRLHQQEEMTNRFLLEKQQFEQENNRYQEEIIRKNEELERQQAMVEKLHALSTQSHELNGLLRAQQQEADIAVLAKEKEIDTLMHKCVAQESVIDELQQRIVQMEVETQRLQAEIQKYKQLSQDETVQALQLARLKAANHDALILLEEEKRELEIRIDTLVAQLERERCAHEDDKKAMESTIQFNETRLQKLLDENCMLHEKADAPPLVQIVEKFVEPPTDKIAGDMLQLQVAYDELKQEFAHVESEYKKMVTKKYKTESFQSQVRLLQNENSELASKLGQLFAELSRERAELNTRTRENVELKSRVMDPQAIELLRKTQESLEKTVSSLVEAETSSESSFTCLQCMRLFVEPMTLAPCGHTYCSSCLTKFGDADVPSSIKCK